Protein AF-A0A4U0X0I3-F1 (afdb_monomer)

Organism: NCBI:txid331657

Secondary structure (DSSP, 8-state):
-PPPPS-----HHHHHHHHHHHHHHTT-----------SSSPPPPP-----------------TT-------------------PPPPPPSSHHHHHHHHHHHHHHHHTTPPPPHHHHHHHHHHHHHH-TTTTTSPPP---HHHHHHHHHHTT--SS--PPPPPP-----------------------------------TTHHHHHS---HHHHHHHHHHHHHGGGS-TTSSHHHHHHHHHHHHHHHHHHHHH-TTS---HHHHHHHHHHTTTT-TTTPPTT--TTTHHHHHHHTTT--HHHHHHHHHHHHTTSHHHHHH-HHHHHHHHHH-THHHHHHHHHHHHTSHHHHHHHHHHHHHHH-GGGHHHHHHHHHHHTGGGGGGG--SHHHHHHHHHHHHHHHHHHHHHHHHSS---

Structure (mmCIF, N/CA/C/O backbone):
data_AF-A0A4U0X0I3-F1
#
_entry.id   AF-A0A4U0X0I3-F1
#
loop_
_atom_site.group_PDB
_atom_site.id
_atom_site.type_symbol
_atom_site.label_atom_id
_atom_site.label_alt_id
_atom_site.label_comp_id
_atom_site.label_asym_id
_atom_site.label_entity_id
_atom_site.label_seq_id
_atom_site.pdbx_PDB_ins_code
_atom_site.Cartn_x
_atom_site.Cartn_y
_atom_site.Cartn_z
_atom_site.occupancy
_atom_site.B_iso_or_equiv
_atom_site.auth_seq_id
_atom_site.auth_comp_id
_atom_site.auth_asym_id
_atom_site.auth_atom_id
_atom_site.pdbx_PDB_model_num
ATOM 1 N N . MET A 1 1 ? 27.264 -37.343 -0.650 1.00 38.06 1 MET A N 1
ATOM 2 C CA . MET A 1 1 ? 28.127 -37.615 0.523 1.00 38.06 1 MET A CA 1
ATOM 3 C C . MET A 1 1 ? 27.377 -37.203 1.782 1.00 38.06 1 MET A C 1
ATOM 5 O O . MET A 1 1 ? 26.644 -36.223 1.687 1.00 38.06 1 MET A O 1
ATOM 9 N N . PRO A 1 2 ? 27.510 -37.902 2.922 1.00 39.34 2 PRO A N 1
ATOM 10 C CA . PRO A 1 2 ? 26.984 -37.395 4.188 1.00 39.34 2 PRO A CA 1
ATOM 11 C C . PRO A 1 2 ? 27.880 -36.256 4.730 1.00 39.34 2 PRO A C 1
ATOM 13 O O . PRO A 1 2 ? 29.052 -36.186 4.349 1.00 39.34 2 PRO A O 1
ATOM 16 N N . PRO A 1 3 ? 27.344 -35.343 5.565 1.00 38.34 3 PRO A N 1
ATOM 17 C CA . PRO A 1 3 ? 28.077 -34.176 6.061 1.00 38.34 3 PRO A CA 1
ATOM 18 C C . PRO A 1 3 ? 29.176 -34.558 7.073 1.00 38.34 3 PRO A C 1
ATOM 20 O O . PRO A 1 3 ? 29.053 -35.583 7.750 1.00 38.34 3 PRO A O 1
ATOM 23 N N . PRO A 1 4 ? 30.254 -33.754 7.189 1.00 34.97 4 PRO A N 1
ATOM 24 C CA . PRO A 1 4 ? 31.371 -34.050 8.080 1.00 34.97 4 PRO A CA 1
ATOM 25 C C . PRO A 1 4 ? 31.001 -33.819 9.559 1.00 34.97 4 PRO A C 1
ATOM 27 O O . PRO A 1 4 ? 30.122 -33.005 9.855 1.00 34.97 4 PRO A O 1
ATOM 30 N N . PRO A 1 5 ? 31.665 -34.517 10.499 1.00 40.78 5 PRO A N 1
ATOM 31 C CA . PRO A 1 5 ? 31.328 -34.454 11.917 1.00 40.78 5 PRO A CA 1
ATOM 32 C C . PRO A 1 5 ? 31.713 -33.105 12.561 1.00 40.78 5 PRO A C 1
ATOM 34 O O . PRO A 1 5 ? 32.692 -32.474 12.151 1.00 40.78 5 PRO A O 1
ATOM 37 N N . PRO A 1 6 ? 30.975 -32.664 13.598 1.00 42.75 6 PRO A N 1
ATOM 38 C CA . PRO A 1 6 ? 31.222 -31.400 14.282 1.00 42.75 6 PRO A CA 1
ATOM 39 C C . PRO A 1 6 ? 32.485 -31.502 15.147 1.00 42.75 6 PRO A C 1
ATOM 41 O O . PRO A 1 6 ? 32.558 -32.307 16.072 1.00 42.75 6 PRO A O 1
ATOM 44 N N . GLY A 1 7 ? 33.491 -30.684 14.835 1.00 51.66 7 GLY A N 1
ATOM 45 C CA . GLY A 1 7 ? 34.759 -30.670 15.576 1.00 51.66 7 GLY A CA 1
ATOM 46 C C . GLY A 1 7 ? 35.920 -29.915 14.924 1.00 51.66 7 GLY A C 1
ATOM 47 O O . GLY A 1 7 ? 36.982 -29.822 15.527 1.00 51.66 7 GLY A O 1
ATOM 48 N N . ILE A 1 8 ? 35.748 -29.351 13.724 1.00 46.97 8 ILE A N 1
ATOM 49 C CA . ILE A 1 8 ? 36.821 -28.645 13.004 1.00 46.97 8 ILE A CA 1
ATOM 50 C C . ILE A 1 8 ? 36.396 -27.203 12.719 1.00 46.97 8 ILE A C 1
ATOM 52 O O . ILE A 1 8 ? 36.282 -26.788 11.570 1.00 46.97 8 ILE A O 1
ATOM 56 N N . TYR A 1 9 ? 36.134 -26.425 13.769 1.00 49.12 9 TYR A N 1
ATOM 57 C CA . TYR A 1 9 ? 36.115 -24.970 13.629 1.00 49.12 9 TYR A CA 1
ATOM 58 C C . TYR A 1 9 ? 37.360 -24.401 14.311 1.00 49.12 9 TYR A C 1
ATOM 60 O O . TYR A 1 9 ? 37.601 -24.713 15.480 1.00 49.12 9 TYR A O 1
ATOM 68 N N . PRO A 1 10 ? 38.188 -23.616 13.596 1.00 51.00 10 PRO A N 1
ATOM 69 C CA . PRO A 1 10 ? 39.383 -23.025 14.179 1.00 51.00 10 PRO A CA 1
ATOM 70 C C . PRO A 1 10 ? 38.997 -22.120 15.353 1.00 51.00 10 PRO A C 1
ATOM 72 O O . PRO A 1 10 ? 37.999 -21.397 15.297 1.00 51.00 10 PRO A O 1
ATOM 75 N N . SER A 1 11 ? 39.791 -22.164 16.426 1.00 59.03 11 SER A N 1
ATOM 76 C CA . SER A 1 11 ? 39.582 -21.308 17.593 1.00 59.03 11 SER A CA 1
ATOM 77 C C . SER A 1 11 ? 39.627 -19.830 17.195 1.00 59.03 11 SER A C 1
ATOM 79 O O . SER A 1 11 ? 40.214 -19.450 16.177 1.00 59.03 11 SER A O 1
ATOM 81 N N . ARG A 1 12 ? 39.034 -18.965 18.023 1.00 51.12 12 ARG A N 1
ATOM 82 C CA . ARG A 1 12 ? 39.077 -17.508 17.824 1.00 51.12 12 ARG A CA 1
ATOM 83 C C . ARG A 1 12 ? 40.505 -17.007 17.577 1.00 51.12 12 ARG A C 1
ATOM 85 O O . ARG A 1 12 ? 40.704 -16.150 16.721 1.00 51.12 12 ARG A O 1
ATOM 92 N N . ASP A 1 13 ? 41.485 -17.574 18.270 1.00 57.25 13 ASP A N 1
ATOM 93 C CA . ASP A 1 13 ? 42.889 -17.192 18.126 1.00 57.25 13 ASP A CA 1
ATOM 94 C C . ASP A 1 13 ? 43.476 -17.631 16.779 1.00 57.25 13 ASP A C 1
ATOM 96 O O . ASP A 1 13 ? 44.228 -16.874 16.164 1.00 57.25 13 ASP A O 1
ATOM 100 N N . ALA A 1 14 ? 43.068 -18.795 16.262 1.00 60.62 14 ALA A N 1
ATOM 101 C CA . ALA A 1 14 ? 43.450 -19.260 14.930 1.00 60.62 14 ALA A CA 1
ATOM 102 C C . ALA A 1 14 ? 42.836 -18.391 13.817 1.00 60.62 14 ALA A C 1
ATOM 104 O O . ALA A 1 14 ? 43.516 -18.053 12.848 1.00 60.62 14 ALA A O 1
ATOM 105 N N . LEU A 1 15 ? 41.586 -17.946 13.982 1.00 52.22 15 LEU A N 1
ATOM 106 C CA . LEU A 1 15 ? 40.940 -17.000 13.062 1.00 52.22 15 LEU A CA 1
ATOM 107 C C . LEU A 1 15 ? 41.605 -15.616 13.096 1.00 52.22 15 LEU A C 1
ATOM 109 O O . LEU A 1 15 ? 41.791 -14.984 12.056 1.00 52.22 15 LEU A O 1
ATOM 113 N N . VAL A 1 16 ? 42.005 -15.154 14.282 1.00 57.81 16 VAL A N 1
ATOM 114 C CA . VAL A 1 16 ? 42.725 -13.887 14.456 1.00 57.81 16 VAL A CA 1
ATOM 115 C C . VAL A 1 16 ? 44.119 -13.948 13.827 1.00 57.81 16 VAL A C 1
ATOM 117 O O . VAL A 1 16 ? 44.531 -12.991 13.170 1.00 57.81 16 VAL A O 1
ATOM 120 N N . ALA A 1 17 ? 44.837 -15.061 13.986 1.00 63.62 17 ALA A N 1
ATOM 121 C CA . ALA A 1 17 ? 46.140 -15.268 13.361 1.00 63.62 17 ALA A CA 1
ATOM 122 C C . ALA A 1 17 ? 46.035 -15.289 11.827 1.00 63.62 17 ALA A C 1
ATOM 124 O O . ALA A 1 17 ? 46.750 -14.537 11.163 1.00 63.62 17 ALA A O 1
ATOM 125 N N . ALA A 1 18 ? 45.076 -16.045 11.279 1.00 60.72 18 ALA A N 1
ATOM 126 C CA . ALA A 1 18 ? 44.809 -16.091 9.841 1.00 60.72 18 ALA A CA 1
ATOM 127 C C . ALA A 1 18 ? 44.429 -14.709 9.275 1.00 60.72 18 ALA A C 1
ATOM 129 O O . ALA A 1 18 ? 44.899 -14.315 8.209 1.00 60.72 18 ALA A O 1
ATOM 130 N N . GLY A 1 19 ? 43.637 -13.926 10.016 1.00 55.12 19 GLY A N 1
ATOM 131 C CA . GLY A 1 19 ? 43.282 -12.556 9.638 1.00 55.12 19 GLY A CA 1
ATOM 132 C C . GLY A 1 19 ? 44.477 -11.596 9.620 1.00 55.12 19 GLY A C 1
ATOM 133 O O . GLY A 1 19 ? 44.591 -10.774 8.710 1.00 55.12 19 GLY A O 1
ATOM 134 N N . LYS A 1 20 ? 45.398 -11.708 10.588 1.00 59.91 20 LYS A N 1
ATOM 135 C CA . LYS A 1 20 ? 46.636 -10.907 10.616 1.00 59.91 20 LYS A CA 1
ATOM 136 C C . LYS A 1 20 ? 47.574 -11.269 9.467 1.00 59.91 20 LYS A C 1
ATOM 138 O O . LYS A 1 20 ? 48.164 -10.379 8.858 1.00 59.91 20 LYS A O 1
ATOM 143 N N . GLU A 1 21 ? 47.699 -12.557 9.162 1.00 58.88 21 GLU A N 1
ATOM 144 C CA . GLU A 1 21 ? 48.526 -13.046 8.059 1.00 58.88 21 GLU A CA 1
ATOM 145 C C . GLU A 1 21 ? 47.970 -12.599 6.700 1.00 58.88 21 GLU A C 1
ATOM 147 O O . GLU A 1 21 ? 48.711 -12.073 5.867 1.00 58.88 21 GLU A O 1
ATOM 152 N N . PHE A 1 22 ? 46.650 -12.690 6.518 1.00 55.78 22 PHE A N 1
ATOM 153 C CA . PHE A 1 22 ? 45.952 -12.174 5.342 1.00 55.78 22 PHE A CA 1
ATOM 154 C C . PHE A 1 22 ? 46.133 -10.659 5.175 1.00 55.78 22 PHE A C 1
ATOM 156 O O . PHE A 1 22 ? 46.440 -10.197 4.075 1.00 55.78 22 PHE A O 1
ATOM 163 N N . ALA A 1 23 ? 45.988 -9.880 6.253 1.00 53.84 23 ALA A N 1
ATOM 164 C CA . ALA A 1 23 ? 46.176 -8.430 6.213 1.00 53.84 23 ALA A CA 1
ATOM 165 C C . ALA A 1 23 ? 47.612 -8.070 5.799 1.00 53.84 23 ALA A C 1
ATOM 167 O O . ALA A 1 23 ? 47.809 -7.320 4.843 1.00 53.84 23 ALA A O 1
ATOM 168 N N . LYS A 1 24 ? 48.610 -8.707 6.426 1.00 56.84 24 LYS A N 1
ATOM 169 C CA . LYS A 1 24 ? 50.031 -8.502 6.117 1.00 56.84 24 LYS A CA 1
ATOM 170 C C . LYS A 1 24 ? 50.374 -8.869 4.669 1.00 56.84 24 LYS A C 1
ATOM 172 O O . LYS A 1 24 ? 51.103 -8.127 4.017 1.00 56.84 24 LYS A O 1
ATOM 177 N N . LYS A 1 25 ? 49.828 -9.974 4.148 1.00 54.34 25 LYS A N 1
ATOM 178 C CA . LYS A 1 25 ? 50.042 -10.424 2.759 1.00 54.34 25 LYS A CA 1
ATOM 179 C C . LYS A 1 25 ? 49.478 -9.447 1.720 1.00 54.34 25 LYS A C 1
ATOM 181 O O . LYS A 1 25 ? 49.971 -9.410 0.599 1.00 54.34 25 LYS A O 1
ATOM 186 N N . ASN A 1 26 ? 48.485 -8.643 2.097 1.00 53.06 26 ASN A N 1
ATOM 187 C CA . ASN A 1 26 ? 47.778 -7.728 1.201 1.00 53.06 26 ASN A CA 1
ATOM 188 C C . ASN A 1 26 ? 48.059 -6.239 1.487 1.00 53.06 26 ASN A C 1
ATOM 190 O O . ASN A 1 26 ? 47.357 -5.375 0.968 1.00 53.06 26 ASN A O 1
ATOM 194 N N . GLY A 1 27 ? 49.075 -5.923 2.299 1.00 53.81 27 GLY A N 1
ATOM 195 C CA . GLY A 1 27 ? 49.478 -4.540 2.583 1.00 53.81 27 GLY A CA 1
ATOM 196 C C . GLY A 1 27 ? 48.546 -3.779 3.535 1.00 53.81 27 GLY A C 1
ATOM 197 O O . GLY A 1 27 ? 48.544 -2.550 3.532 1.00 53.81 27 GLY A O 1
ATOM 198 N N . TYR A 1 28 ? 47.762 -4.493 4.344 1.00 46.84 28 TYR A N 1
ATOM 199 C CA . TYR A 1 28 ? 46.874 -3.935 5.365 1.00 46.84 28 TYR A CA 1
ATOM 200 C C . TYR A 1 28 ? 47.403 -4.238 6.776 1.00 46.84 28 TYR A C 1
ATOM 202 O O . TYR A 1 28 ? 48.044 -5.262 7.010 1.00 46.84 28 TYR A O 1
ATOM 210 N N . GLU A 1 29 ? 47.081 -3.383 7.747 1.00 46.44 29 GLU A N 1
ATOM 211 C CA . GLU A 1 29 ? 47.354 -3.632 9.165 1.00 46.44 29 GLU A CA 1
ATOM 212 C C . GLU A 1 29 ? 46.043 -3.927 9.906 1.00 46.44 29 GLU A C 1
ATOM 214 O O . GLU A 1 29 ? 45.082 -3.160 9.829 1.00 46.44 29 GLU A O 1
ATOM 219 N N . LEU A 1 30 ? 45.982 -5.063 10.608 1.00 43.22 30 LEU A N 1
ATOM 220 C CA . LEU A 1 30 ? 44.809 -5.458 11.386 1.00 43.22 30 LEU A CA 1
ATOM 221 C C . LEU A 1 30 ? 44.964 -5.004 12.844 1.00 43.22 30 LEU A C 1
ATOM 223 O O . LEU A 1 30 ? 45.667 -5.646 13.627 1.00 43.22 30 LEU A O 1
ATOM 227 N N . VAL A 1 31 ? 44.267 -3.932 13.225 1.00 46.81 31 VAL A N 1
ATOM 228 C CA . VAL A 1 31 ? 44.200 -3.448 14.615 1.00 46.81 31 VAL A CA 1
ATOM 229 C C . VAL A 1 31 ? 42.969 -4.042 15.306 1.00 46.81 31 VAL A C 1
ATOM 231 O O . VAL A 1 31 ? 41.843 -3.854 14.850 1.00 46.81 31 VAL A O 1
ATOM 234 N N . ILE A 1 32 ? 43.168 -4.771 16.409 1.00 46.66 32 ILE A N 1
ATOM 235 C CA . ILE A 1 32 ? 42.087 -5.431 17.163 1.00 46.66 32 ILE A CA 1
ATOM 236 C C . ILE A 1 32 ? 41.781 -4.607 18.417 1.00 46.66 32 ILE A C 1
ATOM 238 O O . ILE A 1 32 ? 42.547 -4.627 19.382 1.00 46.66 32 ILE A O 1
ATOM 242 N N . GLY A 1 33 ? 40.666 -3.875 18.407 1.00 37.72 33 GLY A N 1
ATOM 243 C CA . GLY A 1 33 ? 40.203 -3.115 19.569 1.00 37.72 33 GLY A CA 1
ATOM 244 C C . GLY A 1 33 ? 39.670 -4.031 20.676 1.00 37.72 33 GLY A C 1
ATOM 245 O O . GLY A 1 33 ? 38.845 -4.908 20.420 1.00 37.72 33 GLY A O 1
ATOM 246 N N . HIS A 1 34 ? 40.120 -3.825 21.916 1.00 36.12 34 HIS A N 1
ATOM 247 C CA . HIS A 1 34 ? 39.513 -4.448 23.093 1.00 36.12 34 HIS A CA 1
ATOM 248 C C . HIS A 1 34 ? 38.341 -3.580 23.564 1.00 36.12 34 HIS A C 1
ATOM 250 O O . HIS A 1 34 ? 38.525 -2.422 23.928 1.00 36.12 34 HIS A O 1
ATOM 256 N N . SER A 1 35 ? 37.129 -4.136 23.557 1.00 30.09 35 SER A N 1
ATOM 257 C CA . SER A 1 35 ? 35.942 -3.481 24.112 1.00 30.09 35 SER A CA 1
ATOM 258 C C . SER A 1 35 ? 35.983 -3.543 25.643 1.00 30.09 35 SER A C 1
ATOM 260 O O . SER A 1 35 ? 35.467 -4.490 26.234 1.00 30.09 35 SER A O 1
ATOM 262 N N . ALA A 1 36 ? 36.566 -2.536 26.292 1.00 31.66 36 ALA A N 1
ATOM 263 C CA . ALA A 1 36 ? 36.297 -2.246 27.698 1.00 31.66 36 ALA A CA 1
ATOM 264 C C . ALA A 1 36 ? 35.220 -1.151 27.776 1.00 31.66 36 ALA A C 1
ATOM 266 O O . ALA A 1 36 ? 35.400 -0.053 27.254 1.00 31.66 36 ALA A O 1
ATOM 267 N N . ARG A 1 37 ? 34.077 -1.465 28.400 1.00 42.12 37 ARG A N 1
ATOM 268 C CA . ARG A 1 37 ? 33.020 -0.494 28.721 1.00 42.12 37 ARG A CA 1
ATOM 269 C C . ARG A 1 37 ? 33.535 0.471 29.796 1.00 42.12 37 ARG A C 1
ATOM 271 O O . ARG A 1 37 ? 33.724 0.054 30.934 1.00 42.12 37 ARG A O 1
ATOM 278 N N . SER A 1 38 ? 33.642 1.756 29.474 1.00 30.31 38 SER A N 1
ATOM 279 C CA . SER A 1 38 ? 33.527 2.849 30.446 1.00 30.31 38 SER A CA 1
ATOM 280 C C . SER A 1 38 ? 32.574 3.902 29.890 1.00 30.31 38 SER A C 1
ATOM 282 O O . SER A 1 38 ? 32.546 4.148 28.686 1.00 30.31 38 SER A O 1
ATOM 284 N N . GLN A 1 39 ? 31.729 4.440 30.763 1.00 39.41 39 GLN A N 1
ATOM 285 C CA . GLN A 1 39 ? 30.570 5.245 30.400 1.00 39.41 39 GLN A CA 1
ATOM 286 C C . GLN A 1 39 ? 30.930 6.511 29.615 1.00 39.41 39 GLN A C 1
ATOM 288 O O . GLN A 1 39 ? 31.847 7.230 29.999 1.00 39.41 39 GLN A O 1
ATOM 293 N N . GLY A 1 40 ? 30.138 6.806 28.578 1.00 44.78 40 GLY A N 1
ATOM 294 C CA . GLY A 1 40 ? 29.973 8.176 28.090 1.00 44.78 40 GLY A CA 1
ATOM 295 C C . GLY A 1 40 ? 30.509 8.546 26.706 1.00 44.78 40 GLY A C 1
ATOM 296 O O . GLY A 1 40 ? 30.562 9.738 26.458 1.00 44.78 40 GLY A O 1
ATOM 297 N N . GLU A 1 41 ? 30.844 7.622 25.794 1.00 32.62 41 GLU A N 1
ATOM 298 C CA . GLU A 1 41 ? 31.107 7.955 24.372 1.00 32.62 41 GLU A CA 1
ATOM 299 C C . GLU A 1 41 ? 30.716 6.810 23.404 1.00 32.62 41 GLU A C 1
ATOM 301 O O . GLU A 1 41 ? 30.704 5.642 23.808 1.00 32.62 41 GLU A O 1
ATOM 306 N N . PRO A 1 42 ? 30.363 7.100 22.129 1.00 35.28 42 PRO A N 1
ATOM 307 C CA . PRO A 1 42 ? 29.874 6.093 21.188 1.00 35.28 42 PRO A CA 1
ATOM 308 C C . PRO A 1 42 ? 30.979 5.141 20.699 1.00 35.28 42 PRO A C 1
ATOM 310 O O . PRO A 1 42 ? 32.091 5.540 20.355 1.00 35.28 42 PRO A O 1
ATOM 313 N N . SER A 1 43 ? 30.633 3.853 20.631 1.00 32.69 43 SER A N 1
ATOM 314 C CA . SER A 1 43 ? 31.508 2.742 20.243 1.00 32.69 43 SER A CA 1
ATOM 315 C C . SER A 1 43 ? 32.030 2.883 18.801 1.00 32.69 43 SER A C 1
ATOM 317 O O . SER A 1 43 ? 31.246 2.961 17.854 1.00 32.69 43 SER A O 1
ATOM 319 N N . ARG A 1 44 ? 33.359 2.899 18.617 1.00 35.69 44 ARG A N 1
ATOM 320 C CA . ARG A 1 44 ? 34.006 2.857 17.294 1.00 35.69 44 ARG A CA 1
ATOM 321 C C . ARG A 1 44 ? 34.140 1.409 16.816 1.00 35.69 44 ARG A C 1
ATOM 323 O O . ARG A 1 44 ? 34.800 0.597 17.457 1.00 35.69 44 ARG A O 1
ATOM 330 N N . ALA A 1 45 ? 33.538 1.109 15.668 1.00 35.19 45 ALA A N 1
ATOM 331 C CA . ALA A 1 45 ? 33.678 -0.168 14.978 1.00 35.19 45 ALA A CA 1
ATOM 332 C C . ALA A 1 45 ? 35.083 -0.342 14.363 1.00 35.19 45 ALA A C 1
ATOM 334 O O . ALA A 1 45 ? 35.732 0.627 13.959 1.00 35.19 45 ALA A O 1
ATOM 335 N N . ASN A 1 46 ? 35.528 -1.598 14.259 1.00 36.56 46 ASN A N 1
ATOM 336 C CA . ASN A 1 46 ? 36.779 -1.984 13.600 1.00 36.56 46 ASN A CA 1
ATOM 337 C C . ASN A 1 46 ? 36.833 -1.406 12.177 1.00 36.56 46 ASN A C 1
ATOM 339 O O . ASN A 1 46 ? 35.930 -1.644 11.376 1.00 36.56 46 ASN A O 1
ATOM 343 N N . THR A 1 47 ? 37.883 -0.645 11.868 1.00 36.66 47 THR A N 1
ATOM 344 C CA . THR A 1 47 ? 38.020 0.081 10.599 1.00 36.66 47 THR A CA 1
ATOM 345 C C . THR A 1 47 ? 39.285 -0.376 9.876 1.00 36.66 47 THR A C 1
ATOM 347 O O . THR A 1 47 ? 40.359 -0.399 10.468 1.00 36.66 47 THR A O 1
ATOM 350 N N . LEU A 1 48 ? 39.157 -0.725 8.593 1.00 30.80 48 LEU A N 1
ATOM 351 C CA . LEU A 1 48 ? 40.280 -0.923 7.676 1.00 30.80 48 LEU A CA 1
ATOM 352 C C . LEU A 1 48 ? 40.495 0.380 6.900 1.00 30.80 48 LEU A C 1
ATOM 354 O O . LEU A 1 48 ? 39.601 0.819 6.177 1.00 30.80 48 LEU A O 1
ATOM 358 N N . THR A 1 49 ? 41.663 1.001 7.040 1.00 33.81 49 THR A N 1
ATOM 359 C CA . THR A 1 49 ? 42.032 2.215 6.295 1.00 33.81 49 THR A CA 1
ATOM 360 C C . THR A 1 49 ? 43.089 1.904 5.242 1.00 33.81 49 THR A C 1
ATOM 362 O O . THR A 1 49 ? 44.136 1.342 5.548 1.00 33.81 49 THR A O 1
ATOM 365 N N . ARG A 1 50 ? 42.799 2.284 3.992 1.00 30.80 50 ARG A N 1
ATOM 366 C CA . ARG A 1 50 ? 43.655 2.119 2.809 1.00 30.80 50 ARG A CA 1
ATOM 367 C C . ARG A 1 50 ? 44.324 3.454 2.470 1.00 30.80 50 ARG A C 1
ATOM 369 O O . ARG A 1 50 ? 43.661 4.489 2.496 1.00 30.80 50 ARG A O 1
ATOM 376 N N . THR A 1 51 ? 45.603 3.444 2.107 1.00 30.23 51 THR A N 1
ATOM 377 C CA . THR A 1 51 ? 46.295 4.612 1.541 1.00 30.23 51 THR A CA 1
ATOM 378 C C . THR A 1 51 ? 45.981 4.751 0.033 1.00 30.23 51 THR A C 1
ATOM 380 O O . THR A 1 51 ? 45.799 3.763 -0.671 1.00 30.23 51 THR A O 1
ATOM 383 N N . SER A 1 52 ? 45.799 6.002 -0.411 1.00 30.48 52 SER A N 1
ATOM 384 C CA . SER A 1 52 ? 45.307 6.555 -1.706 1.00 30.48 52 SER A CA 1
ATOM 385 C C . SER A 1 52 ? 45.706 5.830 -3.017 1.00 30.48 52 SER A C 1
ATOM 387 O O . SER A 1 52 ? 46.708 5.135 -3.018 1.00 30.48 52 SER A O 1
ATOM 389 N N . SER A 1 53 ? 45.118 5.999 -4.217 1.00 31.83 53 SER A N 1
ATOM 390 C CA . SER A 1 53 ? 44.125 6.906 -4.845 1.00 31.83 53 SER A CA 1
ATOM 391 C C . SER A 1 53 ? 43.539 6.213 -6.112 1.00 31.83 53 SER A C 1
ATOM 393 O O . SER A 1 53 ? 44.064 5.185 -6.528 1.00 31.83 53 SER A O 1
ATOM 395 N N . PHE A 1 54 ? 42.493 6.801 -6.719 1.00 26.73 54 PHE A N 1
ATOM 396 C CA . PHE A 1 54 ? 41.732 6.432 -7.941 1.00 26.73 54 PHE A CA 1
ATOM 397 C C . PHE A 1 54 ? 40.444 5.590 -7.788 1.00 26.73 54 PHE A C 1
ATOM 399 O O . PHE A 1 54 ? 40.381 4.583 -7.087 1.00 26.73 54 PHE A O 1
ATOM 406 N N . LEU A 1 55 ? 39.391 6.112 -8.435 1.00 31.20 55 LEU A N 1
ATOM 407 C CA . LEU A 1 55 ? 37.955 5.873 -8.249 1.00 31.20 55 LEU A CA 1
ATOM 408 C C . LEU A 1 55 ? 37.388 4.790 -9.185 1.00 31.20 55 LEU A C 1
ATOM 410 O O . LEU A 1 55 ? 37.601 4.844 -10.390 1.00 31.20 55 LEU A O 1
ATOM 414 N N . SER A 1 56 ? 36.550 3.910 -8.630 1.00 28.81 56 SER A N 1
ATOM 415 C CA . SER A 1 56 ? 35.322 3.374 -9.245 1.00 28.81 56 SER A CA 1
ATOM 416 C C . SER A 1 56 ? 34.476 2.754 -8.123 1.00 28.81 56 SER A C 1
ATOM 418 O O . SER A 1 56 ? 34.932 1.885 -7.380 1.00 28.81 56 SER A O 1
ATOM 420 N N . SER A 1 57 ? 33.289 3.310 -7.899 1.00 29.58 57 SER A N 1
ATOM 421 C CA . SER A 1 57 ? 32.503 3.190 -6.669 1.00 29.58 57 SER A CA 1
ATOM 422 C C . SER A 1 57 ? 31.522 2.010 -6.690 1.00 29.58 57 SER A C 1
ATOM 424 O O . SER A 1 57 ? 30.367 2.153 -7.082 1.00 29.58 57 SER A O 1
ATOM 426 N N . ALA A 1 58 ? 31.939 0.856 -6.162 1.00 28.77 58 ALA A N 1
ATOM 427 C CA . ALA A 1 58 ? 31.017 -0.177 -5.682 1.00 28.77 58 ALA A CA 1
ATOM 428 C C . ALA A 1 58 ? 30.682 0.080 -4.201 1.00 28.77 58 ALA A C 1
ATOM 430 O O . ALA A 1 58 ? 31.579 0.140 -3.362 1.00 28.77 58 ALA A O 1
ATOM 431 N N . SER A 1 59 ? 29.400 0.230 -3.855 1.00 29.89 59 SER A N 1
ATOM 432 C CA . SER A 1 59 ? 28.958 0.308 -2.453 1.00 29.89 59 SER A CA 1
ATOM 433 C C . SER A 1 59 ? 28.342 -1.018 -2.016 1.00 29.89 59 SER A C 1
ATOM 435 O O . SER A 1 59 ? 27.289 -1.403 -2.513 1.00 29.89 59 SER A O 1
ATOM 437 N N . LYS A 1 60 ? 28.982 -1.702 -1.061 1.00 29.56 60 LYS A N 1
ATOM 438 C CA . LYS A 1 60 ? 28.429 -2.877 -0.368 1.00 29.56 60 LYS A CA 1
ATOM 439 C C . LYS A 1 60 ? 27.676 -2.414 0.884 1.00 29.56 60 LYS A C 1
ATOM 441 O O . LYS A 1 60 ? 28.247 -1.697 1.704 1.00 29.56 60 LYS A O 1
ATOM 446 N N . LYS A 1 61 ? 26.420 -2.835 1.065 1.00 33.19 61 LYS A N 1
ATOM 447 C CA . LYS A 1 61 ? 25.695 -2.718 2.344 1.00 33.19 61 LYS A CA 1
ATOM 448 C C . LYS A 1 61 ? 25.083 -4.063 2.724 1.00 33.19 61 LYS A C 1
ATOM 450 O O . LYS A 1 61 ? 24.587 -4.786 1.870 1.00 33.19 61 LYS A O 1
ATOM 455 N N . ARG A 1 62 ? 25.176 -4.382 4.014 1.00 24.88 62 ARG A N 1
ATOM 456 C CA . ARG A 1 62 ? 24.713 -5.622 4.646 1.00 24.88 62 ARG A CA 1
ATOM 457 C C . ARG A 1 62 ? 23.220 -5.519 4.976 1.00 24.88 62 ARG A C 1
ATOM 459 O O . ARG A 1 62 ? 22.805 -4.489 5.498 1.00 24.88 62 ARG A O 1
ATOM 466 N N . PHE A 1 63 ? 22.469 -6.591 4.731 1.00 34.34 63 PHE A N 1
ATOM 467 C CA . PHE A 1 63 ? 21.119 -6.825 5.256 1.00 34.34 63 PHE A CA 1
ATOM 468 C C . PHE A 1 63 ? 21.025 -8.263 5.785 1.00 34.34 63 PHE A C 1
ATOM 470 O O . PHE A 1 63 ? 21.853 -9.101 5.428 1.00 34.34 63 PHE A O 1
ATOM 477 N N . GLU A 1 64 ? 20.090 -8.501 6.704 1.00 41.59 64 GLU A N 1
ATOM 478 C CA . GLU A 1 64 ? 20.205 -9.537 7.738 1.00 41.59 64 GLU A CA 1
ATOM 479 C C . GLU A 1 64 ? 20.130 -11.002 7.286 1.00 41.59 64 GLU A C 1
ATOM 481 O O . GLU A 1 64 ? 20.631 -11.810 8.046 1.00 41.59 64 GLU A O 1
ATOM 486 N N . ASP A 1 65 ? 19.720 -11.359 6.059 1.00 33.59 65 ASP A N 1
ATOM 487 C CA . ASP A 1 65 ? 19.718 -12.775 5.614 1.00 33.59 65 ASP A CA 1
ATOM 488 C C . ASP A 1 65 ? 20.116 -13.008 4.136 1.00 33.59 65 ASP A C 1
ATOM 490 O O . ASP A 1 65 ? 19.519 -13.814 3.424 1.00 33.59 65 ASP A O 1
ATOM 494 N N . GLY A 1 66 ? 21.158 -12.330 3.637 1.00 31.03 66 GLY A N 1
ATOM 495 C CA . GLY A 1 66 ? 21.801 -12.716 2.367 1.00 31.03 66 GLY A CA 1
ATOM 496 C C . GLY A 1 66 ? 22.408 -11.574 1.553 1.00 31.03 66 GLY A C 1
ATOM 497 O O . GLY A 1 66 ? 22.030 -10.409 1.679 1.00 31.03 66 GLY A O 1
ATOM 498 N N . TRP A 1 67 ? 23.377 -11.914 0.697 1.00 33.44 67 TRP A N 1
ATOM 499 C CA . TRP A 1 67 ? 24.027 -10.970 -0.215 1.00 33.44 67 TRP A CA 1
ATOM 500 C C . TRP A 1 67 ? 23.153 -10.737 -1.452 1.00 33.44 67 TRP A C 1
ATOM 502 O O . TRP A 1 67 ? 22.976 -11.642 -2.261 1.00 33.44 67 TRP A O 1
ATOM 512 N N . VAL A 1 68 ? 22.658 -9.514 -1.646 1.00 28.45 68 VAL A N 1
ATOM 513 C CA . VAL A 1 68 ? 22.103 -9.078 -2.936 1.00 28.45 68 VAL A CA 1
ATOM 514 C C . VAL A 1 68 ? 23.101 -8.120 -3.576 1.00 28.45 68 VAL A C 1
ATOM 516 O O . VAL A 1 68 ? 23.357 -7.036 -3.053 1.00 28.45 68 VAL A O 1
ATOM 519 N N . MET A 1 69 ? 23.688 -8.535 -4.699 1.00 30.92 69 MET A N 1
ATOM 520 C CA . MET A 1 69 ? 24.508 -7.675 -5.550 1.00 30.92 69 MET A CA 1
ATOM 521 C C . MET A 1 69 ? 23.631 -7.145 -6.683 1.00 30.92 69 MET A C 1
ATOM 523 O O . MET A 1 69 ? 23.186 -7.908 -7.537 1.00 30.92 69 MET A O 1
ATOM 527 N N . THR A 1 70 ? 23.381 -5.838 -6.702 1.00 28.03 70 THR A N 1
ATOM 528 C CA . THR A 1 70 ? 22.760 -5.172 -7.852 1.00 28.03 70 THR A CA 1
ATOM 529 C C . THR A 1 70 ? 23.847 -4.893 -8.886 1.00 28.03 70 THR A C 1
ATOM 531 O O . THR A 1 70 ? 24.795 -4.159 -8.602 1.00 28.03 70 THR A O 1
ATOM 534 N N . VAL A 1 71 ? 23.731 -5.478 -10.079 1.00 31.94 71 VAL A N 1
ATOM 535 C CA . VAL A 1 71 ? 24.636 -5.210 -11.206 1.00 31.94 71 VAL A CA 1
ATOM 536 C C . VAL A 1 71 ? 23.954 -4.220 -12.144 1.00 31.94 71 VAL A C 1
ATOM 538 O O . VAL A 1 71 ? 22.843 -4.468 -12.603 1.00 31.94 71 VAL A O 1
ATOM 541 N N . LYS A 1 72 ? 24.618 -3.097 -12.432 1.00 28.70 72 LYS A N 1
ATOM 542 C CA . LYS A 1 72 ? 24.292 -2.260 -13.590 1.00 28.70 72 LYS A CA 1
ATOM 543 C C . LYS A 1 72 ? 24.956 -2.886 -14.814 1.00 28.70 72 LYS A C 1
ATOM 545 O O . LYS A 1 72 ? 26.174 -2.809 -14.927 1.00 28.70 72 LYS A O 1
ATOM 550 N N . CYS A 1 73 ? 24.171 -3.462 -15.713 1.00 31.84 73 CYS A N 1
ATOM 551 C CA . CYS A 1 73 ? 24.588 -3.685 -17.093 1.00 31.84 73 CYS A CA 1
ATOM 552 C C . CYS A 1 73 ? 23.485 -3.126 -17.987 1.00 31.84 73 CYS A C 1
ATOM 554 O O . CYS A 1 73 ? 22.401 -3.698 -18.046 1.00 31.84 73 CYS A O 1
ATOM 556 N N . ALA A 1 74 ? 23.778 -1.979 -18.599 1.00 31.42 74 ALA A N 1
ATOM 557 C CA . ALA A 1 74 ? 23.117 -1.533 -19.816 1.00 31.42 74 ALA A CA 1
ATOM 558 C C . ALA A 1 74 ? 23.560 -2.454 -20.965 1.00 31.42 74 ALA A C 1
ATOM 560 O O . ALA A 1 74 ? 24.661 -3.002 -20.896 1.00 31.42 74 ALA A O 1
ATOM 561 N N . GLU A 1 75 ? 22.713 -2.570 -21.985 1.00 27.52 75 GLU A N 1
ATOM 562 C CA . GLU A 1 75 ? 22.790 -3.433 -23.178 1.00 27.52 75 GLU A CA 1
ATOM 563 C C . GLU A 1 75 ? 21.880 -4.669 -23.089 1.00 27.52 75 GLU A C 1
ATOM 565 O O . GLU A 1 75 ? 22.280 -5.805 -22.814 1.00 27.52 75 GLU A O 1
ATOM 570 N N . HIS A 1 76 ? 20.597 -4.431 -23.359 1.00 27.80 76 HIS A N 1
ATOM 571 C CA . HIS A 1 76 ? 19.690 -5.411 -23.947 1.00 27.80 76 HIS A CA 1
ATOM 572 C C . HIS A 1 76 ? 19.586 -5.132 -25.447 1.00 27.80 76 HIS A C 1
ATOM 574 O O . HIS A 1 76 ? 19.424 -3.986 -25.847 1.00 27.80 76 HIS A O 1
ATOM 580 N N . ASN A 1 77 ? 19.690 -6.169 -26.284 1.00 31.34 77 ASN A N 1
ATOM 581 C CA . ASN A 1 77 ? 19.139 -6.090 -27.630 1.00 31.34 77 ASN A CA 1
ATOM 582 C C . ASN A 1 77 ? 18.670 -7.449 -28.153 1.00 31.34 77 ASN A C 1
ATOM 584 O O . ASN A 1 77 ? 19.299 -8.492 -27.946 1.00 31.34 77 ASN A O 1
ATOM 588 N N . HIS A 1 78 ? 17.514 -7.378 -28.803 1.00 33.22 78 HIS A N 1
ATOM 589 C CA . HIS A 1 78 ? 16.775 -8.439 -29.461 1.00 33.22 78 HIS A CA 1
ATOM 590 C C . HIS A 1 78 ? 17.384 -8.748 -30.833 1.00 33.22 78 HIS A C 1
ATOM 592 O O . HIS A 1 78 ? 17.357 -7.883 -31.695 1.00 33.22 78 HIS A O 1
ATOM 598 N N . GLU A 1 79 ? 17.809 -9.988 -31.090 1.00 27.89 79 GLU A N 1
ATOM 599 C CA . GLU A 1 79 ? 17.787 -10.558 -32.446 1.00 27.89 79 GLU A CA 1
ATOM 600 C C . GLU A 1 79 ? 17.521 -12.075 -32.401 1.00 27.89 79 GLU A C 1
ATOM 602 O O . GLU A 1 79 ? 18.058 -12.777 -31.537 1.00 27.89 79 GLU A O 1
ATOM 607 N N . PRO A 1 80 ? 16.705 -12.624 -33.321 1.00 35.62 80 PRO A N 1
ATOM 608 C CA . PRO A 1 80 ? 16.525 -14.059 -33.457 1.00 35.62 80 PRO A CA 1
ATOM 609 C C . PRO A 1 80 ? 17.678 -14.638 -34.287 1.00 35.62 80 PRO A C 1
ATOM 611 O O . PRO A 1 80 ? 17.672 -14.574 -35.516 1.00 35.62 80 PRO A O 1
ATOM 614 N N . VAL A 1 81 ? 18.669 -15.245 -33.630 1.00 33.50 81 VAL A N 1
ATOM 615 C CA . VAL A 1 81 ? 19.769 -15.911 -34.342 1.00 33.50 81 VAL A CA 1
ATOM 616 C C . VAL A 1 81 ? 19.262 -17.208 -34.979 1.00 33.50 81 VAL A C 1
ATOM 618 O O . VAL A 1 81 ? 19.070 -18.232 -34.320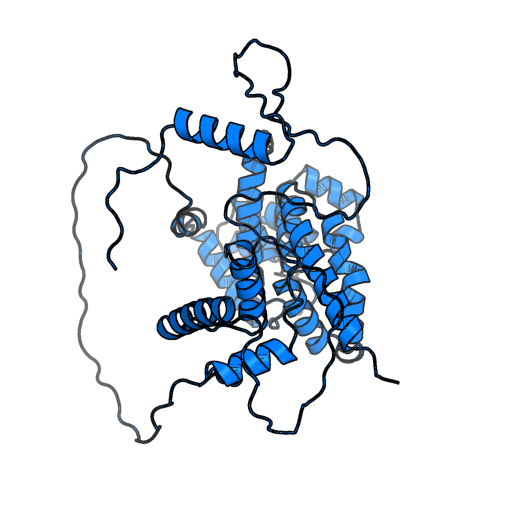 1.00 33.50 81 VAL A O 1
ATOM 621 N N . THR A 1 82 ? 19.049 -17.151 -36.293 1.00 34.66 82 THR A N 1
ATOM 622 C CA . THR A 1 82 ? 18.923 -18.311 -37.179 1.00 34.66 82 THR A CA 1
ATOM 623 C C . THR A 1 82 ? 20.321 -18.704 -37.666 1.00 34.66 82 THR A C 1
ATOM 625 O O . THR A 1 82 ? 21.049 -17.884 -38.212 1.00 34.66 82 THR A O 1
ATOM 628 N N . GLY A 1 83 ? 20.724 -19.959 -37.437 1.00 36.78 83 GLY A N 1
ATOM 629 C CA . GLY A 1 83 ? 22.024 -20.489 -37.870 1.00 36.78 83 GLY A CA 1
ATOM 630 C C . GLY A 1 83 ? 22.621 -21.447 -36.843 1.00 36.78 83 GLY A C 1
ATOM 631 O O . GLY A 1 83 ? 23.195 -21.028 -35.843 1.00 36.78 83 GLY A O 1
ATOM 632 N N . VAL A 1 84 ? 22.453 -22.753 -37.062 1.00 46.00 84 VAL A N 1
ATOM 633 C CA . VAL A 1 84 ? 22.917 -23.800 -36.140 1.00 46.00 84 VAL A CA 1
ATOM 634 C C . VAL A 1 84 ? 24.402 -24.077 -36.384 1.00 46.00 84 VAL A C 1
ATOM 636 O O . VAL A 1 84 ? 24.758 -24.925 -37.197 1.00 46.00 84 VAL A O 1
ATOM 639 N N . ALA A 1 85 ? 25.264 -23.363 -35.663 1.00 47.66 85 ALA A N 1
ATOM 640 C CA . ALA A 1 85 ? 26.610 -23.828 -35.346 1.00 47.66 85 ALA A CA 1
ATOM 641 C C . ALA A 1 85 ? 26.570 -24.506 -33.967 1.00 47.66 85 ALA A C 1
ATOM 643 O O . ALA A 1 85 ? 25.960 -23.977 -33.034 1.00 47.66 85 ALA A O 1
ATOM 644 N N . SER A 1 86 ? 27.190 -25.681 -33.826 1.00 54.50 86 SER A N 1
ATOM 645 C CA . SER A 1 86 ? 27.392 -26.29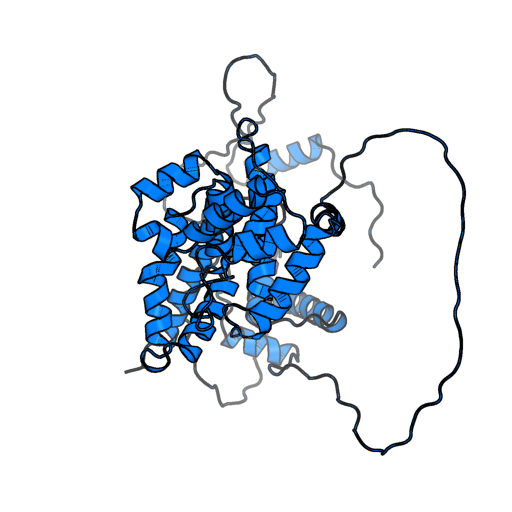2 -32.507 1.00 54.50 86 SER A CA 1
ATOM 646 C C . SER A 1 86 ? 28.168 -25.312 -31.623 1.00 54.50 86 SER A C 1
ATOM 648 O O . SER A 1 86 ? 29.170 -24.766 -32.094 1.00 54.50 86 SER A O 1
ATOM 650 N N . PRO A 1 87 ? 27.740 -25.063 -30.372 1.00 62.72 87 PRO A N 1
ATOM 651 C CA . PRO A 1 87 ? 28.464 -24.150 -29.499 1.00 62.72 87 PRO A CA 1
ATOM 652 C C . PRO A 1 87 ? 29.897 -24.664 -29.318 1.00 62.72 87 PRO A C 1
ATOM 654 O O . PRO A 1 87 ? 30.111 -25.850 -29.058 1.00 62.72 87 PRO A O 1
ATOM 657 N N . GLY A 1 88 ? 30.880 -23.776 -29.477 1.00 68.69 88 GLY A N 1
ATOM 658 C CA . GLY A 1 88 ? 32.276 -24.086 -29.169 1.00 68.69 88 GLY A CA 1
ATOM 659 C C . GLY A 1 88 ? 32.460 -24.472 -27.696 1.00 68.69 88 GLY A C 1
ATOM 660 O O . GLY A 1 88 ? 31.551 -24.305 -26.871 1.00 68.69 88 GLY A O 1
ATOM 661 N N . ALA A 1 89 ? 33.647 -24.984 -27.354 1.00 76.38 89 ALA A N 1
ATOM 662 C CA . ALA A 1 89 ? 34.003 -25.308 -25.972 1.00 76.38 89 ALA A CA 1
ATOM 663 C C . ALA A 1 89 ? 33.741 -24.113 -25.037 1.00 76.38 89 ALA A C 1
ATOM 665 O O . ALA A 1 89 ? 33.909 -22.958 -25.434 1.00 76.38 89 ALA A O 1
ATOM 666 N N . SER A 1 90 ? 33.297 -24.394 -23.807 1.00 82.38 90 SER A N 1
ATOM 667 C CA . SER A 1 90 ? 33.039 -23.334 -22.832 1.00 82.38 90 SER A CA 1
ATOM 668 C C . SER A 1 90 ? 34.321 -22.535 -22.571 1.00 82.38 90 SER A C 1
ATOM 670 O O . SER A 1 90 ? 35.354 -23.148 -22.290 1.00 82.38 90 SER A O 1
ATOM 672 N N . PRO A 1 91 ? 34.267 -21.192 -22.599 1.00 82.69 91 PRO A N 1
ATOM 673 C CA . PRO A 1 91 ? 35.384 -20.365 -22.155 1.00 82.69 91 PRO A CA 1
ATOM 674 C C . PRO A 1 91 ? 35.659 -20.508 -20.646 1.00 82.69 91 PRO A C 1
ATOM 676 O O . PRO A 1 91 ? 36.755 -20.176 -20.203 1.00 82.69 91 PRO A O 1
ATOM 679 N N . TRP A 1 92 ? 34.697 -21.025 -19.867 1.00 90.75 92 TRP A N 1
ATOM 680 C CA . TRP A 1 92 ? 34.794 -21.227 -18.415 1.00 90.75 92 TRP A CA 1
ATOM 681 C C . TRP A 1 92 ? 34.231 -22.606 -18.029 1.00 90.75 92 TRP A C 1
ATOM 683 O O . TRP A 1 92 ? 33.087 -22.710 -17.571 1.00 90.75 92 TRP A O 1
ATOM 693 N N . PRO A 1 93 ? 34.978 -23.696 -18.275 1.00 85.31 93 PRO A N 1
ATOM 694 C CA . PRO A 1 93 ? 34.465 -25.057 -18.124 1.00 85.31 93 PRO A CA 1
ATOM 695 C C . PRO A 1 93 ? 34.079 -25.394 -16.677 1.00 85.31 93 PRO A C 1
ATOM 697 O O . PRO A 1 93 ? 32.995 -25.924 -16.457 1.00 85.31 93 PRO A O 1
ATOM 700 N N . GLU A 1 94 ? 34.895 -25.018 -15.688 1.00 81.62 94 GLU A N 1
ATOM 701 C CA . GLU A 1 94 ? 34.632 -25.326 -14.267 1.00 81.62 94 GLU A CA 1
ATOM 702 C C . GLU A 1 94 ? 33.434 -24.537 -13.718 1.00 81.62 94 GLU A C 1
ATOM 704 O O . GLU A 1 94 ? 32.659 -25.035 -12.897 1.00 81.62 94 GLU A O 1
ATOM 709 N N . LEU A 1 95 ? 33.260 -23.302 -14.202 1.00 89.12 95 LEU A N 1
ATOM 710 C CA . LEU A 1 95 ? 32.101 -22.483 -13.872 1.00 89.12 95 LEU A CA 1
ATOM 711 C C . LEU A 1 95 ? 30.824 -23.130 -14.396 1.00 89.12 95 LEU A C 1
ATOM 713 O O . LEU A 1 95 ? 29.853 -23.287 -13.655 1.00 89.12 95 LEU A O 1
ATOM 717 N N . GLU A 1 96 ? 30.818 -23.476 -15.682 1.00 90.69 96 GLU A N 1
ATOM 718 C CA . GLU A 1 96 ? 29.637 -24.042 -16.317 1.00 90.69 96 GLU A CA 1
ATOM 719 C C . GLU A 1 96 ? 29.305 -25.437 -15.787 1.00 90.69 96 GLU A C 1
ATOM 721 O O . GLU A 1 96 ? 28.126 -25.753 -15.652 1.00 90.69 96 GLU A O 1
ATOM 726 N N . GLU A 1 97 ? 30.301 -26.240 -15.414 1.00 84.06 97 GLU A N 1
ATOM 727 C CA . GLU A 1 97 ? 30.085 -27.527 -14.752 1.00 84.06 97 GLU A CA 1
ATOM 728 C C . GLU A 1 97 ? 29.342 -27.344 -13.420 1.00 84.06 97 GLU A C 1
ATOM 730 O O . GLU A 1 97 ? 28.268 -27.917 -13.220 1.00 84.06 97 GLU A O 1
ATOM 735 N N . ALA A 1 98 ? 29.837 -26.484 -12.527 1.00 81.75 98 ALA A N 1
ATOM 736 C CA . ALA A 1 98 ? 29.171 -26.225 -11.251 1.00 81.75 98 ALA A CA 1
ATOM 737 C C . ALA A 1 98 ? 27.777 -25.597 -11.427 1.00 81.75 98 ALA A C 1
ATOM 739 O O . ALA A 1 98 ? 26.837 -25.940 -10.703 1.00 81.75 98 ALA A O 1
ATOM 740 N N . LEU A 1 99 ? 27.628 -24.702 -12.406 1.00 89.75 99 LEU A N 1
ATOM 741 C CA . LEU A 1 99 ? 26.354 -24.070 -12.732 1.00 89.75 99 LEU A CA 1
ATOM 742 C C . LEU A 1 99 ? 25.339 -25.087 -13.273 1.00 89.75 99 LEU A C 1
ATOM 744 O O . LEU A 1 99 ? 24.178 -25.054 -12.866 1.00 89.75 99 LEU A O 1
ATOM 748 N N . SER A 1 100 ? 25.776 -26.015 -14.129 1.00 84.19 100 SER A N 1
ATOM 749 C CA . SER A 1 100 ? 24.936 -27.086 -14.677 1.00 84.19 100 SER A CA 1
ATOM 750 C C . SER A 1 100 ? 24.470 -28.057 -13.592 1.00 84.19 100 SER A C 1
ATOM 752 O O . SER A 1 100 ? 23.284 -28.382 -13.535 1.00 84.19 100 SER A O 1
ATOM 754 N N . ASN A 1 101 ? 25.352 -28.422 -12.656 1.00 79.94 101 ASN A N 1
ATOM 755 C CA . ASN A 1 101 ? 25.024 -29.273 -11.512 1.00 79.94 101 ASN A CA 1
ATOM 756 C C . ASN A 1 101 ? 23.962 -28.628 -10.614 1.00 79.94 101 ASN A C 1
ATOM 758 O O . ASN A 1 101 ? 22.986 -29.273 -10.224 1.00 79.94 101 ASN A O 1
ATOM 762 N N . TRP A 1 102 ? 24.117 -27.335 -10.318 1.00 91.19 102 TRP A N 1
ATOM 763 C CA . TRP A 1 102 ? 23.112 -26.577 -9.575 1.00 91.19 102 TRP A CA 1
ATOM 764 C C . TRP A 1 102 ? 21.780 -26.496 -10.335 1.00 91.19 102 TRP A C 1
ATOM 766 O O . TRP A 1 102 ? 20.722 -26.744 -9.757 1.00 91.19 102 TRP A O 1
ATOM 776 N N . HIS A 1 103 ? 21.824 -26.204 -11.636 1.00 84.81 103 HIS A N 1
ATOM 777 C CA . HIS A 1 103 ? 20.627 -26.083 -12.465 1.00 84.81 103 HIS A CA 1
ATOM 778 C C . HIS A 1 103 ? 19.853 -27.409 -12.530 1.00 84.81 103 HIS A C 1
ATOM 780 O O . HIS A 1 103 ? 18.634 -27.423 -12.353 1.00 84.81 103 HIS A O 1
ATOM 786 N N . GLN A 1 104 ? 20.559 -28.532 -12.680 1.00 76.50 104 GLN A N 1
ATOM 787 C CA . GLN A 1 104 ? 19.973 -29.868 -12.651 1.00 76.50 104 GLN A CA 1
ATOM 788 C C . GLN A 1 104 ? 19.339 -30.188 -11.289 1.00 76.50 104 GLN A C 1
ATOM 790 O O . GLN A 1 104 ? 18.232 -30.725 -11.238 1.00 76.50 104 GLN A O 1
ATOM 795 N N . ALA A 1 105 ? 19.996 -29.823 -10.182 1.00 70.25 105 ALA A N 1
ATOM 796 C CA . ALA A 1 105 ? 19.453 -30.020 -8.839 1.00 70.25 105 ALA A CA 1
ATOM 797 C C . ALA A 1 105 ? 18.134 -29.256 -8.629 1.00 70.25 105 ALA A C 1
ATOM 799 O O . ALA A 1 105 ? 17.190 -29.805 -8.060 1.00 70.25 105 ALA A O 1
ATOM 800 N N . CYS A 1 106 ? 18.030 -28.026 -9.141 1.00 73.25 106 CYS A N 1
ATOM 801 C CA . CYS A 1 106 ? 16.781 -27.264 -9.113 1.00 73.25 106 CYS A CA 1
ATOM 802 C C . CYS A 1 106 ? 15.661 -27.958 -9.901 1.00 73.25 106 CYS A C 1
ATOM 804 O O . CYS A 1 106 ? 14.539 -28.052 -9.405 1.00 73.25 106 CYS A O 1
ATOM 806 N N . LEU A 1 107 ? 15.959 -28.493 -11.090 1.00 71.62 107 LEU A N 1
ATOM 807 C CA . LEU A 1 107 ? 14.968 -29.200 -11.908 1.00 71.62 107 LEU A CA 1
ATOM 808 C C . LEU A 1 107 ? 14.452 -30.475 -11.229 1.00 71.62 107 LEU A C 1
ATOM 810 O O . LEU A 1 107 ? 13.249 -30.727 -11.254 1.00 71.62 107 LEU A O 1
ATOM 814 N N . VAL A 1 108 ? 15.328 -31.239 -10.568 1.00 67.00 108 VAL A N 1
ATOM 815 C CA . VAL A 1 108 ? 14.939 -32.428 -9.784 1.00 67.00 108 VAL A CA 1
ATOM 816 C C . VAL A 1 108 ? 13.988 -32.063 -8.640 1.00 67.00 108 VAL A C 1
ATOM 818 O O . VAL A 1 108 ? 13.082 -32.827 -8.321 1.00 67.00 108 VAL A O 1
ATOM 821 N N . GLN A 1 109 ? 14.150 -30.876 -8.055 1.00 63.25 109 GLN A N 1
ATOM 822 C CA . GLN A 1 109 ? 13.273 -30.354 -7.003 1.00 63.25 109 GLN A CA 1
ATOM 823 C C . GLN A 1 109 ? 12.003 -29.674 -7.546 1.00 63.25 109 GLN A C 1
ATOM 825 O O . GLN A 1 109 ? 11.232 -29.106 -6.776 1.00 63.25 109 GLN A O 1
ATOM 830 N N . GLY A 1 110 ? 11.775 -29.689 -8.865 1.00 64.19 110 GLY A N 1
ATOM 831 C CA . GLY A 1 110 ? 10.635 -29.019 -9.500 1.00 64.19 110 GLY A CA 1
ATOM 832 C C . GLY A 1 110 ? 10.727 -27.487 -9.501 1.00 64.19 110 GLY A C 1
ATOM 833 O O . GLY A 1 110 ? 9.740 -26.808 -9.791 1.00 64.19 110 GLY A O 1
ATOM 834 N N . ILE A 1 111 ? 11.898 -26.923 -9.192 1.00 64.50 111 ILE A N 1
ATOM 835 C CA . ILE A 1 111 ? 12.132 -25.479 -9.154 1.00 64.50 111 ILE A CA 1
ATOM 836 C C . ILE A 1 111 ? 12.391 -24.983 -10.579 1.00 64.50 111 ILE A C 1
ATOM 838 O O . ILE A 1 111 ? 13.351 -25.383 -11.239 1.00 64.50 111 ILE A O 1
ATOM 842 N N . LYS A 1 112 ? 11.543 -24.065 -11.056 1.00 72.62 112 LYS A N 1
ATOM 843 C CA . LYS A 1 112 ? 11.706 -23.426 -12.369 1.00 72.62 112 LYS A CA 1
ATOM 844 C C . LYS A 1 112 ? 12.815 -22.376 -12.320 1.00 72.62 112 LYS A C 1
ATOM 846 O O . LYS A 1 112 ? 12.681 -21.361 -11.638 1.00 72.62 112 LYS A O 1
ATOM 851 N N . VAL A 1 113 ? 13.881 -22.591 -13.088 1.00 73.12 113 VAL A N 1
ATOM 852 C CA . VAL A 1 113 ? 15.025 -21.674 -13.169 1.00 73.12 113 VAL A CA 1
ATOM 853 C C . VAL A 1 113 ? 14.947 -20.850 -14.457 1.00 73.12 113 VAL A C 1
ATOM 855 O O . VAL A 1 113 ? 14.939 -21.391 -15.561 1.00 73.12 113 VAL A O 1
ATOM 858 N N . HIS A 1 114 ? 14.882 -19.525 -14.322 1.00 78.00 114 HIS A N 1
ATOM 859 C CA . HIS A 1 114 ? 14.801 -18.598 -15.455 1.00 78.00 114 HIS A CA 1
ATOM 860 C C . HIS A 1 114 ? 16.198 -18.129 -15.889 1.00 78.00 114 HIS A C 1
ATOM 862 O O . HIS A 1 114 ? 17.161 -18.212 -15.128 1.00 78.00 114 HIS A O 1
ATOM 868 N N . GLY A 1 115 ? 16.319 -17.584 -17.104 1.00 69.75 115 GLY A N 1
ATOM 869 C CA . GLY A 1 115 ? 17.606 -17.148 -17.670 1.00 69.75 115 GLY A CA 1
ATOM 870 C C . GLY A 1 115 ? 18.383 -16.163 -16.790 1.00 69.75 115 GLY A C 1
ATOM 871 O O . GLY A 1 115 ? 19.580 -16.336 -16.580 1.00 69.75 115 GLY A O 1
ATOM 872 N N . ASN A 1 116 ? 17.697 -15.183 -16.199 1.00 70.25 116 ASN A N 1
ATOM 873 C CA . ASN A 1 116 ? 18.328 -14.222 -15.289 1.00 70.25 116 ASN A CA 1
ATOM 874 C C . ASN A 1 116 ? 18.793 -14.872 -13.979 1.00 70.25 116 ASN A C 1
ATOM 876 O O . ASN A 1 116 ? 19.812 -14.470 -13.427 1.00 70.25 116 ASN A O 1
ATOM 880 N N . THR A 1 117 ? 18.105 -15.917 -13.514 1.00 74.94 117 THR A N 1
ATOM 881 C CA . THR A 1 117 ? 18.526 -16.704 -12.347 1.00 74.94 117 THR A CA 1
ATOM 882 C C . THR A 1 117 ? 19.814 -17.475 -12.644 1.00 74.94 117 THR A C 1
ATOM 884 O O . THR A 1 117 ? 20.704 -17.517 -11.802 1.00 74.94 117 THR A O 1
ATOM 887 N N . ILE A 1 118 ? 19.949 -18.023 -13.857 1.00 80.88 118 ILE A N 1
ATOM 888 C CA . ILE A 1 118 ? 21.172 -18.704 -14.310 1.00 80.88 118 ILE A CA 1
ATOM 889 C C . ILE A 1 118 ? 22.343 -17.716 -14.355 1.00 80.88 118 ILE A C 1
ATOM 891 O O . ILE A 1 118 ? 23.404 -18.004 -13.809 1.00 80.88 118 ILE A O 1
ATOM 895 N N . LYS A 1 119 ? 22.141 -16.527 -14.940 1.00 84.00 119 LYS A N 1
ATOM 896 C CA . LYS A 1 119 ? 23.167 -15.470 -14.994 1.00 84.00 119 LYS A CA 1
ATOM 897 C C . LYS A 1 119 ? 23.591 -15.008 -13.597 1.00 84.00 119 LYS A C 1
ATOM 899 O O . LYS A 1 119 ? 24.781 -14.927 -13.312 1.00 84.00 119 LYS A O 1
ATOM 904 N N . ALA A 1 120 ? 22.629 -14.760 -12.707 1.00 72.94 120 ALA A N 1
ATOM 905 C CA . ALA A 1 120 ? 22.914 -14.370 -11.328 1.00 72.94 120 ALA A CA 1
ATOM 906 C C . ALA A 1 120 ? 23.710 -15.453 -10.585 1.00 72.94 120 ALA A C 1
ATOM 908 O O . ALA A 1 120 ? 24.687 -15.142 -9.903 1.00 72.94 120 ALA A O 1
ATOM 909 N N . LYS A 1 121 ? 23.347 -16.729 -10.769 1.00 85.94 121 LYS A N 1
ATOM 910 C CA . LYS A 1 121 ? 24.076 -17.844 -10.165 1.00 85.94 121 LYS A CA 1
ATOM 911 C C . LYS A 1 121 ? 25.483 -18.010 -10.739 1.00 85.94 121 LYS A C 1
ATOM 913 O O . LYS A 1 121 ? 26.399 -18.323 -9.987 1.00 85.94 121 LYS A O 1
ATOM 918 N N . ALA A 1 122 ? 25.684 -17.755 -12.031 1.00 84.25 122 ALA A N 1
ATOM 919 C CA . ALA A 1 122 ? 27.012 -17.763 -12.644 1.00 84.25 122 ALA A CA 1
ATOM 920 C C . ALA A 1 122 ? 27.933 -16.702 -12.021 1.00 84.25 122 ALA A C 1
ATOM 922 O O . ALA A 1 122 ? 29.078 -16.996 -11.697 1.00 84.25 122 ALA A O 1
ATOM 923 N N . ILE A 1 123 ? 27.417 -15.495 -11.769 1.00 83.06 123 ILE A N 1
ATOM 924 C CA . ILE A 1 123 ? 28.162 -14.422 -11.088 1.00 83.06 123 ILE A CA 1
ATOM 925 C C . ILE A 1 123 ? 28.500 -14.811 -9.643 1.00 83.06 123 ILE A C 1
ATOM 927 O O . ILE A 1 123 ? 29.611 -14.567 -9.177 1.00 83.06 123 ILE A O 1
ATOM 931 N N . GLU A 1 124 ? 27.556 -15.428 -8.930 1.00 83.06 124 GLU A N 1
ATOM 932 C CA . GLU A 1 124 ? 27.787 -15.923 -7.570 1.00 83.06 124 GLU A CA 1
ATOM 933 C C . GLU A 1 124 ? 28.910 -16.970 -7.544 1.00 83.06 124 GLU A C 1
ATOM 935 O O . GLU A 1 124 ? 29.854 -16.841 -6.765 1.00 83.06 124 GLU A O 1
ATOM 940 N N . LEU A 1 125 ? 28.837 -17.968 -8.433 1.00 81.00 125 LEU A N 1
ATOM 941 C CA . LEU A 1 125 ? 29.851 -19.013 -8.566 1.00 81.00 125 LEU A CA 1
ATOM 942 C C . LEU A 1 125 ? 31.217 -18.429 -8.954 1.00 81.00 125 LEU A C 1
ATOM 944 O O . LEU A 1 125 ? 32.228 -18.821 -8.376 1.00 81.00 125 LEU A O 1
ATOM 948 N N . TRP A 1 126 ? 31.249 -17.437 -9.849 1.00 88.06 126 TRP A N 1
ATOM 949 C CA . TRP A 1 126 ? 32.474 -16.732 -10.236 1.00 88.06 126 TRP A CA 1
ATOM 950 C C . TRP A 1 126 ? 33.204 -16.130 -9.032 1.00 88.06 126 TRP A C 1
ATOM 952 O O . TRP A 1 126 ? 34.419 -16.259 -8.910 1.00 88.06 126 TRP A O 1
ATOM 962 N N . GLY A 1 127 ? 32.464 -15.498 -8.116 1.00 78.88 127 GLY A N 1
ATOM 963 C CA . GLY A 1 127 ? 33.038 -14.826 -6.950 1.00 78.88 127 GLY A CA 1
ATOM 964 C C . GLY A 1 127 ? 33.588 -15.765 -5.872 1.00 78.88 127 GLY A C 1
ATOM 965 O O . GLY A 1 127 ? 34.383 -15.324 -5.045 1.00 78.88 127 GLY A O 1
ATOM 966 N N . ILE A 1 128 ? 33.174 -17.036 -5.863 1.00 83.12 128 ILE A N 1
ATOM 967 C CA . ILE A 1 128 ? 33.598 -18.022 -4.854 1.00 83.12 128 ILE A CA 1
ATOM 968 C C . ILE A 1 128 ? 34.576 -19.064 -5.399 1.00 83.12 128 ILE A C 1
ATOM 970 O O . ILE A 1 128 ? 35.227 -19.752 -4.615 1.00 83.12 128 ILE A O 1
ATOM 974 N N . MET A 1 129 ? 34.676 -19.208 -6.721 1.00 81.44 129 MET A N 1
ATOM 975 C CA . MET A 1 129 ? 35.581 -20.161 -7.354 1.00 81.44 129 MET A CA 1
ATOM 976 C C . MET A 1 129 ? 37.022 -19.659 -7.291 1.00 81.44 129 MET A C 1
ATOM 978 O O . MET A 1 129 ? 37.309 -18.623 -7.890 1.00 81.44 129 MET A O 1
ATOM 982 N N . PRO A 1 130 ? 37.953 -20.407 -6.667 1.00 79.12 130 PRO A N 1
ATOM 983 C CA . PRO A 1 130 ? 39.358 -20.009 -6.590 1.00 79.12 130 PRO A CA 1
ATOM 984 C C . PRO A 1 130 ? 39.999 -19.732 -7.955 1.00 79.12 130 PRO A C 1
ATOM 986 O O . PRO A 1 130 ? 40.908 -18.915 -8.045 1.00 79.12 130 PRO A O 1
ATOM 989 N N . THR A 1 131 ? 39.520 -20.383 -9.023 1.00 79.38 131 THR A N 1
ATOM 990 C CA . THR A 1 131 ? 40.029 -20.169 -10.384 1.00 79.38 131 THR A CA 1
ATOM 991 C C . THR A 1 131 ? 39.671 -18.794 -10.956 1.00 79.38 131 THR A C 1
ATOM 993 O O . THR A 1 131 ? 40.424 -18.255 -11.763 1.00 79.38 131 THR A O 1
ATOM 996 N N . TYR A 1 132 ? 38.534 -18.212 -10.557 1.00 80.19 132 TYR A N 1
ATOM 997 C CA . TYR A 1 132 ? 37.964 -17.025 -11.208 1.00 80.19 132 TYR A CA 1
ATOM 998 C C . TYR A 1 132 ? 37.766 -15.827 -10.272 1.00 80.19 132 TYR A C 1
ATOM 1000 O O . TYR A 1 132 ? 37.589 -14.710 -10.757 1.00 80.19 132 TYR A O 1
ATOM 1008 N N . CYS A 1 133 ? 37.835 -16.020 -8.952 1.00 79.00 133 CYS A N 1
ATOM 1009 C CA . CYS A 1 133 ? 37.460 -15.010 -7.959 1.00 79.00 133 CYS A CA 1
ATOM 1010 C C . CYS A 1 133 ? 38.280 -13.712 -8.030 1.00 79.00 133 CYS A C 1
ATOM 1012 O O . CYS A 1 133 ? 37.759 -12.648 -7.700 1.00 79.00 133 CYS A O 1
ATOM 1014 N N . ASP A 1 134 ? 39.526 -13.790 -8.503 1.00 80.69 134 ASP A N 1
ATOM 1015 C CA . ASP A 1 134 ? 40.424 -12.638 -8.659 1.00 80.69 134 ASP A CA 1
ATOM 1016 C C . ASP A 1 134 ? 40.360 -12.006 -10.066 1.00 80.69 134 ASP A C 1
ATOM 1018 O O . ASP A 1 134 ? 41.000 -10.987 -10.329 1.00 80.69 134 ASP A O 1
ATOM 1022 N N . SER A 1 135 ? 39.582 -12.593 -10.984 1.00 81.31 135 SER A N 1
ATOM 1023 C CA . SER A 1 135 ? 39.415 -12.124 -12.364 1.00 81.31 135 SER A CA 1
ATOM 1024 C C . SER A 1 135 ? 38.186 -11.226 -12.529 1.00 81.31 135 SER A C 1
ATOM 1026 O O . SER A 1 135 ? 37.199 -11.339 -11.799 1.00 81.31 135 SER A O 1
ATOM 1028 N N . GLN A 1 136 ? 38.214 -10.348 -13.538 1.00 83.75 136 GLN A N 1
ATOM 1029 C CA . GLN A 1 136 ? 37.065 -9.507 -13.878 1.00 83.75 136 GLN A CA 1
ATOM 1030 C C . GLN A 1 136 ? 35.852 -10.367 -14.261 1.00 83.75 136 GLN A C 1
ATOM 1032 O O . GLN A 1 136 ? 35.952 -11.249 -15.112 1.00 83.75 136 GLN A O 1
ATOM 1037 N N . ILE A 1 137 ? 34.704 -10.075 -13.645 1.00 81.88 137 ILE A N 1
ATOM 1038 C CA . ILE A 1 137 ? 33.448 -10.798 -13.873 1.00 81.88 137 ILE A CA 1
ATOM 1039 C C . ILE A 1 137 ? 32.975 -10.571 -15.324 1.00 81.88 137 ILE A C 1
ATOM 1041 O O . ILE A 1 137 ? 32.813 -9.412 -15.723 1.00 81.88 137 ILE A O 1
ATOM 1045 N N . PRO A 1 138 ? 32.713 -11.633 -16.111 1.00 83.75 138 PRO A N 1
ATOM 1046 C CA . PRO A 1 138 ? 32.141 -11.519 -17.448 1.00 83.75 138 PRO A CA 1
ATOM 1047 C C . PRO A 1 138 ? 30.692 -11.022 -17.412 1.00 83.75 138 PRO A C 1
ATOM 1049 O O . PRO A 1 138 ? 29.946 -11.299 -16.478 1.00 83.75 138 PRO A O 1
ATOM 1052 N N . GLY A 1 139 ? 30.246 -10.357 -18.479 1.00 73.00 139 GLY A N 1
ATOM 1053 C CA . GLY A 1 139 ? 28.886 -9.806 -18.567 1.00 73.00 139 GLY A CA 1
ATOM 1054 C C . GLY A 1 139 ? 27.747 -10.830 -18.707 1.00 73.00 139 GLY A C 1
ATOM 1055 O O . GLY A 1 139 ? 26.594 -10.419 -18.750 1.00 73.00 139 GLY A O 1
ATOM 1056 N N . PHE A 1 140 ? 28.038 -12.137 -18.804 1.00 83.31 140 PHE A N 1
ATOM 1057 C CA . PHE A 1 140 ? 27.067 -13.237 -18.980 1.00 83.31 140 PHE A CA 1
ATOM 1058 C C . PHE A 1 140 ? 25.842 -12.864 -19.848 1.00 83.31 140 PHE A C 1
ATOM 1060 O O . PHE A 1 140 ? 24.689 -12.895 -19.405 1.00 83.31 140 PHE A O 1
ATOM 1067 N N . GLY A 1 141 ? 26.101 -12.480 -21.104 1.00 77.88 141 GLY A N 1
ATOM 1068 C CA . GLY A 1 141 ? 25.082 -12.036 -22.062 1.00 77.88 141 GLY A CA 1
ATOM 1069 C C . GLY A 1 141 ? 24.097 -13.131 -22.505 1.00 77.88 141 GLY A C 1
ATOM 1070 O O . GLY A 1 141 ? 24.195 -14.292 -22.108 1.00 77.88 141 GLY A O 1
ATOM 1071 N N . SER A 1 142 ? 23.121 -12.764 -23.343 1.00 73.69 142 SER A N 1
ATOM 1072 C CA . SER A 1 142 ? 22.151 -13.702 -23.947 1.00 73.69 142 SER A CA 1
ATOM 1073 C C . SER A 1 142 ? 22.832 -14.786 -24.786 1.00 73.69 142 SER A C 1
ATOM 1075 O O . SER A 1 142 ? 22.544 -15.962 -24.589 1.00 73.69 142 SER A O 1
ATOM 1077 N N . GLY A 1 143 ? 23.804 -14.413 -25.625 1.00 81.62 143 GLY A N 1
ATOM 1078 C CA . GLY A 1 143 ? 24.559 -15.369 -26.445 1.00 81.62 143 GLY A CA 1
ATOM 1079 C C . GLY A 1 143 ? 25.277 -16.438 -25.615 1.00 81.62 143 GLY A C 1
ATOM 1080 O O . GLY A 1 143 ? 25.178 -17.625 -25.918 1.00 81.62 143 GLY A O 1
ATOM 1081 N N . TRP A 1 144 ? 25.910 -16.043 -24.502 1.00 90.44 144 TRP A N 1
ATOM 1082 C CA . TRP A 1 144 ? 26.517 -17.001 -23.572 1.00 90.44 144 TRP A CA 1
ATOM 1083 C C . TRP A 1 144 ? 25.471 -17.921 -22.930 1.00 90.44 144 TRP A C 1
ATOM 1085 O O . TRP A 1 144 ? 25.694 -19.124 -22.835 1.00 90.44 144 TRP A O 1
ATOM 1095 N N . LEU A 1 145 ? 24.329 -17.375 -22.503 1.00 85.31 145 LEU A N 1
ATOM 1096 C CA . LEU A 1 145 ? 23.263 -18.157 -21.874 1.00 85.31 145 LEU A CA 1
ATOM 1097 C C . LEU A 1 145 ? 22.688 -19.211 -22.835 1.00 85.31 145 LEU A C 1
ATOM 1099 O O . LEU A 1 145 ? 22.393 -20.332 -22.416 1.00 85.31 145 LEU A O 1
ATOM 1103 N N . ASP A 1 146 ? 22.535 -18.861 -24.109 1.00 82.88 146 ASP A N 1
ATOM 1104 C CA . ASP A 1 146 ? 22.047 -19.778 -25.135 1.00 82.88 146 ASP A CA 1
ATOM 1105 C C . ASP A 1 146 ? 23.084 -20.856 -25.470 1.00 82.88 146 ASP A C 1
ATOM 1107 O O . ASP A 1 146 ? 22.730 -22.031 -25.589 1.00 82.88 146 ASP A O 1
ATOM 1111 N N . ASP A 1 147 ? 24.369 -20.502 -25.527 1.00 85.88 147 ASP A N 1
ATOM 1112 C CA . ASP A 1 147 ? 25.459 -21.471 -25.666 1.00 85.88 147 ASP A CA 1
ATOM 1113 C C . ASP A 1 147 ? 25.559 -22.417 -24.468 1.00 85.88 147 ASP A C 1
ATOM 1115 O O . ASP A 1 147 ? 25.660 -23.626 -24.661 1.00 85.88 147 ASP A O 1
ATOM 1119 N N . TYR A 1 148 ? 25.469 -21.899 -23.241 1.00 91.00 148 TYR A N 1
ATOM 1120 C CA . TYR A 1 148 ? 25.427 -22.694 -22.013 1.00 91.00 148 TYR A CA 1
ATOM 1121 C C . TYR A 1 148 ? 24.267 -23.698 -22.047 1.00 91.00 148 TYR A C 1
ATOM 1123 O O . TYR A 1 148 ? 24.456 -24.894 -21.822 1.00 91.00 148 TYR A O 1
ATOM 1131 N N . ARG A 1 149 ? 23.059 -23.242 -22.398 1.00 87.00 149 ARG A N 1
ATOM 1132 C CA . ARG A 1 149 ? 21.880 -24.112 -22.523 1.00 87.00 149 ARG A CA 1
ATOM 1133 C C . ARG A 1 149 ? 22.086 -25.217 -23.551 1.00 87.00 149 ARG A C 1
ATOM 1135 O O . ARG A 1 149 ? 21.760 -26.367 -23.269 1.00 87.00 149 ARG A O 1
ATOM 1142 N N . ARG A 1 150 ? 22.656 -24.886 -24.713 1.00 84.50 150 ARG A N 1
ATOM 1143 C CA . ARG A 1 150 ? 22.978 -25.870 -25.754 1.00 84.50 150 ARG A CA 1
ATOM 1144 C C . ARG A 1 150 ? 24.050 -26.863 -25.299 1.00 84.50 150 ARG A C 1
ATOM 1146 O O . ARG A 1 150 ? 23.861 -28.058 -25.501 1.00 84.50 150 ARG A O 1
ATOM 1153 N N . ARG A 1 151 ? 25.134 -26.395 -24.667 1.00 86.56 151 ARG A N 1
ATOM 1154 C CA . ARG A 1 151 ? 26.237 -27.241 -24.169 1.00 86.56 151 ARG A CA 1
ATOM 1155 C C . ARG A 1 151 ? 25.774 -28.255 -23.125 1.00 86.56 151 ARG A C 1
ATOM 1157 O O . ARG A 1 151 ? 26.220 -29.395 -23.157 1.00 86.56 151 ARG A O 1
ATOM 1164 N N . HIS A 1 152 ? 24.865 -27.851 -22.238 1.00 83.62 152 HIS A N 1
ATOM 1165 C CA . HIS A 1 152 ? 24.419 -28.664 -21.098 1.00 83.62 152 HIS A CA 1
ATOM 1166 C C . HIS A 1 152 ? 23.019 -29.270 -21.274 1.00 83.62 152 HIS A C 1
ATOM 1168 O O . HIS A 1 152 ? 22.452 -29.811 -20.331 1.00 83.62 152 HIS A O 1
ATOM 1174 N N . GLY A 1 153 ? 22.442 -29.192 -22.479 1.00 81.25 153 GLY A N 1
ATOM 1175 C CA . GLY A 1 153 ? 21.170 -29.845 -22.810 1.00 81.25 153 GLY A CA 1
ATOM 1176 C C . GLY A 1 153 ? 19.928 -29.243 -22.137 1.00 81.25 153 GLY A C 1
ATOM 1177 O O . GLY A 1 153 ? 18.899 -29.910 -22.040 1.00 81.25 153 GLY A O 1
ATOM 1178 N N . PHE A 1 154 ? 19.982 -27.989 -21.684 1.00 80.25 154 PHE A N 1
ATOM 1179 C CA . PHE A 1 154 ? 18.837 -27.311 -21.078 1.00 80.25 154 PHE A CA 1
ATOM 1180 C C . PHE A 1 154 ? 17.961 -26.652 -22.152 1.00 80.25 154 PHE A C 1
ATOM 1182 O O . PHE A 1 154 ? 18.377 -25.710 -22.824 1.00 80.25 154 PHE A O 1
ATOM 1189 N N . SER A 1 155 ? 16.719 -27.117 -22.309 1.00 64.69 155 SER A N 1
ATOM 1190 C CA . SER A 1 155 ? 15.767 -26.526 -23.261 1.00 64.69 155 SER A CA 1
ATOM 1191 C C . SER A 1 155 ? 15.403 -25.083 -22.884 1.00 64.69 155 SER A C 1
ATOM 1193 O O . SER A 1 155 ? 15.055 -24.795 -21.739 1.00 64.69 155 SER A O 1
ATOM 1195 N N . ALA A 1 156 ? 15.402 -24.177 -23.870 1.00 54.38 156 ALA A N 1
ATOM 1196 C CA . ALA A 1 156 ? 14.886 -22.812 -23.718 1.00 54.38 156 ALA A CA 1
ATOM 1197 C C . ALA A 1 156 ? 13.357 -22.774 -23.516 1.00 54.38 156 ALA A C 1
ATOM 1199 O O . ALA A 1 156 ? 12.823 -21.803 -22.982 1.00 54.38 156 ALA A O 1
ATOM 1200 N N . ARG A 1 157 ? 12.648 -23.837 -23.923 1.00 42.91 157 ARG A N 1
ATOM 1201 C CA . ARG A 1 157 ? 11.221 -24.028 -23.654 1.00 42.91 157 ARG A CA 1
ATOM 1202 C C . ARG A 1 157 ? 11.058 -24.915 -22.431 1.00 42.91 157 ARG A C 1
ATOM 1204 O O . ARG A 1 157 ? 11.428 -26.088 -22.470 1.00 42.91 157 ARG A O 1
ATOM 1211 N N . THR A 1 158 ? 10.473 -24.347 -21.382 1.00 33.84 158 THR A N 1
ATOM 1212 C CA . THR A 1 158 ? 9.876 -25.050 -20.245 1.00 33.84 158 THR A CA 1
ATOM 1213 C C . THR A 1 158 ? 9.168 -26.314 -20.733 1.00 33.84 158 THR A C 1
ATOM 1215 O O . THR A 1 158 ? 8.135 -26.227 -21.396 1.00 33.84 158 THR A O 1
ATOM 1218 N N . ILE A 1 159 ? 9.729 -27.487 -20.437 1.00 27.66 159 ILE A N 1
ATOM 1219 C CA . ILE A 1 159 ? 9.043 -28.760 -20.655 1.00 27.66 159 ILE A CA 1
ATOM 1220 C C . ILE A 1 159 ? 7.834 -28.749 -19.713 1.00 27.66 159 ILE A C 1
ATOM 1222 O O . ILE A 1 159 ? 7.984 -28.685 -18.493 1.00 27.66 159 ILE A O 1
ATOM 1226 N N . MET A 1 160 ? 6.629 -28.718 -20.285 1.00 25.88 160 MET A N 1
ATOM 1227 C CA . MET A 1 160 ? 5.398 -28.962 -19.535 1.00 25.88 160 MET A CA 1
ATOM 1228 C C . MET A 1 160 ? 5.439 -30.399 -18.997 1.00 25.88 160 MET A C 1
ATOM 1230 O O . MET A 1 160 ? 5.903 -31.285 -19.720 1.00 25.88 160 MET A O 1
ATOM 1234 N N . PRO A 1 161 ? 4.936 -30.683 -17.784 1.00 28.11 161 PRO A N 1
ATOM 1235 C CA . PRO A 1 161 ? 4.652 -32.063 -17.426 1.00 28.11 161 PRO A CA 1
ATOM 1236 C C . PRO A 1 161 ? 3.636 -32.622 -18.430 1.00 28.11 161 PRO A C 1
ATOM 1238 O O . PRO A 1 161 ? 2.655 -31.959 -18.774 1.00 28.11 161 PRO A O 1
ATOM 1241 N N . VAL A 1 162 ? 3.920 -33.825 -18.929 1.00 26.95 162 VAL A N 1
ATOM 1242 C CA . VAL A 1 162 ? 3.063 -34.587 -19.841 1.00 26.95 162 VAL A CA 1
ATOM 1243 C C . VAL A 1 162 ? 1.643 -34.618 -19.277 1.00 26.95 162 VAL A C 1
ATOM 1245 O O . VAL A 1 162 ? 1.406 -35.118 -18.179 1.00 26.95 162 VAL A O 1
ATOM 1248 N N . THR A 1 163 ? 0.698 -34.058 -20.027 1.00 29.36 163 THR A N 1
ATOM 1249 C CA . THR A 1 163 ? -0.732 -34.217 -19.773 1.00 29.36 163 THR A CA 1
ATOM 1250 C C . THR A 1 163 ? -1.117 -35.641 -20.153 1.00 29.36 163 THR A C 1
ATOM 1252 O O . THR A 1 163 ? -0.928 -36.060 -21.294 1.00 29.36 163 THR A O 1
ATOM 1255 N N . LEU A 1 164 ? -1.633 -36.403 -19.187 1.00 28.56 164 LEU A N 1
ATOM 1256 C CA . LEU A 1 164 ? -2.291 -37.676 -19.473 1.00 28.56 164 LEU A CA 1
ATOM 1257 C C . LEU A 1 164 ? -3.559 -37.416 -20.311 1.00 28.56 164 LEU A C 1
ATOM 1259 O O . LEU A 1 164 ? -4.217 -36.391 -20.093 1.00 28.56 164 LEU A O 1
ATOM 1263 N N . PRO A 1 165 ? -3.912 -38.299 -21.263 1.00 29.39 165 PRO A N 1
ATOM 1264 C CA . PRO A 1 165 ? -5.027 -38.058 -22.168 1.00 29.39 165 PRO A CA 1
ATOM 1265 C C . PRO A 1 165 ? -6.355 -38.003 -21.411 1.00 29.39 165 PRO A C 1
ATOM 1267 O O . PRO A 1 165 ? -6.670 -38.889 -20.615 1.00 29.39 165 PRO A O 1
ATOM 1270 N N . LYS A 1 166 ? -7.151 -36.973 -21.704 1.00 33.41 166 LYS A N 1
ATOM 1271 C CA . LYS A 1 166 ? -8.592 -36.984 -21.459 1.00 33.41 166 LYS A CA 1
ATOM 1272 C C . LYS A 1 166 ? -9.229 -37.880 -22.514 1.00 33.41 166 LYS A C 1
ATOM 1274 O O . LYS A 1 166 ? -9.201 -37.506 -23.676 1.00 33.41 166 LYS A O 1
ATOM 1279 N N . ASP A 1 167 ? -9.778 -39.012 -22.089 1.00 30.16 167 ASP A N 1
ATOM 1280 C CA . ASP A 1 167 ? -10.985 -39.612 -22.666 1.00 30.16 167 ASP A CA 1
ATOM 1281 C C . ASP A 1 167 ? -11.463 -40.769 -21.783 1.00 30.16 167 ASP A C 1
ATOM 1283 O O . ASP A 1 167 ? -10.833 -41.819 -21.731 1.00 30.16 167 ASP A O 1
ATOM 1287 N N . SER A 1 168 ? -12.585 -40.565 -21.090 1.00 28.84 168 SER A N 1
ATOM 1288 C CA . SER A 1 168 ? -13.717 -41.504 -21.066 1.00 28.84 168 SER A CA 1
ATOM 1289 C C . SER A 1 168 ? -14.808 -40.985 -20.127 1.00 28.84 168 SER A C 1
ATOM 1291 O O . SER A 1 168 ? -14.540 -40.526 -19.019 1.00 28.84 168 SER A O 1
ATOM 1293 N N . ALA A 1 169 ? -16.030 -41.034 -20.641 1.00 30.62 169 ALA A N 1
ATOM 1294 C CA . ALA A 1 169 ? -17.255 -40.447 -20.132 1.00 30.62 169 ALA A CA 1
ATOM 1295 C C . ALA A 1 169 ? -17.746 -40.962 -18.760 1.00 30.62 169 ALA A C 1
ATOM 1297 O O . ALA A 1 169 ? -17.463 -42.085 -18.357 1.00 30.62 169 ALA A O 1
ATOM 1298 N N . GLU A 1 170 ? -18.524 -40.085 -18.115 1.00 30.91 170 GLU A N 1
ATOM 1299 C CA . GLU A 1 170 ? -19.630 -40.270 -17.155 1.00 30.91 170 GLU A CA 1
ATOM 1300 C C . GLU A 1 170 ? -19.815 -41.614 -16.419 1.00 30.91 170 GLU A C 1
ATOM 1302 O O . GLU A 1 170 ? -20.053 -42.647 -17.045 1.00 30.91 170 GLU A O 1
ATOM 1307 N N . LYS A 1 171 ? -19.961 -41.538 -15.079 1.00 26.14 171 LYS A N 1
ATOM 1308 C CA . LYS A 1 171 ? -21.190 -41.938 -14.340 1.00 26.14 171 LYS A CA 1
ATOM 1309 C C . LYS A 1 171 ? -21.134 -41.598 -12.826 1.00 26.14 171 LYS A C 1
ATOM 1311 O O . LYS A 1 171 ? -20.051 -41.303 -12.329 1.00 26.14 171 LYS A O 1
ATOM 1316 N N . PRO A 1 172 ? -22.291 -41.547 -12.122 1.00 28.61 172 PRO A N 1
ATOM 1317 C CA . PRO A 1 172 ? -22.504 -40.713 -10.934 1.00 28.61 172 PRO A CA 1
ATOM 1318 C C . PRO A 1 172 ? -22.245 -41.390 -9.573 1.00 28.61 172 PRO A C 1
ATOM 1320 O O . PRO A 1 172 ? -22.084 -42.601 -9.460 1.00 28.61 172 PRO A O 1
ATOM 1323 N N . VAL A 1 173 ? -22.263 -40.517 -8.561 1.00 29.42 173 VAL A N 1
ATOM 1324 C CA . VAL A 1 173 ? -22.165 -40.675 -7.096 1.00 29.42 173 VAL A CA 1
ATOM 1325 C C . VAL A 1 173 ? -23.061 -41.775 -6.491 1.00 29.42 173 VAL A C 1
ATOM 1327 O O . VAL A 1 173 ? -24.201 -41.941 -6.924 1.00 29.42 173 VAL A O 1
ATOM 1330 N N . PRO A 1 174 ? -22.600 -42.406 -5.396 1.00 28.73 174 PRO A N 1
ATOM 1331 C CA . PRO A 1 174 ? -23.400 -42.595 -4.171 1.00 28.73 174 PRO A CA 1
ATOM 1332 C C . PRO A 1 174 ? -22.656 -41.976 -2.963 1.00 28.73 174 PRO A C 1
ATOM 1334 O O . PRO A 1 174 ? -21.457 -42.178 -2.809 1.00 28.73 174 PRO A O 1
ATOM 1337 N N . GLN A 1 175 ? -23.201 -40.985 -2.248 1.00 30.47 175 GLN A N 1
ATOM 1338 C CA . GLN A 1 175 ? -24.078 -41.092 -1.070 1.00 30.47 175 GLN A CA 1
ATOM 1339 C C . GLN A 1 175 ? -23.740 -42.254 -0.122 1.00 30.47 175 GLN A C 1
ATOM 1341 O O . GLN A 1 175 ? -23.865 -43.415 -0.494 1.00 30.47 175 GLN A O 1
ATOM 1346 N N . ASP A 1 176 ? -23.371 -41.844 1.098 1.00 27.47 176 ASP A N 1
ATOM 1347 C CA . ASP A 1 176 ? -23.279 -42.562 2.378 1.00 27.47 176 ASP A CA 1
ATOM 1348 C C . ASP A 1 176 ? -21.873 -42.745 2.971 1.00 27.47 176 ASP A C 1
ATOM 1350 O O . ASP A 1 176 ? -20.882 -42.934 2.270 1.00 27.47 176 ASP A O 1
ATOM 1354 N N . ALA A 1 177 ? -21.869 -42.707 4.311 1.00 27.64 177 ALA A N 1
ATOM 1355 C CA . ALA A 1 177 ? -20.772 -42.772 5.283 1.00 27.64 177 ALA A CA 1
ATOM 1356 C C . ALA A 1 177 ? -20.025 -41.447 5.551 1.00 27.64 177 ALA A C 1
ATOM 1358 O O . ALA A 1 177 ? -19.577 -40.768 4.639 1.00 27.64 177 ALA A O 1
ATOM 1359 N N . GLU A 1 178 ? -19.745 -41.014 6.777 1.00 27.05 178 GLU A N 1
ATOM 1360 C CA . GLU A 1 178 ? -20.266 -41.273 8.123 1.00 27.05 178 GLU A CA 1
ATOM 1361 C C . GLU A 1 178 ? -19.561 -40.235 9.018 1.00 27.05 178 GLU A C 1
ATOM 1363 O O . GLU A 1 178 ? -18.422 -39.836 8.761 1.00 27.05 178 GLU A O 1
ATOM 1368 N N . ILE A 1 179 ? -20.247 -39.760 10.052 1.00 28.20 179 ILE A N 1
ATOM 1369 C CA . ILE A 1 179 ? -19.725 -38.809 11.036 1.00 28.20 179 ILE A CA 1
ATOM 1370 C C . ILE A 1 179 ? -18.699 -39.525 11.922 1.00 28.20 179 ILE A C 1
ATOM 1372 O O . ILE A 1 179 ? -19.037 -40.527 12.545 1.00 28.20 179 ILE A O 1
ATOM 1376 N N . LEU A 1 180 ? -17.492 -38.971 12.069 1.00 25.98 180 LEU A N 1
ATOM 1377 C CA . LEU A 1 180 ? -16.573 -39.356 13.145 1.00 25.98 180 LEU A CA 1
ATOM 1378 C C . LEU A 1 180 ? -16.121 -38.126 13.932 1.00 25.98 180 LEU A C 1
ATOM 1380 O O . LEU A 1 180 ? -15.249 -37.356 13.533 1.00 25.98 180 LEU A O 1
ATOM 1384 N N . GLN A 1 181 ? -16.790 -37.969 15.073 1.00 23.67 181 GLN A N 1
ATOM 1385 C CA . GLN A 1 181 ? -16.377 -37.167 16.215 1.00 23.67 181 GLN A CA 1
ATOM 1386 C C . GLN A 1 181 ? -15.034 -37.676 16.752 1.00 23.67 181 GLN A C 1
ATOM 1388 O O . GLN A 1 181 ? -14.845 -38.881 16.894 1.00 23.67 181 GLN A O 1
ATOM 1393 N N . TYR A 1 182 ? -14.160 -36.760 17.168 1.00 23.89 182 TYR A N 1
ATOM 1394 C CA . TYR A 1 182 ? -13.166 -37.056 18.196 1.00 23.89 182 TYR A CA 1
ATOM 1395 C C . TYR A 1 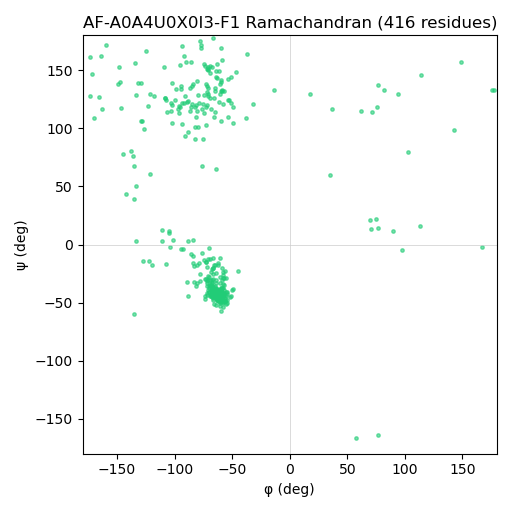182 ? -13.230 -35.987 19.285 1.00 23.89 182 TYR A C 1
ATOM 1397 O O . TYR A 1 182 ? -12.820 -34.843 19.103 1.00 23.89 182 TYR A O 1
ATOM 1405 N N . SER A 1 183 ? -13.781 -36.392 20.428 1.00 22.69 183 SER A N 1
ATOM 1406 C CA . SER A 1 183 ? -13.492 -35.804 21.729 1.00 22.69 183 SER A CA 1
ATOM 1407 C C . SER A 1 183 ? -12.236 -36.458 22.293 1.00 22.69 183 SER A C 1
ATOM 1409 O O . SER A 1 183 ? -12.155 -37.682 22.315 1.00 22.69 183 SER A O 1
ATOM 1411 N N . THR A 1 184 ? -11.339 -35.661 22.865 1.00 23.88 184 THR A N 1
ATOM 1412 C CA . THR A 1 184 ? -10.527 -36.079 24.016 1.00 23.88 184 THR A CA 1
ATOM 1413 C C . THR A 1 184 ? -10.278 -34.873 24.910 1.00 23.88 184 THR A C 1
ATOM 1415 O O . THR A 1 184 ? -9.685 -33.878 24.501 1.00 23.88 184 THR A O 1
ATOM 1418 N N . THR A 1 185 ? -10.795 -34.981 26.127 1.00 22.31 185 THR A N 1
ATOM 1419 C CA . THR A 1 185 ? -10.526 -34.144 27.294 1.00 22.31 185 THR A CA 1
ATOM 1420 C C . THR A 1 185 ? -9.177 -34.487 27.939 1.00 22.31 185 THR A C 1
ATOM 1422 O O . THR A 1 185 ? -8.623 -35.557 27.681 1.00 22.31 185 THR A O 1
ATOM 1425 N N . THR A 1 186 ? -8.789 -33.633 28.904 1.00 25.84 186 THR A N 1
ATOM 1426 C CA . THR A 1 186 ? -7.813 -33.808 30.016 1.00 25.84 186 THR A CA 1
ATOM 1427 C C . THR A 1 186 ? -6.319 -33.732 29.653 1.00 25.84 186 THR A C 1
ATOM 1429 O O . THR A 1 186 ? -5.904 -34.305 28.660 1.00 25.84 186 THR A O 1
ATOM 1432 N N . ASP A 1 187 ? -5.423 -33.067 30.393 1.00 24.14 187 ASP A N 1
ATOM 1433 C CA . ASP A 1 187 ? -5.465 -32.391 31.702 1.00 24.14 187 ASP A CA 1
ATOM 1434 C C . ASP A 1 187 ? -4.227 -31.465 31.843 1.00 24.14 187 ASP A C 1
ATOM 1436 O O . ASP A 1 187 ? -3.237 -31.608 31.124 1.00 24.14 187 ASP A O 1
ATOM 1440 N N . LEU A 1 188 ? -4.294 -30.529 32.787 1.00 27.81 188 LEU A N 1
ATOM 1441 C CA . LEU A 1 188 ? -3.266 -29.579 33.210 1.00 27.81 188 LEU A CA 1
ATOM 1442 C C . LEU A 1 188 ? -2.114 -30.251 33.982 1.00 27.81 188 LEU A C 1
ATOM 1444 O O . LEU A 1 188 ? -2.369 -30.915 34.979 1.00 27.81 188 LEU A O 1
ATOM 1448 N N . SER A 1 189 ? -0.853 -29.912 33.664 1.00 24.78 189 SER A N 1
ATOM 1449 C CA . SER A 1 189 ? 0.148 -29.522 34.683 1.00 24.78 189 SER A CA 1
ATOM 1450 C C . SER A 1 189 ? 1.492 -29.024 34.111 1.00 24.78 189 SER A C 1
ATOM 1452 O O . SER A 1 189 ? 2.171 -29.761 33.408 1.00 24.78 189 SER A O 1
ATOM 1454 N N . ARG A 1 190 ? 1.890 -27.832 34.592 1.00 29.03 190 ARG A N 1
ATOM 1455 C CA . ARG A 1 190 ? 3.242 -27.339 34.969 1.00 29.03 190 ARG A CA 1
ATOM 1456 C C . ARG A 1 190 ? 4.348 -27.016 33.930 1.00 29.03 190 ARG A C 1
ATOM 1458 O O . ARG A 1 190 ? 4.991 -27.900 33.389 1.00 29.03 190 ARG A O 1
ATOM 1465 N N . GLN A 1 191 ? 4.642 -25.705 33.916 1.00 27.09 191 GLN A N 1
ATOM 1466 C CA . GLN A 1 191 ? 5.915 -24.987 34.177 1.00 27.09 191 GLN A CA 1
ATOM 1467 C C . GLN A 1 191 ? 7.070 -24.937 33.152 1.00 27.09 191 GLN A C 1
ATOM 1469 O O . GLN A 1 191 ? 7.734 -25.927 32.877 1.00 27.09 191 GLN A O 1
ATOM 1474 N N . ASP A 1 192 ? 7.330 -23.676 32.767 1.00 28.81 192 ASP A N 1
ATOM 1475 C CA . ASP A 1 192 ? 8.598 -22.937 32.640 1.00 28.81 192 ASP A CA 1
ATOM 1476 C C . ASP A 1 192 ? 9.682 -23.411 31.653 1.00 28.81 192 ASP A C 1
ATOM 1478 O O . ASP A 1 192 ? 10.349 -24.413 31.882 1.00 28.81 192 ASP A O 1
ATOM 1482 N N . ALA A 1 193 ? 9.952 -22.586 30.627 1.00 27.06 193 ALA A N 1
ATOM 1483 C CA . ALA A 1 193 ? 11.271 -21.984 30.356 1.00 27.06 193 ALA A CA 1
ATOM 1484 C C . ALA A 1 193 ? 11.262 -21.168 29.044 1.00 27.06 193 ALA A C 1
ATOM 1486 O O . ALA A 1 193 ? 10.802 -21.631 28.003 1.00 27.06 193 ALA A O 1
ATOM 1487 N N . GLU A 1 194 ? 11.808 -19.953 29.120 1.00 40.28 194 GLU A N 1
ATOM 1488 C CA . GLU A 1 194 ? 12.146 -19.060 28.007 1.00 40.28 194 GLU A CA 1
ATOM 1489 C C . GLU A 1 194 ? 13.034 -19.752 26.961 1.00 40.28 194 GLU A C 1
ATOM 1491 O O . GLU A 1 194 ? 13.953 -20.484 27.320 1.00 40.28 194 GLU A O 1
ATOM 1496 N N . THR A 1 195 ? 12.818 -19.470 25.673 1.00 27.19 195 THR A N 1
ATOM 1497 C CA . THR A 1 195 ? 13.885 -19.424 24.655 1.00 27.19 195 THR A CA 1
ATOM 1498 C C . THR A 1 195 ? 13.392 -18.733 23.383 1.00 27.19 195 THR A C 1
ATOM 1500 O O . THR A 1 195 ? 12.368 -19.097 22.804 1.00 27.19 195 THR A O 1
ATOM 1503 N N . ASP A 1 196 ? 14.158 -17.727 22.959 1.00 38.47 196 ASP A N 1
ATOM 1504 C CA . ASP A 1 196 ? 14.034 -17.004 21.696 1.00 38.47 196 ASP A CA 1
ATOM 1505 C C . ASP A 1 196 ? 13.974 -17.961 20.499 1.00 38.47 196 ASP A C 1
ATOM 1507 O O . ASP A 1 196 ? 14.915 -18.716 20.241 1.00 38.47 196 ASP A O 1
ATOM 1511 N N . THR A 1 197 ? 12.890 -17.889 19.723 1.00 28.81 197 THR A N 1
ATOM 1512 C CA . THR A 1 197 ? 12.806 -18.535 18.413 1.00 28.81 197 THR A CA 1
ATOM 1513 C C . THR A 1 197 ? 12.245 -17.591 17.353 1.00 28.81 197 THR A C 1
ATOM 1515 O O . THR A 1 197 ? 11.230 -16.920 17.517 1.00 28.81 197 THR A O 1
ATOM 1518 N N . VAL A 1 198 ? 13.019 -17.548 16.271 1.00 33.19 198 VAL A N 1
ATOM 1519 C CA . VAL A 1 198 ? 12.729 -17.179 14.884 1.00 33.19 198 VAL A CA 1
ATOM 1520 C C . VAL A 1 198 ? 11.235 -17.091 14.547 1.00 33.19 198 VAL A C 1
ATOM 1522 O O . VAL A 1 198 ? 10.471 -18.008 14.828 1.00 33.19 198 VAL A O 1
ATOM 1525 N N . ALA A 1 199 ? 10.859 -15.998 13.873 1.00 36.72 199 ALA A N 1
ATOM 1526 C CA . ALA A 1 199 ? 9.505 -15.696 13.417 1.00 36.72 199 ALA A CA 1
ATOM 1527 C C . ALA A 1 199 ? 8.852 -16.872 12.664 1.00 36.72 199 ALA A C 1
ATOM 1529 O O . ALA A 1 199 ? 9.155 -17.147 11.502 1.00 36.72 199 ALA A O 1
ATOM 1530 N N . ASP A 1 200 ? 7.931 -17.536 13.355 1.00 33.59 200 ASP A N 1
ATOM 1531 C CA . ASP A 1 200 ? 7.080 -18.607 12.856 1.00 33.59 200 ASP A CA 1
ATOM 1532 C C . ASP A 1 200 ? 6.025 -18.051 11.869 1.00 33.59 200 ASP A C 1
ATOM 1534 O O . ASP A 1 200 ? 5.316 -17.097 12.211 1.00 33.59 200 ASP A O 1
ATOM 1538 N N . PRO A 1 201 ? 5.854 -18.616 10.657 1.00 35.81 201 PRO A N 1
ATOM 1539 C CA . PRO A 1 201 ? 4.749 -18.267 9.761 1.00 35.81 201 PRO A CA 1
ATOM 1540 C C . PRO A 1 201 ? 3.348 -18.496 10.369 1.00 35.81 201 PRO A C 1
ATOM 1542 O O . PRO A 1 201 ? 2.400 -17.832 9.945 1.00 35.81 201 PRO A O 1
ATOM 1545 N N . ASN A 1 202 ? 3.204 -19.329 11.408 1.00 37.09 202 ASN A N 1
ATOM 1546 C CA . ASN A 1 202 ? 1.973 -19.431 12.204 1.00 37.09 202 ASN A CA 1
ATOM 1547 C C . ASN A 1 202 ? 1.746 -18.221 13.134 1.00 37.09 202 ASN A C 1
ATOM 1549 O O . ASN A 1 202 ? 0.621 -17.989 13.573 1.00 37.09 202 ASN A O 1
ATOM 1553 N N . SER A 1 203 ? 2.747 -17.374 13.383 1.00 38.03 203 SER A N 1
ATOM 1554 C CA . SER A 1 203 ? 2.591 -16.158 14.195 1.00 38.03 203 SER A CA 1
ATOM 1555 C C . SER A 1 203 ? 1.771 -15.074 13.474 1.00 38.03 203 SER A C 1
ATOM 1557 O O . SER A 1 203 ? 1.025 -14.322 14.100 1.00 38.03 203 SER A O 1
ATOM 1559 N N . LEU A 1 204 ? 1.784 -15.063 12.133 1.00 40.06 204 LEU A N 1
ATOM 1560 C CA . LEU A 1 204 ? 0.856 -14.250 11.332 1.00 40.06 204 LEU A CA 1
ATOM 1561 C C . LEU A 1 204 ? -0.601 -14.715 11.478 1.00 40.06 204 LEU A C 1
ATOM 1563 O O . LEU A 1 204 ? -1.506 -13.887 11.402 1.00 40.06 204 LEU A O 1
ATOM 1567 N N . SER A 1 205 ? -0.832 -16.011 11.723 1.00 40.28 205 SER A N 1
ATOM 1568 C CA . SER A 1 205 ? -2.176 -16.542 11.993 1.00 40.28 205 SER A CA 1
ATOM 1569 C C . SER A 1 205 ? -2.693 -16.135 13.378 1.00 40.28 205 SER A C 1
ATOM 1571 O O . SER A 1 205 ? -3.879 -15.869 13.523 1.00 40.28 205 SER A O 1
ATOM 1573 N N . LEU A 1 206 ? -1.797 -15.968 14.360 1.00 37.06 206 LEU A N 1
ATOM 1574 C CA . LEU A 1 206 ? -2.147 -15.538 15.719 1.00 37.06 206 LEU A CA 1
ATOM 1575 C C . LEU A 1 206 ? -2.414 -14.024 15.833 1.00 37.06 206 LEU A C 1
ATOM 1577 O O . LEU A 1 206 ? -3.237 -13.600 16.641 1.00 37.06 206 LEU A O 1
ATOM 1581 N N . ILE A 1 207 ? -1.738 -13.196 15.024 1.00 44.69 207 ILE A N 1
ATOM 1582 C CA . ILE A 1 207 ? -1.937 -11.730 14.995 1.00 44.69 207 ILE A CA 1
ATOM 1583 C C . ILE A 1 207 ? -3.212 -11.351 14.223 1.00 44.69 207 ILE A C 1
ATOM 1585 O O . ILE A 1 207 ? -3.846 -10.329 14.500 1.00 44.69 207 ILE A O 1
ATOM 1589 N N . LEU A 1 208 ? -3.654 -12.208 13.299 1.00 46.47 208 LEU A N 1
ATOM 1590 C CA . LEU A 1 208 ? -4.992 -12.166 12.720 1.00 46.47 208 LEU A CA 1
ATOM 1591 C C . LEU A 1 208 ? -5.989 -12.731 13.732 1.00 46.47 208 LEU A C 1
ATOM 1593 O O . LEU A 1 208 ? -6.534 -13.797 13.494 1.00 46.47 208 LEU A O 1
ATOM 1597 N N . THR A 1 209 ? -6.201 -12.028 14.851 1.00 46.88 209 THR A N 1
ATOM 1598 C CA . THR A 1 209 ? -7.192 -12.402 15.876 1.00 46.88 209 THR A CA 1
ATOM 1599 C C . THR A 1 209 ? -8.399 -13.105 15.250 1.00 46.88 209 THR A C 1
ATOM 1601 O O . THR A 1 209 ? -9.058 -12.526 14.377 1.00 46.88 209 THR A O 1
ATOM 1604 N N . ASP A 1 210 ? -8.659 -14.342 15.687 1.00 52.66 210 ASP A N 1
ATOM 1605 C CA . ASP A 1 210 ? -9.908 -15.085 15.482 1.00 52.66 210 ASP A CA 1
ATOM 1606 C C . ASP A 1 210 ? -11.041 -14.338 16.198 1.00 52.66 210 ASP A C 1
ATOM 1608 O O . ASP A 1 210 ? -11.598 -14.742 17.213 1.00 52.66 210 ASP A O 1
ATOM 1612 N N . ASN A 1 211 ? -11.307 -13.141 15.698 1.00 74.75 211 ASN A N 1
ATOM 1613 C CA . ASN A 1 211 ? -12.310 -12.226 16.167 1.00 74.75 211 ASN A CA 1
ATOM 1614 C C . ASN A 1 211 ? -13.461 -12.329 15.173 1.00 74.75 211 ASN A C 1
ATOM 1616 O O . ASN A 1 211 ? -13.286 -12.108 13.971 1.00 74.75 211 ASN A O 1
ATOM 1620 N N . GLU A 1 212 ? -14.636 -12.682 15.679 1.00 87.44 212 GLU A N 1
ATOM 1621 C CA . GLU A 1 212 ? -15.867 -12.830 14.905 1.00 87.44 212 GLU A CA 1
ATOM 1622 C C . GLU A 1 212 ? -16.137 -11.605 14.012 1.00 87.44 212 GLU A C 1
ATOM 1624 O O . GLU A 1 212 ? -16.460 -11.757 12.831 1.00 87.44 212 GLU A O 1
ATOM 1629 N N . LEU A 1 213 ? -15.865 -10.394 14.520 1.00 89.62 213 LEU A N 1
ATOM 1630 C CA . LEU A 1 213 ? -15.947 -9.152 13.748 1.00 89.62 213 LEU A CA 1
ATOM 1631 C C . LEU A 1 213 ? -14.986 -9.163 12.551 1.00 89.62 213 LEU A C 1
ATOM 1633 O O . LEU A 1 213 ? -15.383 -8.855 11.429 1.00 89.62 213 LEU A O 1
ATOM 1637 N N . MET A 1 214 ? -13.724 -9.534 12.770 1.00 90.19 214 MET A N 1
ATOM 1638 C CA . MET A 1 214 ? -12.691 -9.548 11.731 1.00 90.19 214 MET A CA 1
ATOM 1639 C C . MET A 1 214 ? -13.023 -10.556 10.627 1.00 90.19 214 MET A C 1
ATOM 1641 O O . MET A 1 214 ? -12.896 -10.249 9.440 1.00 90.19 214 MET A O 1
ATOM 1645 N N . ASN A 1 215 ? -13.485 -11.747 11.005 1.00 90.38 215 ASN A N 1
ATOM 1646 C CA . ASN A 1 215 ? -13.873 -12.789 10.058 1.00 90.38 215 ASN A CA 1
ATOM 1647 C C . ASN A 1 215 ? -15.127 -12.392 9.262 1.00 90.38 215 ASN A C 1
ATOM 1649 O O . ASN A 1 215 ? -15.146 -12.539 8.037 1.00 90.38 215 ASN A O 1
ATOM 1653 N N . SER A 1 216 ? -16.119 -11.789 9.923 1.00 93.62 216 SER A N 1
ATOM 1654 C CA . SER A 1 216 ? -17.318 -11.241 9.277 1.00 93.62 216 SER A CA 1
ATOM 1655 C C . SER A 1 216 ? -16.991 -10.116 8.285 1.00 93.62 216 SER A C 1
ATOM 1657 O O . SER A 1 216 ? -17.508 -10.089 7.164 1.00 93.62 216 SER A O 1
ATOM 1659 N N . VAL A 1 217 ? -16.075 -9.211 8.645 1.00 93.81 217 VAL A N 1
ATOM 1660 C CA . VAL A 1 217 ? -15.611 -8.135 7.757 1.00 93.81 217 VAL A CA 1
ATOM 1661 C C . VAL A 1 217 ? -14.811 -8.694 6.579 1.00 93.81 217 VAL A C 1
ATOM 1663 O O . VAL A 1 217 ? -15.055 -8.294 5.445 1.00 93.81 217 VAL A O 1
ATOM 1666 N N . LYS A 1 218 ? -13.907 -9.659 6.794 1.00 92.44 218 LYS A N 1
ATOM 1667 C CA . LYS A 1 218 ? -13.167 -10.319 5.700 1.00 92.44 218 LYS A CA 1
ATOM 1668 C C . LYS A 1 218 ? -14.105 -10.981 4.690 1.00 92.44 218 LYS A C 1
ATOM 1670 O O . LYS A 1 218 ? -13.843 -10.887 3.492 1.00 92.44 218 LYS A O 1
ATOM 1675 N N . ALA A 1 219 ? -15.160 -11.651 5.161 1.00 91.69 219 ALA A N 1
ATOM 1676 C CA . ALA A 1 219 ? -16.161 -12.274 4.298 1.00 91.69 219 ALA A CA 1
ATOM 1677 C C . ALA A 1 219 ? -16.905 -11.223 3.461 1.00 91.69 219 ALA A C 1
ATOM 1679 O O . ALA A 1 219 ? -16.964 -11.350 2.240 1.00 91.69 219 ALA A O 1
ATOM 1680 N N . TYR A 1 220 ? -17.363 -10.144 4.104 1.00 92.75 220 TYR A N 1
ATOM 1681 C CA . TYR A 1 220 ? -17.997 -9.016 3.420 1.00 92.75 220 TYR A CA 1
ATOM 1682 C C . TYR A 1 220 ? -17.092 -8.388 2.359 1.00 92.75 220 TYR A C 1
ATOM 1684 O O . TYR A 1 220 ? -17.509 -8.206 1.222 1.00 92.75 220 TYR A O 1
ATOM 1692 N N . VAL A 1 221 ? -15.838 -8.086 2.704 1.00 92.44 221 VAL A N 1
ATOM 1693 C CA . VAL A 1 221 ? -14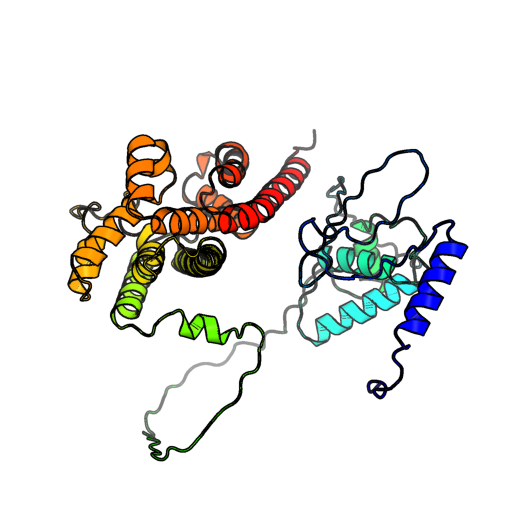.894 -7.459 1.770 1.00 92.44 221 VAL A CA 1
ATOM 1694 C C . VAL A 1 221 ? -14.591 -8.383 0.596 1.00 92.44 221 VAL A C 1
ATOM 1696 O O . VAL A 1 221 ? -14.497 -7.916 -0.532 1.00 92.44 221 VAL A O 1
ATOM 1699 N N . ARG A 1 222 ? -14.474 -9.697 0.821 1.00 90.69 222 ARG A N 1
ATOM 1700 C CA . ARG A 1 222 ? -14.274 -10.661 -0.269 1.00 90.69 222 ARG A CA 1
ATOM 1701 C C . ARG A 1 222 ? -15.423 -10.633 -1.272 1.00 90.69 222 ARG A C 1
ATOM 1703 O O . ARG A 1 222 ? -15.172 -10.653 -2.473 1.00 90.69 222 ARG A O 1
ATOM 1710 N N . GLU A 1 223 ? -16.657 -10.590 -0.783 1.00 88.88 223 GLU A N 1
ATOM 1711 C CA . GLU A 1 223 ? -17.844 -10.483 -1.630 1.00 88.88 223 GLU A CA 1
ATOM 1712 C C . GLU A 1 223 ? -17.896 -9.125 -2.341 1.00 88.88 223 GLU A C 1
ATOM 1714 O O . GLU A 1 223 ? -18.036 -9.075 -3.560 1.00 88.88 223 GLU A O 1
ATOM 1719 N N . TYR A 1 224 ? -17.682 -8.030 -1.611 1.00 85.88 224 TYR A N 1
ATOM 1720 C CA . TYR A 1 224 ? -17.700 -6.670 -2.152 1.00 85.88 224 TYR A CA 1
ATOM 1721 C C . TYR A 1 224 ? -16.655 -6.466 -3.264 1.00 85.88 224 TYR A C 1
ATOM 1723 O O . TYR A 1 224 ? -16.965 -5.929 -4.327 1.00 85.88 224 TYR A O 1
ATOM 1731 N N . MET A 1 225 ? -15.432 -6.968 -3.060 1.00 84.06 225 MET A N 1
ATOM 1732 C CA . MET A 1 225 ? -14.329 -6.864 -4.025 1.00 84.06 225 MET A CA 1
ATOM 1733 C C . MET A 1 225 ? -14.459 -7.832 -5.207 1.00 84.06 225 MET A C 1
ATOM 1735 O O . MET A 1 225 ? -13.695 -7.724 -6.161 1.00 84.06 225 MET A O 1
ATOM 1739 N N . SER A 1 226 ? -15.421 -8.763 -5.203 1.00 83.00 226 SER A N 1
ATOM 1740 C CA . SER A 1 226 ? -15.652 -9.652 -6.356 1.00 83.00 226 SER A CA 1
ATOM 1741 C C . SER A 1 226 ? -16.124 -8.904 -7.611 1.00 83.00 226 SER A C 1
ATOM 1743 O O . SER A 1 226 ? -16.016 -9.423 -8.719 1.00 83.00 226 SER A O 1
ATOM 1745 N N . LEU A 1 227 ? -16.609 -7.670 -7.438 1.00 74.69 227 LEU A N 1
ATOM 1746 C CA . LEU A 1 227 ? -17.034 -6.772 -8.512 1.00 74.69 227 LEU A CA 1
ATOM 1747 C C . LEU A 1 227 ? -15.873 -5.973 -9.132 1.00 74.69 227 LEU A C 1
ATOM 1749 O O . LEU A 1 227 ? -16.066 -5.289 -10.139 1.00 74.69 227 LEU A O 1
ATOM 1753 N N . TYR A 1 228 ? -14.688 -6.012 -8.517 1.00 73.75 228 TYR A N 1
ATOM 1754 C CA . TYR A 1 228 ? -13.531 -5.212 -8.905 1.00 73.75 228 TYR A CA 1
ATOM 1755 C C . TYR A 1 228 ? -12.670 -5.959 -9.932 1.00 73.75 228 TYR A C 1
ATOM 1757 O O . TYR A 1 228 ? -12.692 -7.186 -10.030 1.00 73.75 228 TYR A O 1
ATOM 1765 N N . ASP A 1 229 ? -11.890 -5.211 -10.716 1.00 75.31 229 ASP A N 1
ATOM 1766 C CA . ASP A 1 229 ? -10.915 -5.812 -11.625 1.00 75.31 229 ASP A CA 1
ATOM 1767 C C . ASP A 1 229 ? -9.652 -6.291 -10.882 1.00 75.31 229 ASP A C 1
ATOM 1769 O O . ASP A 1 229 ? -9.415 -5.965 -9.716 1.00 75.31 229 ASP A O 1
ATOM 1773 N N . ALA A 1 230 ? -8.802 -7.053 -11.578 1.00 77.19 230 ALA A N 1
ATOM 1774 C CA . ALA A 1 230 ? -7.608 -7.675 -11.003 1.00 77.19 230 ALA A CA 1
ATOM 1775 C C . ALA A 1 230 ? -6.576 -6.683 -10.418 1.00 77.19 230 ALA A C 1
ATOM 1777 O O . ALA A 1 230 ? -5.648 -7.106 -9.730 1.00 77.19 230 ALA A O 1
ATOM 1778 N N . SER A 1 231 ? -6.701 -5.373 -10.673 1.00 72.06 231 SER A N 1
ATOM 1779 C CA . SER A 1 231 ? -5.803 -4.363 -10.100 1.00 72.06 231 SER A CA 1
ATOM 1780 C C . SER A 1 231 ? -6.193 -3.920 -8.680 1.00 72.06 231 SER A C 1
ATOM 1782 O O . SER A 1 231 ? -5.336 -3.388 -7.966 1.00 72.06 231 SER A O 1
ATOM 1784 N N . HIS A 1 232 ? -7.439 -4.163 -8.259 1.00 77.81 232 HIS A N 1
ATOM 1785 C CA . HIS A 1 232 ? -7.996 -3.807 -6.943 1.00 77.81 232 HIS A CA 1
ATOM 1786 C C . HIS A 1 232 ? -8.801 -4.978 -6.350 1.00 77.81 232 HIS A C 1
ATOM 1788 O O . HIS A 1 232 ? -9.876 -4.807 -5.782 1.00 77.81 232 HIS A O 1
ATOM 1794 N N . ASP A 1 233 ? -8.297 -6.195 -6.535 1.00 83.56 233 ASP A N 1
ATOM 1795 C CA . ASP A 1 233 ? -8.961 -7.415 -6.096 1.00 83.56 233 ASP A CA 1
ATOM 1796 C C . ASP A 1 233 ? -8.807 -7.664 -4.584 1.00 83.56 233 ASP A C 1
ATOM 1798 O O . ASP A 1 233 ? -8.066 -6.994 -3.862 1.00 83.56 233 ASP A O 1
ATOM 1802 N N . TYR A 1 234 ? -9.469 -8.704 -4.079 1.00 89.12 234 TYR A N 1
ATOM 1803 C CA . TYR A 1 234 ? -9.333 -9.104 -2.677 1.00 89.12 234 TYR A CA 1
ATOM 1804 C C . TYR A 1 234 ? -7.873 -9.403 -2.273 1.00 89.12 234 TYR A C 1
ATOM 1806 O O . TYR A 1 234 ? -7.490 -9.181 -1.123 1.00 89.12 234 TYR A O 1
ATOM 1814 N N . ASN A 1 235 ? -7.023 -9.855 -3.204 1.00 90.81 235 ASN A N 1
ATOM 1815 C CA . ASN A 1 235 ? -5.609 -10.097 -2.914 1.00 90.81 235 ASN A CA 1
ATOM 1816 C C . ASN A 1 235 ? -4.838 -8.799 -2.654 1.00 90.81 235 ASN A C 1
ATOM 1818 O O . ASN A 1 235 ? -3.936 -8.804 -1.817 1.00 90.81 235 ASN A O 1
ATOM 1822 N N . HIS A 1 236 ? -5.172 -7.697 -3.335 1.00 93.25 236 HIS A N 1
ATOM 1823 C CA . HIS A 1 236 ? -4.646 -6.372 -2.998 1.00 93.25 236 HIS A CA 1
ATOM 1824 C C . HIS A 1 236 ? -4.937 -6.025 -1.537 1.00 93.25 236 HIS A C 1
ATOM 1826 O O . HIS A 1 236 ? -4.002 -5.773 -0.775 1.00 93.25 236 HIS A O 1
ATOM 1832 N N . VAL A 1 237 ? -6.193 -6.150 -1.110 1.00 94.31 237 VAL A N 1
ATOM 1833 C CA . VAL A 1 237 ? -6.589 -5.882 0.279 1.00 94.31 237 VAL A CA 1
ATOM 1834 C C . VAL A 1 237 ? -5.811 -6.753 1.275 1.00 94.31 237 VAL A C 1
ATOM 1836 O O . VAL A 1 237 ? -5.312 -6.251 2.283 1.00 94.31 237 VAL A O 1
ATOM 1839 N N . LEU A 1 238 ? -5.636 -8.048 0.990 1.00 94.06 238 LEU A N 1
ATOM 1840 C CA . LEU A 1 238 ? -4.859 -8.942 1.856 1.00 94.06 238 LEU A CA 1
ATOM 1841 C C . LEU A 1 238 ? -3.380 -8.540 1.959 1.00 94.06 238 LEU A C 1
ATOM 1843 O O . LEU A 1 238 ? -2.799 -8.612 3.045 1.00 94.06 238 LEU A O 1
ATOM 1847 N N . ARG A 1 239 ? -2.761 -8.092 0.859 1.00 96.88 239 ARG A N 1
ATOM 1848 C CA . ARG A 1 239 ? -1.376 -7.594 0.884 1.00 96.88 239 ARG A CA 1
ATOM 1849 C C . ARG A 1 239 ? -1.263 -6.295 1.676 1.00 96.88 239 ARG A C 1
ATOM 1851 O O . ARG A 1 239 ? -0.318 -6.159 2.452 1.00 96.88 239 ARG A O 1
ATOM 1858 N N . VAL A 1 240 ? -2.225 -5.379 1.539 1.00 97.44 240 VAL A N 1
ATOM 1859 C CA . VAL A 1 240 ? -2.282 -4.137 2.331 1.00 97.44 240 VAL A CA 1
ATOM 1860 C C . VAL A 1 240 ? -2.461 -4.439 3.816 1.00 97.44 240 VAL A C 1
ATOM 1862 O O . VAL A 1 240 ? -1.774 -3.835 4.640 1.00 97.44 240 VAL A O 1
ATOM 1865 N N . LEU A 1 241 ? -3.297 -5.415 4.179 1.00 97.00 241 LEU A N 1
ATOM 1866 C CA . LEU A 1 241 ? -3.433 -5.872 5.563 1.00 97.00 241 LEU A CA 1
ATOM 1867 C C . LEU A 1 241 ? -2.104 -6.414 6.105 1.00 97.00 241 LEU A C 1
ATOM 1869 O O . LEU A 1 241 ? -1.642 -5.958 7.148 1.00 97.00 241 LEU A O 1
ATOM 1873 N N . ALA A 1 242 ? -1.444 -7.318 5.375 1.00 96.69 242 ALA A N 1
ATOM 1874 C CA . ALA A 1 242 ? -0.161 -7.884 5.793 1.00 96.69 242 ALA A CA 1
ATOM 1875 C C . ALA A 1 242 ? 0.941 -6.816 5.933 1.00 96.69 242 ALA A C 1
ATOM 1877 O O . ALA A 1 242 ? 1.734 -6.844 6.879 1.00 96.69 242 ALA A O 1
ATOM 1878 N N . LEU A 1 243 ? 0.986 -5.846 5.013 1.00 98.06 243 LEU A N 1
ATOM 1879 C CA . LEU A 1 243 ? 1.908 -4.712 5.090 1.00 98.06 243 LEU A CA 1
ATOM 1880 C C . LEU A 1 243 ? 1.586 -3.803 6.278 1.00 98.06 243 LEU A C 1
ATOM 1882 O O . LEU A 1 243 ? 2.508 -3.403 6.986 1.00 98.06 243 LEU A O 1
ATOM 1886 N N . SER A 1 244 ? 0.305 -3.535 6.533 1.00 98.44 244 SER A N 1
ATOM 1887 C CA . SER A 1 244 ? -0.149 -2.746 7.683 1.00 98.44 244 SER A CA 1
ATOM 1888 C C . SER A 1 244 ? 0.275 -3.394 8.999 1.00 98.44 244 SER A C 1
ATOM 1890 O O . SER A 1 244 ? 0.845 -2.717 9.850 1.00 98.44 244 SER A O 1
ATOM 1892 N N . THR A 1 245 ? 0.087 -4.710 9.143 1.00 96.38 245 THR A N 1
ATOM 1893 C CA . THR A 1 245 ? 0.540 -5.473 10.318 1.00 96.38 245 THR A CA 1
ATOM 1894 C C . THR A 1 245 ? 2.053 -5.373 10.500 1.00 96.38 245 THR A C 1
ATOM 1896 O O . THR A 1 245 ? 2.523 -5.079 11.595 1.00 96.38 245 THR A O 1
ATOM 1899 N N . ARG A 1 246 ? 2.831 -5.547 9.424 1.00 97.00 246 ARG A N 1
ATOM 1900 C CA . ARG A 1 246 ? 4.298 -5.453 9.483 1.00 97.00 246 ARG A CA 1
ATOM 1901 C C . ARG A 1 246 ? 4.782 -4.059 9.889 1.00 97.00 246 ARG A C 1
ATOM 1903 O O . ARG A 1 246 ? 5.722 -3.943 10.674 1.00 97.00 246 ARG A O 1
ATOM 1910 N N . ILE A 1 247 ? 4.178 -3.009 9.334 1.00 97.69 247 ILE A N 1
ATOM 1911 C CA . ILE A 1 247 ? 4.516 -1.622 9.676 1.00 97.69 247 ILE A CA 1
ATOM 1912 C C . ILE A 1 247 ? 4.136 -1.341 11.129 1.00 97.69 247 ILE A C 1
ATOM 1914 O O . ILE A 1 247 ? 4.960 -0.797 11.856 1.00 97.69 247 ILE A O 1
ATOM 1918 N N . LEU A 1 248 ? 2.946 -1.762 11.567 1.00 97.38 248 LEU A N 1
ATOM 1919 C CA . LEU A 1 248 ? 2.484 -1.604 12.945 1.00 97.38 248 LEU A CA 1
ATOM 1920 C C . LEU A 1 248 ? 3.472 -2.203 13.950 1.00 97.38 248 LEU A C 1
ATOM 1922 O O . LEU A 1 248 ? 3.886 -1.500 14.867 1.00 97.38 248 LEU A O 1
ATOM 1926 N N . SER A 1 249 ? 3.901 -3.453 13.750 1.00 95.69 249 SER A N 1
ATOM 1927 C CA . SER A 1 249 ? 4.877 -4.093 14.642 1.00 95.69 249 SER A CA 1
ATOM 1928 C C . SER A 1 249 ? 6.190 -3.309 14.712 1.00 95.69 249 SER A C 1
ATOM 1930 O O . SER A 1 249 ? 6.728 -3.103 15.795 1.00 95.69 249 SER A O 1
ATOM 1932 N N . SER A 1 250 ? 6.691 -2.814 13.575 1.00 95.31 250 SER A N 1
ATOM 1933 C CA . SER A 1 250 ? 7.914 -2.004 13.553 1.00 95.31 250 SER A CA 1
ATOM 1934 C C . SER A 1 250 ? 7.729 -0.657 14.252 1.00 95.31 250 SER A C 1
ATOM 1936 O O . SER A 1 250 ? 8.625 -0.226 14.965 1.00 95.31 250 SER A O 1
ATOM 1938 N N . GLU A 1 251 ? 6.596 0.017 14.055 1.00 94.31 251 GLU A N 1
ATOM 1939 C CA . GLU A 1 251 ? 6.337 1.332 14.649 1.00 94.31 251 GLU A CA 1
ATOM 1940 C C . GLU A 1 251 ? 6.069 1.246 16.157 1.00 94.31 251 GLU A C 1
ATOM 1942 O O . GLU A 1 251 ? 6.436 2.168 16.880 1.00 94.31 251 GLU A O 1
ATOM 1947 N N . GLN A 1 252 ? 5.504 0.141 16.651 1.00 93.56 252 GLN A N 1
ATOM 1948 C CA . GLN A 1 252 ? 5.379 -0.126 18.089 1.00 93.56 252 GLN A CA 1
ATOM 1949 C C . GLN A 1 252 ? 6.748 -0.319 18.760 1.00 93.56 252 GLN A C 1
ATOM 1951 O O . GLN A 1 252 ? 6.945 0.137 19.885 1.00 93.56 252 GLN A O 1
ATOM 1956 N N . CYS A 1 253 ? 7.704 -0.952 18.071 1.00 91.75 253 CYS A N 1
ATOM 1957 C CA . CYS A 1 253 ? 9.080 -1.078 18.554 1.00 91.75 253 CYS A CA 1
ATOM 1958 C C . CYS A 1 253 ? 9.861 0.241 18.450 1.00 91.75 253 CYS A C 1
ATOM 1960 O O . CYS A 1 253 ? 10.528 0.636 19.404 1.00 91.75 253 CYS A O 1
ATOM 1962 N N . ASP A 1 254 ? 9.774 0.922 17.303 1.00 89.81 254 ASP A N 1
ATOM 1963 C CA . ASP A 1 254 ? 10.540 2.139 17.010 1.00 89.81 254 ASP A CA 1
ATOM 1964 C C . ASP A 1 254 ? 10.002 3.358 17.797 1.00 89.81 254 ASP A C 1
ATOM 1966 O O . ASP A 1 254 ? 10.769 4.262 18.133 1.00 89.81 254 ASP A O 1
ATOM 1970 N N . ASN A 1 255 ? 8.699 3.390 18.117 1.00 91.12 255 ASN A N 1
ATOM 1971 C CA . ASN A 1 255 ? 8.015 4.507 18.783 1.00 91.12 255 ASN A CA 1
ATOM 1972 C C . ASN A 1 255 ? 7.076 4.027 19.917 1.00 91.12 255 ASN A C 1
ATOM 1974 O O . ASN A 1 255 ? 5.858 4.209 19.829 1.00 91.12 255 ASN A O 1
ATOM 1978 N N . PRO A 1 256 ? 7.604 3.476 21.026 1.00 90.38 256 PRO A N 1
ATOM 1979 C CA . PRO A 1 256 ? 6.799 2.832 22.075 1.00 90.38 256 PRO A CA 1
ATOM 1980 C C . PRO A 1 256 ? 5.881 3.788 22.857 1.00 90.38 256 PRO A C 1
ATOM 1982 O O . PRO A 1 256 ? 5.032 3.349 23.627 1.00 90.38 256 PRO A O 1
ATOM 1985 N N . THR A 1 257 ? 6.049 5.102 22.696 1.00 93.88 257 THR A N 1
ATOM 1986 C CA . THR A 1 257 ? 5.210 6.126 23.338 1.00 93.88 257 THR A CA 1
ATOM 1987 C C . THR A 1 257 ? 3.924 6.421 22.570 1.00 93.88 257 THR A C 1
ATOM 1989 O O . THR A 1 257 ? 3.017 7.042 23.125 1.00 93.88 257 THR A O 1
ATOM 1992 N N . ILE A 1 258 ? 3.832 6.006 21.303 1.00 93.38 258 ILE A N 1
ATOM 1993 C CA . ILE A 1 258 ? 2.645 6.208 20.476 1.00 93.38 258 ILE A CA 1
ATOM 1994 C C . ILE A 1 258 ? 1.742 4.989 20.631 1.00 93.38 258 ILE A C 1
ATOM 1996 O O . ILE A 1 258 ? 2.130 3.862 20.328 1.00 93.38 258 ILE A O 1
ATOM 2000 N N . TYR A 1 259 ? 0.512 5.223 21.081 1.00 94.75 259 TYR A N 1
ATOM 2001 C CA . TYR A 1 259 ? -0.511 4.189 21.085 1.00 94.75 259 TYR A CA 1
ATOM 2002 C C . TYR A 1 259 ? -1.113 4.038 19.685 1.00 94.75 259 TYR A C 1
ATOM 2004 O O . TYR A 1 259 ? -1.580 5.013 19.095 1.00 94.75 259 TYR A O 1
ATOM 2012 N N . TYR A 1 260 ? -1.140 2.801 19.197 1.00 95.44 260 TYR A N 1
ATOM 2013 C CA . TYR A 1 260 ? -1.814 2.416 17.964 1.00 95.44 260 TYR A CA 1
ATOM 2014 C C . TYR A 1 260 ? -2.908 1.405 18.285 1.00 95.44 260 TYR A C 1
ATOM 2016 O O . TYR A 1 260 ? -2.660 0.377 18.914 1.00 95.44 260 TYR A O 1
ATOM 2024 N N . ASP A 1 261 ? -4.116 1.674 17.814 1.00 96.31 261 ASP A N 1
ATOM 2025 C CA . ASP A 1 261 ? -5.236 0.750 17.896 1.00 96.31 261 ASP A CA 1
ATOM 2026 C C . ASP A 1 261 ? -5.137 -0.311 16.792 1.00 96.31 261 ASP A C 1
ATOM 2028 O O . ASP A 1 261 ? -5.465 -0.072 15.626 1.00 96.31 261 ASP A O 1
ATOM 2032 N N . THR A 1 262 ? -4.674 -1.502 17.168 1.00 95.50 262 THR A N 1
ATOM 2033 C CA . THR A 1 262 ? -4.472 -2.639 16.257 1.00 95.50 262 THR A CA 1
ATOM 2034 C C . THR A 1 262 ? -5.747 -3.039 15.510 1.00 95.50 262 THR A C 1
ATOM 2036 O O . THR A 1 262 ? -5.679 -3.435 14.339 1.00 95.50 262 THR A O 1
ATOM 2039 N N . ALA A 1 263 ? -6.916 -2.920 16.154 1.00 95.12 263 ALA A N 1
ATOM 2040 C CA . ALA A 1 263 ? -8.193 -3.236 15.525 1.00 95.12 263 ALA A CA 1
ATOM 2041 C C . ALA A 1 263 ? -8.523 -2.201 14.445 1.00 95.12 263 ALA A C 1
ATOM 2043 O O . ALA A 1 263 ? -8.872 -2.582 13.327 1.00 95.12 263 ALA A O 1
ATOM 2044 N N . ALA A 1 264 ? -8.330 -0.911 14.738 1.00 97.50 264 ALA A N 1
ATOM 2045 C CA . ALA A 1 264 ? -8.532 0.149 13.757 1.00 97.50 264 ALA A CA 1
ATOM 2046 C C . ALA A 1 264 ? -7.587 0.016 12.550 1.00 97.50 264 ALA A C 1
ATOM 2048 O O . ALA A 1 264 ? -8.056 0.141 11.424 1.00 97.50 264 ALA A O 1
ATOM 2049 N N . VAL A 1 265 ? -6.298 -0.304 12.753 1.00 98.19 265 VAL A N 1
ATOM 2050 C CA . VAL A 1 265 ? -5.344 -0.558 11.648 1.00 98.19 265 VAL A CA 1
ATOM 2051 C C . VAL A 1 265 ? -5.835 -1.695 10.751 1.00 98.19 265 VAL A C 1
ATOM 2053 O O . VAL A 1 265 ? -5.900 -1.546 9.532 1.00 98.19 265 VAL A O 1
ATOM 2056 N N . SER A 1 266 ? -6.199 -2.828 11.353 1.00 96.69 266 SER A N 1
ATOM 2057 C CA . SER A 1 266 ? -6.567 -4.037 10.611 1.00 96.69 266 SER A CA 1
ATOM 2058 C C . SER A 1 266 ? -7.890 -3.869 9.859 1.00 96.69 266 SER A C 1
ATOM 2060 O O . SER A 1 266 ? -7.987 -4.220 8.683 1.00 96.69 266 SER A O 1
ATOM 2062 N N . LEU A 1 267 ? -8.904 -3.292 10.512 1.00 97.19 267 LEU A N 1
ATOM 2063 C CA . LEU A 1 267 ? -10.204 -3.024 9.896 1.00 97.19 267 LEU A CA 1
ATOM 2064 C C . LEU A 1 267 ? -10.096 -1.957 8.806 1.00 97.19 267 LEU A C 1
ATOM 2066 O O . LEU A 1 267 ? -10.674 -2.131 7.737 1.00 97.19 267 LEU A O 1
ATOM 2070 N N . ALA A 1 268 ? -9.321 -0.893 9.034 1.00 98.00 268 ALA A N 1
ATOM 2071 C CA . ALA A 1 268 ? -9.108 0.132 8.022 1.00 98.00 268 ALA A CA 1
ATOM 2072 C C . ALA A 1 268 ? -8.361 -0.417 6.802 1.00 98.00 268 ALA A C 1
ATOM 2074 O O . ALA A 1 268 ? -8.756 -0.118 5.681 1.00 98.00 268 ALA A O 1
ATOM 2075 N N . ALA A 1 269 ? -7.347 -1.267 6.989 1.00 97.56 269 ALA A N 1
ATOM 2076 C CA . ALA A 1 269 ? -6.667 -1.929 5.877 1.00 97.56 269 ALA A CA 1
ATOM 2077 C C . ALA A 1 269 ? -7.615 -2.829 5.065 1.00 97.56 269 ALA A C 1
ATOM 2079 O O . ALA A 1 269 ? -7.559 -2.821 3.838 1.00 97.56 269 ALA A O 1
ATOM 2080 N N . LEU A 1 270 ? -8.526 -3.555 5.723 1.00 96.25 270 LEU A N 1
ATOM 2081 C CA . LEU A 1 270 ? -9.536 -4.369 5.039 1.00 96.25 270 LEU A CA 1
ATOM 2082 C C . LEU A 1 270 ? -10.571 -3.535 4.272 1.00 96.25 270 LEU A C 1
ATOM 2084 O O . LEU A 1 270 ? -11.040 -3.964 3.223 1.00 96.25 270 LEU A O 1
ATOM 2088 N N . LEU A 1 271 ? -10.948 -2.371 4.801 1.00 95.75 271 LEU A N 1
ATOM 2089 C CA . LEU A 1 271 ? -12.079 -1.579 4.309 1.00 95.75 271 LEU A CA 1
ATOM 2090 C C . LEU A 1 271 ? -11.666 -0.349 3.485 1.00 95.75 271 LEU A C 1
ATOM 2092 O O . LEU A 1 271 ? -12.547 0.350 3.001 1.00 95.75 271 LEU A O 1
ATOM 2096 N N . HIS A 1 272 ? -10.370 -0.063 3.308 1.00 94.50 272 HIS A N 1
ATOM 2097 C CA . HIS A 1 272 ? -9.911 1.193 2.689 1.00 94.50 272 HIS A CA 1
ATOM 2098 C C . HIS A 1 272 ? -10.434 1.440 1.265 1.00 94.50 272 HIS A C 1
ATOM 2100 O O . HIS A 1 272 ? -10.643 2.595 0.904 1.00 94.50 272 HIS A O 1
ATOM 2106 N N . ASP A 1 273 ? -10.678 0.375 0.498 1.00 90.44 273 ASP A N 1
ATOM 2107 C CA . ASP A 1 273 ? -11.223 0.437 -0.865 1.00 90.44 273 ASP A CA 1
ATOM 2108 C C . ASP A 1 273 ? -12.757 0.281 -0.918 1.00 90.44 273 ASP A C 1
ATOM 2110 O O . ASP A 1 273 ? -13.368 0.399 -1.986 1.00 90.44 273 ASP A O 1
ATOM 2114 N N . VAL A 1 274 ? -13.410 0.029 0.225 1.00 88.06 274 VAL A N 1
ATOM 2115 C CA . VAL A 1 274 ? -14.875 -0.027 0.321 1.00 88.06 274 VAL A CA 1
ATOM 2116 C C . VAL A 1 274 ? -15.441 1.385 0.263 1.00 88.06 274 VAL A C 1
ATOM 2118 O O . VAL A 1 274 ? -15.037 2.265 1.018 1.00 88.06 274 VAL A O 1
ATOM 2121 N N . GLY A 1 275 ? -16.417 1.603 -0.619 1.00 76.19 275 GLY A N 1
ATOM 2122 C CA . GLY A 1 275 ? -16.999 2.929 -0.813 1.00 76.19 275 GLY A CA 1
ATOM 2123 C C . GLY A 1 275 ? -16.120 3.877 -1.633 1.00 76.19 275 GLY A C 1
ATOM 2124 O O . GLY A 1 275 ? -16.395 5.078 -1.661 1.00 76.19 275 GLY A O 1
ATOM 2125 N N . ASP A 1 276 ? -15.089 3.377 -2.333 1.00 73.88 276 ASP A N 1
ATOM 2126 C CA . ASP A 1 276 ? -14.431 4.164 -3.379 1.00 73.88 276 ASP A CA 1
ATOM 2127 C C . ASP A 1 276 ? -15.497 4.556 -4.418 1.00 73.88 276 ASP A C 1
ATOM 2129 O O . ASP A 1 276 ? -16.143 3.700 -5.019 1.00 73.88 276 ASP A O 1
ATOM 2133 N N . HIS A 1 277 ? -15.681 5.864 -4.625 1.00 68.94 277 HIS A N 1
ATOM 2134 C CA . HIS A 1 277 ? -16.640 6.476 -5.556 1.00 68.94 277 HIS A CA 1
ATOM 2135 C C . HIS A 1 277 ? -16.694 5.844 -6.956 1.00 68.94 277 HIS A C 1
ATOM 2137 O O . HIS A 1 277 ? -17.705 5.978 -7.639 1.00 68.94 277 HIS A O 1
ATOM 2143 N N . LYS A 1 278 ? -15.633 5.153 -7.388 1.00 66.31 278 LYS A N 1
ATOM 2144 C CA . LYS A 1 278 ? -15.597 4.395 -8.647 1.00 66.31 278 LYS A CA 1
ATOM 2145 C C . LYS A 1 278 ? -16.537 3.179 -8.670 1.00 66.31 278 LYS A C 1
ATOM 2147 O O . LYS A 1 278 ? -16.858 2.707 -9.756 1.00 66.31 278 LYS A O 1
ATOM 2152 N N . TYR A 1 279 ? -16.951 2.677 -7.506 1.00 64.88 279 TYR A N 1
ATOM 2153 C CA . TYR A 1 279 ? -17.666 1.405 -7.335 1.00 64.88 279 TYR A CA 1
ATOM 2154 C C . TYR A 1 279 ? -18.894 1.505 -6.413 1.00 64.88 279 TYR A C 1
ATOM 2156 O O . TYR A 1 279 ? -19.555 0.504 -6.141 1.00 64.88 279 TYR A O 1
ATOM 2164 N N . VAL A 1 280 ? -19.222 2.707 -5.932 1.00 67.31 280 VAL A N 1
ATOM 2165 C CA . VAL A 1 280 ? -20.418 2.953 -5.115 1.00 67.31 280 VAL A CA 1
ATOM 2166 C C . VAL A 1 280 ? -21.669 2.801 -5.982 1.00 67.31 280 VAL A C 1
ATOM 2168 O O . VAL A 1 280 ? -21.802 3.452 -7.020 1.00 67.31 280 VAL A O 1
ATOM 2171 N N . LEU A 1 281 ? -22.601 1.949 -5.551 1.00 66.00 281 LEU A N 1
ATOM 2172 C CA . LEU A 1 281 ? -23.882 1.764 -6.233 1.00 66.00 281 LEU A CA 1
ATOM 2173 C C . LEU A 1 281 ? -24.799 2.988 -6.039 1.00 66.00 281 LEU A C 1
ATOM 2175 O O . LEU A 1 281 ? -24.730 3.649 -4.996 1.00 66.00 281 LEU A O 1
ATOM 2179 N N . PRO A 1 282 ? -25.707 3.285 -6.991 1.00 65.81 282 PRO A N 1
ATOM 2180 C CA . PRO A 1 282 ? -26.678 4.366 -6.837 1.00 65.81 282 PRO A CA 1
ATOM 2181 C C . PRO A 1 282 ? -27.480 4.235 -5.532 1.00 65.81 282 PRO A C 1
ATOM 2183 O O . PRO A 1 282 ? -28.111 3.210 -5.288 1.00 65.81 282 PRO A O 1
ATOM 2186 N N . GLY A 1 283 ? -27.461 5.283 -4.702 1.00 66.88 283 GLY A N 1
ATOM 2187 C CA . GLY A 1 283 ? -28.206 5.348 -3.437 1.00 66.88 283 GLY A CA 1
ATOM 2188 C C . GLY A 1 283 ? -27.413 4.996 -2.173 1.00 66.88 283 GLY A C 1
ATOM 2189 O O . GLY A 1 283 ? -27.948 5.164 -1.081 1.00 66.88 283 GLY A O 1
ATOM 2190 N N . GLN A 1 284 ? -26.153 4.560 -2.283 1.00 71.00 284 GLN A N 1
ATOM 2191 C CA . GLN A 1 284 ? -25.281 4.364 -1.119 1.00 71.00 284 GLN A CA 1
ATOM 2192 C C . GLN A 1 284 ? -24.548 5.657 -0.732 1.00 71.00 284 GLN A C 1
ATOM 2194 O O . GLN A 1 284 ? -23.967 6.336 -1.579 1.00 71.00 284 GLN A O 1
ATOM 2199 N N . ASP A 1 285 ? -24.530 5.973 0.566 1.00 80.19 285 ASP A N 1
ATOM 2200 C CA . ASP A 1 285 ? -23.724 7.064 1.118 1.00 80.19 285 ASP A CA 1
ATOM 2201 C C . ASP A 1 285 ? -22.327 6.547 1.495 1.00 80.19 285 ASP A C 1
ATOM 2203 O O . ASP A 1 285 ? -22.100 5.996 2.576 1.00 80.19 285 ASP A O 1
ATOM 2207 N N . ALA A 1 286 ? -21.365 6.747 0.593 1.00 78.88 286 ALA A N 1
ATOM 2208 C CA . ALA A 1 286 ? -19.970 6.355 0.796 1.00 78.88 286 ALA A CA 1
ATOM 2209 C C . ALA A 1 286 ? -19.338 6.961 2.066 1.00 78.88 286 ALA A C 1
ATOM 2211 O O . ALA A 1 286 ? -18.379 6.406 2.602 1.00 78.88 286 ALA A O 1
ATOM 2212 N N . SER A 1 287 ? -19.875 8.079 2.574 1.00 81.94 287 SER A N 1
ATOM 2213 C CA . SER A 1 287 ? -19.356 8.731 3.781 1.00 81.94 287 SER A CA 1
ATOM 2214 C C . SER A 1 287 ? -19.700 7.996 5.082 1.00 81.94 287 SER A C 1
ATOM 2216 O O . SER A 1 287 ? -19.099 8.296 6.114 1.00 81.94 287 SER A O 1
ATOM 2218 N N . LYS A 1 288 ? -20.632 7.032 5.037 1.00 88.00 288 LYS A N 1
ATOM 2219 C CA . LYS A 1 288 ? -21.107 6.268 6.205 1.00 88.00 288 LYS A CA 1
ATOM 2220 C C . LYS A 1 288 ? -21.045 4.754 6.040 1.00 88.00 288 LYS A C 1
ATOM 2222 O O . LYS A 1 288 ? -21.134 4.037 7.035 1.00 88.00 288 LYS A O 1
ATOM 2227 N N . LEU A 1 289 ? -20.868 4.269 4.812 1.00 90.12 289 LEU A N 1
ATOM 2228 C CA . LEU A 1 289 ? -20.910 2.846 4.480 1.00 90.12 289 LEU A CA 1
ATOM 2229 C C . LEU A 1 289 ? -20.013 1.981 5.382 1.00 90.12 289 LEU A C 1
ATOM 2231 O O . LEU A 1 289 ? -20.439 0.927 5.845 1.00 90.12 289 LEU A O 1
ATOM 2235 N N . ILE A 1 290 ? -18.780 2.416 5.659 1.00 93.31 290 ILE A N 1
ATOM 2236 C CA . ILE A 1 290 ? -17.828 1.644 6.472 1.00 93.31 290 ILE A CA 1
ATOM 2237 C C . ILE A 1 290 ? -18.302 1.581 7.925 1.00 93.31 290 ILE A C 1
ATOM 2239 O O . ILE A 1 290 ? -18.285 0.507 8.531 1.00 93.31 290 ILE A O 1
ATOM 2243 N N . ALA A 1 291 ? -18.768 2.706 8.473 1.00 93.44 291 ALA A N 1
ATOM 2244 C CA . ALA A 1 291 ? -19.294 2.750 9.833 1.00 93.44 291 ALA A CA 1
ATOM 2245 C C . ALA A 1 291 ? -20.535 1.850 9.993 1.00 93.44 291 ALA A C 1
ATOM 2247 O O . ALA A 1 291 ? -20.619 1.081 10.949 1.00 93.44 291 ALA A O 1
ATOM 2248 N N . GLU A 1 292 ? -21.460 1.874 9.030 1.00 91.62 292 GLU A N 1
ATOM 2249 C CA . GLU A 1 292 ? -22.668 1.035 9.023 1.00 91.62 292 GLU A CA 1
ATOM 2250 C C . GLU A 1 292 ? -22.341 -0.465 8.906 1.00 91.62 292 GLU A C 1
ATOM 2252 O O . GLU A 1 292 ? -22.894 -1.298 9.634 1.00 91.62 292 GLU A O 1
ATOM 2257 N N . VAL A 1 293 ? -21.393 -0.823 8.033 1.00 92.62 293 VAL A N 1
ATOM 2258 C CA . VAL A 1 293 ? -20.895 -2.199 7.863 1.00 92.62 293 VAL A CA 1
ATOM 2259 C C . VAL A 1 293 ? -20.283 -2.733 9.156 1.00 92.62 293 VAL A C 1
ATOM 2261 O O . VAL A 1 293 ? -20.518 -3.891 9.504 1.00 92.62 293 VAL A O 1
ATOM 2264 N N . LEU A 1 294 ? -19.516 -1.909 9.870 1.00 93.88 294 LEU A N 1
ATOM 2265 C CA . LEU A 1 294 ? -18.883 -2.289 11.131 1.00 93.88 294 LEU A CA 1
ATOM 2266 C C . LEU A 1 294 ? -19.897 -2.379 12.274 1.00 93.88 294 LEU A C 1
ATOM 2268 O O . LEU A 1 294 ? -19.891 -3.358 13.020 1.00 93.88 294 LEU A O 1
ATOM 2272 N N . PHE A 1 295 ? -20.795 -1.400 12.384 1.00 92.38 295 PHE A N 1
ATOM 2273 C CA . PHE A 1 295 ? -21.829 -1.374 13.417 1.00 92.38 295 PHE A CA 1
ATOM 2274 C C . PHE A 1 295 ? -22.774 -2.577 13.304 1.00 92.38 295 PHE A C 1
ATOM 2276 O O . PHE A 1 295 ? -23.011 -3.275 14.287 1.00 92.38 295 PHE A O 1
ATOM 2283 N N . SER A 1 296 ? -23.237 -2.893 12.089 1.00 92.19 296 SER A N 1
ATOM 2284 C CA . SE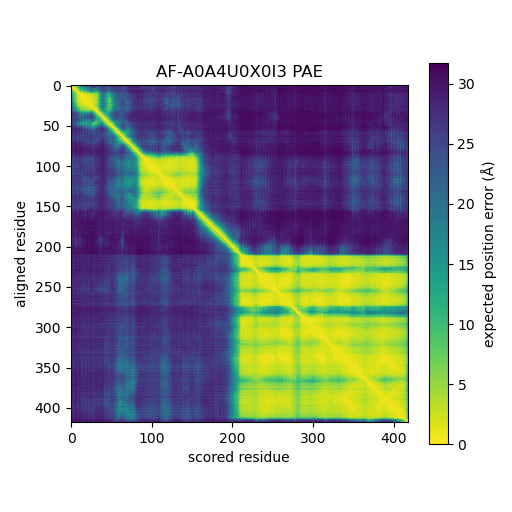R A 1 296 ? -24.083 -4.072 11.830 1.00 92.19 296 SER A CA 1
ATOM 2285 C C . SER A 1 296 ? -23.401 -5.411 12.141 1.00 92.19 296 SER A C 1
ATOM 2287 O O . SER A 1 296 ? -24.082 -6.425 12.271 1.00 92.19 296 SER A O 1
ATOM 2289 N N . ARG A 1 297 ? -22.070 -5.422 12.291 1.00 93.31 297 ARG A N 1
ATOM 2290 C CA . ARG A 1 297 ? -21.255 -6.598 12.638 1.00 93.31 297 ARG A CA 1
ATOM 2291 C C . ARG A 1 297 ? -20.772 -6.591 14.090 1.00 93.31 297 ARG A C 1
ATOM 2293 O O . ARG A 1 297 ? -19.917 -7.394 14.446 1.00 93.31 297 ARG A O 1
ATOM 2300 N N . GLY A 1 298 ? -21.313 -5.700 14.924 1.00 89.62 298 GLY A N 1
ATOM 2301 C CA . GLY A 1 298 ? -21.051 -5.671 16.364 1.00 89.62 298 GLY A CA 1
ATOM 2302 C C . GLY A 1 298 ? -19.858 -4.815 16.797 1.00 89.62 298 GLY A C 1
ATOM 2303 O O . GLY A 1 298 ? -19.456 -4.892 17.956 1.00 89.62 298 GLY A O 1
ATOM 2304 N N . ALA A 1 299 ? -19.285 -3.987 15.916 1.00 92.94 299 ALA A N 1
ATOM 2305 C CA . ALA A 1 299 ? -18.284 -3.007 16.334 1.00 92.94 299 ALA A CA 1
ATOM 2306 C C . ALA A 1 299 ? -18.917 -1.893 17.186 1.00 92.94 299 ALA A C 1
ATOM 2308 O O . ALA A 1 299 ? -20.054 -1.478 16.949 1.00 92.94 299 ALA A O 1
ATOM 2309 N N . SER A 1 300 ? -18.159 -1.345 18.140 1.00 92.75 300 SER A N 1
ATOM 2310 C CA . SER A 1 300 ? -18.588 -0.135 18.847 1.00 92.75 300 SER A CA 1
ATOM 2311 C C . SER A 1 300 ? -18.673 1.050 17.882 1.00 92.75 300 SER A C 1
ATOM 2313 O O . SER A 1 300 ? -17.879 1.162 16.946 1.00 92.75 300 SER A O 1
ATOM 2315 N N . THR A 1 301 ? -19.582 1.991 18.151 1.00 93.06 301 THR A N 1
ATOM 2316 C CA . THR A 1 301 ? -19.706 3.232 17.368 1.00 93.06 301 THR A CA 1
ATOM 2317 C C . THR A 1 301 ? -18.381 3.993 17.299 1.00 93.06 301 THR A C 1
ATOM 2319 O O . THR A 1 301 ? -17.979 4.437 16.232 1.00 93.06 301 THR A O 1
ATOM 2322 N N . SER A 1 302 ? -17.636 4.050 18.410 1.00 94.88 302 SER A N 1
ATOM 2323 C CA . SER A 1 302 ? -16.324 4.703 18.460 1.00 94.88 302 SER A CA 1
ATOM 2324 C C . SER A 1 302 ? -15.294 4.082 17.511 1.00 94.88 302 SER A C 1
ATOM 2326 O O . SER A 1 302 ? -14.545 4.811 16.863 1.00 94.88 302 SER A O 1
ATOM 2328 N N . LEU A 1 303 ? -15.249 2.749 17.414 1.00 95.00 303 LEU A N 1
ATOM 2329 C CA . LEU A 1 303 ? -14.345 2.044 16.507 1.00 95.00 303 LEU A CA 1
ATOM 2330 C C . LEU A 1 303 ? -14.800 2.211 15.054 1.00 95.00 303 LEU A C 1
ATOM 2332 O O . LEU A 1 303 ? -13.976 2.487 14.186 1.00 95.00 303 LEU A O 1
ATOM 2336 N N . ALA A 1 304 ? -16.103 2.088 14.799 1.00 94.88 304 ALA A N 1
ATOM 2337 C CA . ALA A 1 304 ? -16.692 2.243 13.475 1.00 94.88 304 ALA A CA 1
ATOM 2338 C C . ALA A 1 304 ? -16.427 3.641 12.885 1.00 94.88 304 ALA A C 1
ATOM 2340 O O . ALA A 1 304 ? -15.914 3.750 11.769 1.00 94.88 304 ALA A O 1
ATOM 2341 N N . ASP A 1 305 ? -16.674 4.698 13.664 1.00 95.75 305 ASP A N 1
ATOM 2342 C CA . ASP A 1 305 ? -16.431 6.087 13.260 1.00 95.75 305 ASP A CA 1
ATOM 2343 C C . ASP A 1 305 ? -14.939 6.362 13.039 1.00 95.75 305 ASP A C 1
ATOM 2345 O O . ASP A 1 305 ? -14.554 7.020 12.068 1.00 95.75 305 ASP A O 1
ATOM 2349 N N . LYS A 1 306 ? -14.074 5.819 13.908 1.00 97.00 306 LYS A N 1
ATOM 2350 C CA . LYS A 1 306 ? -12.618 5.922 13.756 1.00 97.00 306 LYS A CA 1
ATOM 2351 C C . LYS A 1 306 ? -12.148 5.272 12.453 1.00 97.00 306 LYS A C 1
ATOM 2353 O O . LYS A 1 306 ? -11.390 5.892 11.708 1.00 97.00 306 LYS A O 1
ATOM 2358 N N . VAL A 1 307 ? -12.605 4.056 12.151 1.00 97.12 307 VAL A N 1
ATOM 2359 C CA . VAL A 1 307 ? -12.227 3.340 10.922 1.00 97.12 307 VAL A CA 1
ATOM 2360 C C . VAL A 1 307 ? -12.763 4.056 9.680 1.00 97.12 307 VAL A C 1
ATOM 2362 O O . VAL A 1 307 ? -11.999 4.270 8.742 1.00 97.12 307 VAL A O 1
ATOM 2365 N N . GLN A 1 308 ? -14.017 4.523 9.688 1.00 95.44 308 GLN A N 1
ATOM 2366 C CA . GLN A 1 308 ? -14.573 5.352 8.608 1.00 95.44 308 GLN A CA 1
ATOM 2367 C C . GLN A 1 308 ? -13.723 6.610 8.373 1.00 95.44 308 GLN A C 1
ATOM 2369 O O . GLN A 1 308 ? -13.396 6.936 7.227 1.00 95.44 308 GLN A O 1
ATOM 2374 N N . CYS A 1 309 ? -13.331 7.305 9.446 1.00 96.19 309 CYS A N 1
ATOM 2375 C CA . CYS A 1 309 ? -12.475 8.487 9.368 1.00 96.19 309 CYS A CA 1
ATOM 2376 C C . CYS A 1 309 ? -11.119 8.160 8.728 1.00 96.19 309 CYS A C 1
ATOM 2378 O O . CYS A 1 309 ? -10.698 8.867 7.809 1.00 96.19 309 CYS A O 1
ATOM 2380 N N . ILE A 1 310 ? -10.467 7.069 9.149 1.00 97.12 310 ILE A N 1
ATOM 2381 C CA . ILE A 1 310 ? -9.195 6.613 8.572 1.00 97.12 310 ILE A CA 1
ATOM 2382 C C . ILE A 1 310 ? -9.368 6.315 7.079 1.00 97.12 310 ILE A C 1
ATOM 2384 O O . ILE A 1 310 ? -8.698 6.945 6.262 1.00 97.12 310 ILE A O 1
ATOM 2388 N N . CYS A 1 311 ? -10.292 5.426 6.701 1.00 95.62 311 CYS A N 1
ATOM 2389 C CA . CYS A 1 311 ? -10.486 4.995 5.312 1.00 95.62 311 CYS A CA 1
ATOM 2390 C C . CYS A 1 311 ? -10.783 6.165 4.362 1.00 95.62 311 CYS A C 1
ATOM 2392 O O . CYS A 1 311 ? -10.203 6.243 3.281 1.00 95.62 311 CYS A O 1
ATOM 2394 N N . THR A 1 312 ? -11.578 7.146 4.806 1.00 93.06 312 THR A N 1
ATOM 2395 C CA . THR A 1 312 ? -11.890 8.365 4.031 1.00 93.06 312 THR A CA 1
AT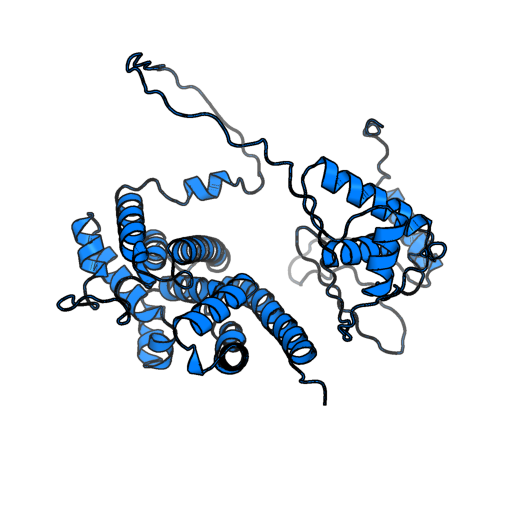OM 2396 C C . THR A 1 312 ? -10.632 9.156 3.630 1.00 93.06 312 THR A C 1
ATOM 2398 O O . THR A 1 312 ? -10.642 9.893 2.641 1.00 93.06 312 THR A O 1
ATOM 2401 N N . HIS A 1 313 ? -9.531 8.997 4.369 1.00 95.00 313 HIS A N 1
ATOM 2402 C CA . HIS A 1 313 ? -8.278 9.719 4.159 1.00 95.00 313 HIS A CA 1
ATOM 2403 C C . HIS A 1 313 ? -7.128 8.839 3.639 1.00 95.00 313 HIS A C 1
ATOM 2405 O O . HIS A 1 313 ? -6.027 9.357 3.453 1.00 95.00 313 HIS A O 1
ATOM 2411 N N . VAL A 1 314 ? -7.339 7.543 3.363 1.00 95.00 314 VAL A N 1
ATOM 2412 C CA . VAL A 1 314 ? -6.259 6.648 2.891 1.00 95.00 314 VAL A CA 1
ATOM 2413 C C . VAL A 1 314 ? -5.780 7.024 1.484 1.00 95.00 314 VAL A C 1
ATOM 2415 O O . VAL A 1 314 ? -4.576 7.130 1.243 1.00 95.00 314 VAL A O 1
ATOM 2418 N N . SER A 1 315 ? -6.707 7.279 0.557 1.00 91.75 315 SER A N 1
ATOM 2419 C CA . SER A 1 315 ? -6.363 7.443 -0.860 1.00 91.75 315 SER A CA 1
ATOM 2420 C C . SER A 1 315 ? -5.409 8.616 -1.141 1.00 91.75 315 SER A C 1
ATOM 2422 O O . SER A 1 315 ? -5.456 9.674 -0.507 1.00 91.75 315 SER A O 1
ATOM 2424 N N . TYR A 1 316 ? -4.581 8.466 -2.182 1.00 88.81 316 TYR A N 1
ATOM 2425 C CA . TYR A 1 316 ? -3.695 9.533 -2.674 1.00 88.81 316 TYR A CA 1
ATOM 2426 C C . TYR A 1 316 ? -4.454 10.845 -2.935 1.00 88.81 316 TYR A C 1
ATOM 2428 O O . TYR A 1 316 ? -4.015 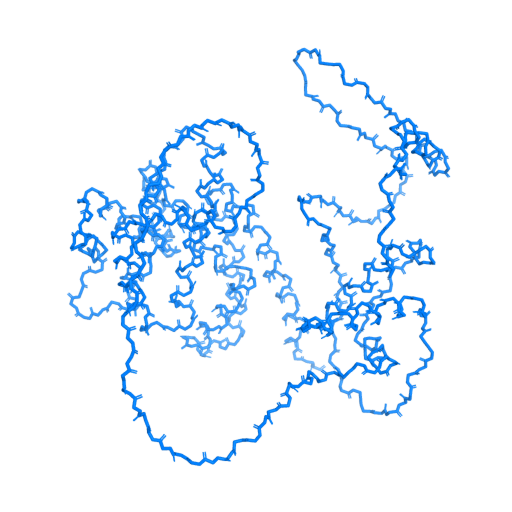11.918 -2.528 1.00 88.81 316 TYR A O 1
ATOM 2436 N N . SER A 1 317 ? -5.619 10.760 -3.582 1.00 88.06 317 SER A N 1
ATOM 2437 C CA . SER A 1 317 ? -6.427 11.933 -3.923 1.00 88.06 317 SER A CA 1
ATOM 2438 C C . SER A 1 317 ? -6.961 12.657 -2.686 1.00 88.06 317 SER A C 1
ATOM 2440 O O . SER A 1 317 ? -7.039 13.884 -2.697 1.00 88.06 317 SER A O 1
ATOM 2442 N N . ALA A 1 318 ? -7.315 11.925 -1.622 1.00 87.19 318 ALA A N 1
ATOM 2443 C CA . ALA A 1 318 ? -7.751 12.524 -0.361 1.00 87.19 318 ALA A CA 1
ATOM 2444 C C . ALA A 1 318 ? -6.615 13.311 0.312 1.00 87.19 318 ALA A C 1
ATOM 2446 O O . ALA A 1 318 ? -6.836 14.431 0.774 1.00 87.19 318 ALA A O 1
ATOM 2447 N N . GLU A 1 319 ? -5.393 12.773 0.296 1.00 89.19 319 GLU A N 1
ATOM 2448 C CA . GLU A 1 319 ? -4.217 13.452 0.847 1.00 89.19 319 GLU A CA 1
ATOM 2449 C C . GLU A 1 319 ? -3.887 14.759 0.116 1.00 89.19 319 GLU A C 1
ATOM 2451 O O . GLU A 1 319 ? -3.672 15.787 0.760 1.00 89.19 319 GLU A O 1
ATOM 2456 N N . ILE A 1 320 ? -3.872 14.741 -1.219 1.00 89.75 320 ILE A N 1
ATOM 2457 C CA . ILE A 1 320 ? -3.493 15.920 -2.010 1.00 89.75 320 ILE A CA 1
ATOM 2458 C C . ILE A 1 320 ? -4.560 17.024 -1.942 1.00 89.75 320 ILE A C 1
ATOM 2460 O O . ILE A 1 320 ? -4.226 18.206 -2.003 1.00 89.75 320 ILE A O 1
ATOM 2464 N N . ARG A 1 321 ? -5.840 16.664 -1.784 1.00 92.19 321 ARG A N 1
ATOM 2465 C CA . ARG A 1 321 ? -6.958 17.621 -1.801 1.00 92.19 321 ARG A CA 1
ATOM 2466 C C . ARG A 1 321 ? -6.966 18.570 -0.599 1.00 92.19 321 ARG A C 1
ATOM 2468 O O . ARG A 1 321 ? -7.294 19.740 -0.772 1.00 92.19 321 ARG A O 1
ATOM 2475 N N . ASN A 1 322 ? -6.653 18.087 0.608 1.00 91.94 322 ASN A N 1
ATOM 2476 C CA . ASN A 1 322 ? -6.689 18.912 1.824 1.00 91.94 322 ASN A CA 1
ATOM 2477 C C . ASN A 1 322 ? -5.579 18.544 2.838 1.00 91.94 322 ASN A C 1
ATOM 2479 O O . ASN A 1 322 ? -5.849 17.908 3.864 1.00 91.94 322 ASN A O 1
ATOM 2483 N N . PRO A 1 323 ? -4.325 18.980 2.604 1.00 91.75 323 PRO A N 1
ATOM 2484 C CA . PRO A 1 323 ? -3.200 18.665 3.488 1.00 91.75 323 PRO A CA 1
ATOM 2485 C C . PRO A 1 323 ? -3.354 19.143 4.949 1.00 91.75 323 PRO A C 1
ATOM 2487 O O . PRO A 1 323 ? -2.931 18.423 5.859 1.00 91.75 323 PRO A O 1
ATOM 2490 N N . PRO A 1 324 ? -3.941 20.325 5.249 1.00 94.44 324 PRO A N 1
ATOM 2491 C CA . PRO A 1 324 ? -4.221 20.726 6.631 1.00 94.44 324 PRO A CA 1
ATOM 2492 C C . PRO A 1 324 ? -5.157 19.763 7.369 1.00 94.44 324 PRO A C 1
ATOM 2494 O O . PRO A 1 324 ? -4.871 19.394 8.508 1.00 94.44 324 PRO A O 1
ATOM 2497 N N . GLN A 1 325 ? -6.239 19.324 6.720 1.00 93.50 325 GLN A N 1
ATOM 2498 C CA . GLN A 1 325 ? -7.164 18.353 7.305 1.00 93.50 325 GLN A CA 1
ATOM 2499 C C . GLN A 1 325 ? -6.476 17.009 7.538 1.00 93.50 325 GLN A C 1
ATOM 2501 O O . GLN A 1 325 ? -6.600 16.452 8.626 1.00 93.50 325 GLN A O 1
ATOM 2506 N N . LEU A 1 326 ? -5.686 16.532 6.573 1.00 94.19 326 LEU A N 1
ATOM 2507 C CA . LEU A 1 326 ? -4.938 15.286 6.723 1.00 94.19 326 LEU A CA 1
ATOM 2508 C C . LEU A 1 326 ? -4.005 15.318 7.941 1.00 94.19 326 LEU A C 1
ATOM 2510 O O . LEU A 1 326 ? -3.981 14.368 8.717 1.00 94.19 326 LEU A O 1
ATOM 2514 N N . ARG A 1 327 ? -3.274 16.422 8.157 1.00 95.00 327 ARG A N 1
ATOM 2515 C CA . ARG A 1 327 ? -2.404 16.579 9.339 1.00 95.00 327 ARG A CA 1
ATOM 2516 C C . ARG A 1 327 ? -3.184 16.496 10.649 1.00 95.00 327 ARG A C 1
ATOM 2518 O O . ARG A 1 327 ? -2.709 15.875 11.596 1.00 95.00 327 ARG A O 1
ATOM 2525 N N . LYS A 1 328 ? -4.384 17.084 10.696 1.00 96.56 328 LYS A N 1
ATOM 2526 C CA . LYS A 1 328 ? -5.274 16.972 11.857 1.00 96.56 328 LYS A CA 1
ATOM 2527 C C . LYS A 1 328 ? -5.681 15.516 12.089 1.00 96.56 328 LYS A C 1
ATOM 2529 O O . LYS A 1 328 ? -5.535 15.034 13.207 1.00 96.56 328 LYS A O 1
ATOM 2534 N N . VAL A 1 329 ? -6.120 14.808 11.050 1.00 96.81 329 VAL A N 1
ATOM 2535 C CA . VAL A 1 329 ? -6.526 13.399 11.172 1.00 96.81 329 VAL A CA 1
ATOM 2536 C C . VAL A 1 329 ? -5.350 12.521 11.600 1.00 96.81 329 VAL A C 1
ATOM 2538 O O . VAL A 1 329 ? -5.502 11.759 12.542 1.00 96.81 329 VAL A O 1
ATOM 2541 N N . LEU A 1 330 ? -4.161 12.687 11.013 1.00 96.44 330 LEU A N 1
ATOM 2542 C CA . LEU A 1 330 ? -2.946 11.962 11.418 1.00 96.44 330 LEU A CA 1
ATOM 2543 C C . LEU A 1 330 ? -2.581 12.196 12.890 1.00 96.44 330 LEU A C 1
ATOM 2545 O O . LEU A 1 330 ? -2.135 11.272 13.560 1.00 96.44 330 LEU A O 1
ATOM 2549 N N . SER A 1 331 ? -2.784 13.414 13.405 1.00 96.06 331 SER A N 1
ATOM 2550 C CA . SER A 1 331 ? -2.536 13.708 14.824 1.00 96.06 331 SER A CA 1
ATOM 2551 C C . SER A 1 331 ? -3.548 13.048 15.768 1.00 96.06 331 SER A C 1
ATOM 2553 O O . SER A 1 331 ? -3.217 12.761 16.913 1.00 96.06 331 SER A O 1
ATOM 2555 N N . GLN A 1 332 ? -4.775 12.812 15.295 1.00 96.81 332 GLN A N 1
ATOM 2556 C CA . GLN A 1 332 ? -5.850 12.185 16.069 1.00 96.81 332 GLN A CA 1
ATOM 2557 C C . GLN A 1 332 ? -5.837 10.654 15.943 1.00 96.81 332 GLN A C 1
ATOM 2559 O O . GLN A 1 332 ? -6.215 9.950 16.878 1.00 96.81 332 GLN A O 1
ATOM 2564 N N . HIS A 1 333 ? -5.415 10.151 14.784 1.00 97.88 333 HIS A N 1
ATOM 2565 C CA . HIS A 1 333 ? -5.447 8.751 14.378 1.00 97.88 333 HIS A CA 1
ATOM 2566 C C . HIS A 1 333 ? -4.126 8.391 13.677 1.00 97.88 333 HIS A C 1
ATOM 2568 O O . HIS A 1 333 ? -4.057 8.390 12.440 1.00 97.88 333 HIS A O 1
ATOM 2574 N N . PRO A 1 334 ? -3.052 8.107 14.436 1.00 97.25 334 PRO A N 1
ATOM 2575 C CA . PRO A 1 334 ? -1.754 7.745 13.866 1.00 97.25 334 PRO A CA 1
ATOM 2576 C C . PRO A 1 334 ? -1.805 6.441 13.047 1.00 97.25 334 PRO A C 1
ATOM 2578 O O . PRO A 1 334 ? -0.953 6.218 12.191 1.00 97.25 334 PRO A O 1
ATOM 2581 N N . GLU A 1 335 ? -2.843 5.617 13.218 1.00 98.44 335 GLU A N 1
ATOM 2582 C CA . GLU A 1 335 ? -3.120 4.429 12.401 1.00 98.44 335 GLU A CA 1
ATOM 2583 C C . GLU A 1 335 ? -3.275 4.755 10.908 1.00 98.44 335 GLU A C 1
ATOM 2585 O O . GLU A 1 335 ? -2.929 3.935 10.057 1.00 98.44 335 GLU A O 1
ATOM 2590 N N . LEU A 1 336 ? -3.730 5.969 10.570 1.00 98.44 336 LEU A N 1
ATOM 2591 C CA . LEU A 1 336 ? -3.830 6.418 9.182 1.00 98.44 336 LEU A CA 1
ATOM 2592 C C . LEU A 1 336 ? -2.468 6.399 8.476 1.00 98.44 336 LEU A C 1
ATOM 2594 O O . LEU A 1 336 ? -2.400 6.025 7.307 1.00 98.44 336 LEU A O 1
ATOM 2598 N N . ALA A 1 337 ? -1.382 6.749 9.175 1.00 98.06 337 ALA A N 1
ATOM 2599 C CA . ALA A 1 337 ? -0.033 6.707 8.612 1.00 98.06 337 ALA A CA 1
ATOM 2600 C C . ALA A 1 337 ? 0.357 5.289 8.172 1.00 98.06 337 ALA A C 1
ATOM 2602 O O . ALA A 1 337 ? 0.942 5.109 7.106 1.00 98.06 337 ALA A O 1
ATOM 2603 N N . ILE A 1 338 ? -0.001 4.292 8.984 1.00 98.62 338 ILE A N 1
ATOM 2604 C CA . ILE A 1 338 ? 0.305 2.880 8.744 1.00 98.62 338 ILE A CA 1
ATOM 2605 C C . ILE A 1 338 ? -0.442 2.381 7.507 1.00 98.62 338 ILE A C 1
ATOM 2607 O O . ILE A 1 338 ? 0.174 1.829 6.596 1.00 98.62 338 ILE A O 1
ATOM 2611 N N . VAL A 1 339 ? -1.757 2.612 7.454 1.00 98.50 339 VAL A N 1
ATOM 2612 C CA . VAL A 1 339 ? -2.605 2.123 6.355 1.00 98.50 339 VAL A CA 1
ATOM 2613 C C . VAL A 1 339 ? -2.270 2.833 5.040 1.00 98.50 339 VAL A C 1
ATOM 2615 O O . VAL A 1 339 ? -2.177 2.179 4.003 1.00 98.50 339 VAL A O 1
ATOM 2618 N N . GLN A 1 340 ? -2.003 4.146 5.070 1.00 98.06 340 GLN A N 1
ATOM 2619 C CA . GLN A 1 340 ? -1.558 4.887 3.882 1.00 98.06 340 GLN A CA 1
ATOM 2620 C C . GLN A 1 340 ? -0.230 4.371 3.330 1.00 98.06 340 GLN A C 1
ATOM 2622 O O . GLN A 1 340 ? -0.071 4.255 2.114 1.00 98.06 340 GLN A O 1
ATOM 2627 N N . ASP A 1 341 ? 0.740 4.096 4.201 1.00 98.50 341 ASP A N 1
ATOM 2628 C CA . ASP A 1 341 ? 2.033 3.577 3.765 1.00 98.50 341 ASP A CA 1
ATOM 2629 C C . ASP A 1 341 ? 1.892 2.158 3.202 1.00 98.50 341 ASP A C 1
ATOM 2631 O O . ASP A 1 341 ? 2.490 1.850 2.173 1.00 98.50 341 ASP A O 1
ATOM 2635 N N . ALA A 1 342 ? 1.066 1.310 3.821 1.00 98.50 342 ALA A N 1
ATOM 2636 C CA . ALA A 1 342 ? 0.801 -0.046 3.350 1.00 98.50 342 ALA A CA 1
ATOM 2637 C C . ALA A 1 342 ? 0.140 -0.086 1.961 1.00 98.50 342 ALA A C 1
ATOM 2639 O O . ALA A 1 342 ? 0.625 -0.810 1.088 1.00 98.50 342 ALA A O 1
ATOM 2640 N N . ASP A 1 343 ? -0.909 0.712 1.736 1.00 97.69 343 ASP A N 1
ATOM 2641 C CA . ASP A 1 343 ? -1.574 0.831 0.429 1.00 97.69 343 ASP A CA 1
ATOM 2642 C C . ASP A 1 343 ? -0.586 1.294 -0.656 1.00 97.69 343 ASP A C 1
ATOM 2644 O O . ASP A 1 343 ? -0.398 0.653 -1.697 1.00 97.69 343 ASP A O 1
ATOM 2648 N N . ARG A 1 344 ? 0.178 2.353 -0.366 1.00 97.38 344 ARG A N 1
ATOM 2649 C CA . ARG A 1 344 ? 1.182 2.878 -1.303 1.00 97.38 344 ARG A CA 1
ATOM 2650 C C . ARG A 1 344 ? 2.299 1.901 -1.592 1.00 97.38 344 ARG A C 1
ATOM 2652 O O . ARG A 1 344 ? 2.773 1.859 -2.724 1.00 97.38 344 ARG A O 1
ATOM 2659 N N . LEU A 1 345 ? 2.739 1.137 -0.597 1.00 98.38 345 LEU A N 1
ATOM 2660 C CA . LEU A 1 345 ? 3.744 0.105 -0.800 1.00 98.38 345 LEU A CA 1
ATOM 2661 C C . LEU A 1 345 ? 3.260 -0.940 -1.803 1.00 98.38 345 LEU A C 1
ATOM 2663 O O . LEU A 1 345 ? 4.073 -1.391 -2.609 1.00 98.38 345 LEU A O 1
ATOM 2667 N N . ASP A 1 346 ? 1.978 -1.313 -1.791 1.00 97.31 346 ASP A N 1
ATOM 2668 C CA . ASP A 1 346 ? 1.404 -2.247 -2.770 1.00 97.31 346 ASP A CA 1
ATOM 2669 C C . ASP A 1 346 ? 1.231 -1.633 -4.173 1.00 97.31 346 ASP A C 1
ATOM 2671 O O . ASP A 1 346 ? 1.059 -2.356 -5.154 1.00 97.31 346 ASP A O 1
ATOM 2675 N N . ALA A 1 347 ? 1.306 -0.305 -4.298 1.00 96.00 347 ALA A N 1
ATOM 2676 C CA . ALA A 1 347 ? 1.322 0.401 -5.581 1.00 96.00 347 ALA A CA 1
ATOM 2677 C C . ALA A 1 347 ? 2.728 0.518 -6.206 1.00 96.00 347 ALA A C 1
ATOM 2679 O O . ALA A 1 347 ? 2.849 0.945 -7.352 1.00 96.00 347 ALA A O 1
ATOM 2680 N N . ILE A 1 348 ? 3.792 0.135 -5.490 1.00 97.75 348 ILE A N 1
ATOM 2681 C CA . ILE A 1 348 ? 5.185 0.221 -5.962 1.00 97.75 348 ILE A CA 1
ATOM 2682 C C . ILE A 1 348 ? 5.911 -1.130 -5.896 1.00 97.75 348 ILE A C 1
ATOM 2684 O O . ILE A 1 348 ? 5.467 -2.090 -5.265 1.00 97.75 348 ILE A O 1
ATOM 2688 N N . GLY A 1 349 ? 7.068 -1.224 -6.553 1.00 96.75 349 GLY A N 1
ATOM 2689 C CA . GLY A 1 349 ? 7.816 -2.476 -6.682 1.00 96.75 349 GLY A CA 1
ATOM 2690 C C . GLY A 1 349 ? 7.209 -3.422 -7.717 1.00 96.75 349 GLY A C 1
ATOM 2691 O O . GLY A 1 349 ? 6.401 -3.012 -8.540 1.00 96.75 349 GLY A O 1
ATOM 2692 N N . ALA A 1 350 ? 7.600 -4.699 -7.685 1.00 96.19 350 ALA A N 1
ATOM 2693 C CA . ALA A 1 350 ? 7.220 -5.670 -8.718 1.00 96.19 350 ALA A CA 1
ATOM 2694 C C . ALA A 1 350 ? 5.696 -5.860 -8.847 1.00 96.19 350 ALA A C 1
ATOM 2696 O O . ALA A 1 350 ? 5.160 -5.855 -9.951 1.00 96.19 350 ALA A O 1
ATOM 2697 N N . VAL A 1 351 ? 4.990 -5.965 -7.716 1.00 95.44 351 VAL A N 1
ATOM 2698 C CA . VAL A 1 351 ? 3.520 -6.035 -7.700 1.00 95.44 351 VAL A CA 1
ATOM 2699 C C . VAL A 1 351 ? 2.912 -4.728 -8.212 1.00 95.44 351 VAL A C 1
ATOM 2701 O O . VAL A 1 351 ? 1.996 -4.770 -9.028 1.00 95.44 351 VAL A O 1
ATOM 2704 N N . GLY A 1 352 ? 3.458 -3.581 -7.797 1.00 95.88 352 GLY A N 1
ATOM 2705 C CA . GLY A 1 352 ? 3.029 -2.266 -8.273 1.00 95.88 352 GLY A CA 1
ATOM 2706 C C . GLY A 1 352 ? 3.116 -2.115 -9.793 1.00 95.88 352 GLY A C 1
ATOM 2707 O O . GLY A 1 352 ? 2.168 -1.633 -10.404 1.00 95.88 352 GLY A O 1
ATOM 2708 N N . ILE A 1 353 ? 4.195 -2.609 -10.413 1.00 96.12 353 ILE A N 1
ATOM 2709 C CA . ILE A 1 353 ? 4.353 -2.658 -11.878 1.00 96.12 353 ILE A CA 1
ATOM 2710 C C . ILE A 1 353 ? 3.210 -3.461 -12.503 1.00 96.12 353 ILE A C 1
ATOM 2712 O O . ILE A 1 353 ? 2.498 -2.950 -13.366 1.00 96.12 353 ILE A O 1
ATOM 2716 N N . GLY A 1 354 ? 2.990 -4.695 -12.035 1.00 95.19 354 GLY A N 1
ATOM 2717 C CA . GLY A 1 354 ? 1.920 -5.553 -12.553 1.00 95.19 354 GLY A CA 1
ATOM 2718 C C . GLY A 1 354 ? 0.536 -4.913 -12.422 1.00 95.19 354 GLY A C 1
ATOM 2719 O O . GLY A 1 354 ? -0.249 -4.923 -13.372 1.00 95.19 354 GLY A O 1
ATOM 2720 N N . ARG A 1 355 ? 0.252 -4.286 -11.275 1.00 93.62 355 ARG A N 1
ATOM 2721 C CA . ARG A 1 355 ? -1.006 -3.565 -11.041 1.00 93.62 355 ARG A CA 1
ATOM 2722 C C . ARG A 1 355 ? -1.162 -2.353 -11.954 1.00 93.62 355 ARG A C 1
ATOM 2724 O O . ARG A 1 355 ? -2.249 -2.160 -12.491 1.00 93.62 355 ARG A O 1
ATOM 2731 N N . ALA A 1 356 ? -0.102 -1.570 -12.158 1.00 93.50 356 ALA A N 1
ATOM 2732 C CA . ALA A 1 356 ? -0.135 -0.386 -13.012 1.00 93.50 356 ALA A CA 1
ATOM 2733 C C . ALA A 1 356 ? -0.507 -0.744 -14.458 1.00 93.50 356 ALA A C 1
ATOM 2735 O O . ALA A 1 356 ? -1.424 -0.141 -15.008 1.00 93.50 356 ALA A O 1
ATOM 2736 N N . PHE A 1 357 ? 0.123 -1.772 -15.041 1.00 93.75 357 PHE A N 1
ATOM 2737 C CA . PHE A 1 357 ? -0.217 -2.239 -16.393 1.00 93.75 357 PHE A CA 1
ATOM 2738 C C . PHE A 1 357 ? -1.603 -2.878 -16.474 1.00 93.75 357 PHE A C 1
ATOM 2740 O O . PHE A 1 357 ? -2.327 -2.635 -17.438 1.00 93.75 357 PHE A O 1
ATOM 2747 N N . THR A 1 358 ? -2.007 -3.636 -15.451 1.00 91.62 358 THR A N 1
ATOM 2748 C CA . THR A 1 358 ? -3.356 -4.224 -15.390 1.00 91.62 358 THR A CA 1
ATOM 2749 C C . THR A 1 358 ? -4.431 -3.133 -15.383 1.00 91.62 358 THR A C 1
ATOM 2751 O O . THR A 1 358 ? -5.377 -3.186 -16.167 1.00 91.62 358 THR A O 1
ATOM 2754 N N . PHE A 1 359 ? -4.265 -2.104 -14.544 1.00 89.00 359 PHE A N 1
ATOM 2755 C CA . PHE A 1 359 ? -5.185 -0.969 -14.480 1.00 89.00 359 PHE A CA 1
ATOM 2756 C C . PHE A 1 359 ? -5.158 -0.135 -15.765 1.00 89.00 359 PHE A C 1
ATOM 2758 O O . PHE A 1 359 ? -6.214 0.208 -16.294 1.00 89.00 359 PHE A O 1
ATOM 2765 N N . GLY A 1 360 ? -3.966 0.177 -16.283 1.00 89.69 360 GLY A N 1
ATOM 2766 C CA . GLY A 1 360 ? -3.794 0.939 -17.520 1.00 89.69 360 GLY A CA 1
ATOM 2767 C C . GLY A 1 360 ? -4.512 0.281 -18.697 1.00 89.69 360 GLY A C 1
ATOM 2768 O O . GLY A 1 360 ? -5.310 0.932 -19.365 1.00 89.69 360 GLY A O 1
ATOM 2769 N N . GLY A 1 361 ? -4.328 -1.030 -18.879 1.00 88.88 361 GLY A N 1
ATOM 2770 C CA . GLY A 1 361 ? -5.012 -1.791 -19.925 1.00 88.88 361 GLY A CA 1
ATOM 2771 C C . GLY A 1 361 ? -6.534 -1.858 -19.752 1.00 88.88 361 GLY A C 1
ATOM 2772 O O . GLY A 1 361 ? -7.261 -1.765 -20.737 1.00 88.88 361 GLY A O 1
ATOM 2773 N N . ALA A 1 362 ? -7.032 -1.986 -18.518 1.00 86.31 362 ALA A N 1
ATOM 2774 C CA . ALA A 1 362 ? -8.466 -2.125 -18.254 1.00 86.31 362 ALA A CA 1
ATOM 2775 C C . ALA A 1 362 ? -9.239 -0.793 -18.257 1.00 86.31 362 ALA A C 1
ATOM 2777 O O . ALA A 1 362 ? -10.409 -0.759 -18.639 1.00 86.31 362 ALA A O 1
ATOM 2778 N N . LYS A 1 363 ? -8.625 0.298 -17.781 1.00 83.81 363 LYS A N 1
ATOM 2779 C CA . LYS A 1 363 ? -9.315 1.569 -17.483 1.00 83.81 363 LYS A CA 1
ATOM 2780 C C . LYS A 1 363 ? -8.808 2.760 -18.285 1.00 83.81 363 LYS A C 1
ATOM 2782 O O . LYS A 1 363 ? -9.497 3.775 -18.333 1.00 83.81 363 LYS A O 1
ATOM 2787 N N . GLN A 1 364 ? -7.624 2.672 -18.885 1.00 86.44 364 GLN A N 1
ATOM 2788 C CA . GLN A 1 364 ? -7.042 3.737 -19.705 1.00 86.44 364 GLN A CA 1
ATOM 2789 C C . GLN A 1 364 ? -6.484 3.184 -21.029 1.00 86.44 364 GLN A C 1
ATOM 2791 O O . GLN A 1 364 ? -5.337 3.486 -21.369 1.00 86.44 364 GLN A O 1
ATOM 2796 N N . PRO A 1 365 ? -7.270 2.396 -21.796 1.00 85.12 365 PRO A N 1
ATOM 2797 C CA . PRO A 1 365 ? -6.775 1.750 -23.013 1.00 85.12 365 PRO A CA 1
ATOM 2798 C C . PRO A 1 365 ? -6.242 2.765 -24.034 1.00 85.12 365 PRO A C 1
ATOM 2800 O O . PRO A 1 365 ? -5.231 2.505 -24.681 1.00 85.12 365 PRO A O 1
ATOM 2803 N N . ASP A 1 366 ? -6.844 3.957 -24.103 1.00 88.19 366 ASP A N 1
ATOM 2804 C CA . ASP A 1 366 ? -6.450 5.030 -25.028 1.00 88.19 366 ASP A CA 1
ATOM 2805 C C . ASP A 1 366 ? -5.060 5.614 -24.731 1.00 88.19 366 ASP A C 1
ATOM 2807 O O . ASP A 1 366 ? -4.400 6.142 -25.623 1.00 88.19 366 ASP A O 1
ATOM 2811 N N . ARG A 1 367 ? -4.588 5.515 -23.479 1.00 85.56 367 ARG A N 1
ATOM 2812 C CA . ARG A 1 367 ? -3.227 5.928 -23.101 1.00 85.56 367 ARG A CA 1
ATOM 2813 C C . ARG A 1 367 ? -2.172 4.885 -23.483 1.00 85.56 367 ARG A C 1
ATOM 2815 O O . ARG A 1 367 ? -0.977 5.195 -23.485 1.00 85.56 367 ARG A O 1
ATOM 2822 N N . GLY A 1 368 ? -2.600 3.657 -23.778 1.00 86.56 368 GLY A N 1
ATOM 2823 C CA . GLY A 1 368 ? -1.732 2.526 -24.076 1.00 86.56 368 GLY A CA 1
ATOM 2824 C C . GLY A 1 368 ? -0.734 2.202 -22.957 1.00 86.56 368 GLY A C 1
ATOM 2825 O O . GLY A 1 368 ? -0.813 2.688 -21.825 1.00 86.56 368 GLY A O 1
ATOM 2826 N N . MET A 1 369 ? 0.256 1.372 -23.289 1.00 88.69 369 MET A N 1
ATOM 2827 C CA . MET A 1 369 ? 1.316 1.002 -22.345 1.00 88.69 369 MET A CA 1
ATOM 2828 C C . MET A 1 369 ? 2.223 2.192 -21.995 1.00 88.69 369 MET A C 1
ATOM 2830 O O . MET A 1 369 ? 2.651 2.315 -20.849 1.00 88.69 369 MET A O 1
ATOM 2834 N N . ARG A 1 370 ? 2.428 3.125 -22.935 1.00 86.62 370 ARG A N 1
ATOM 2835 C CA . ARG A 1 370 ? 3.238 4.335 -22.728 1.00 86.62 370 ARG A CA 1
ATOM 2836 C C . ARG A 1 370 ? 2.675 5.252 -21.644 1.00 86.62 370 ARG A C 1
ATOM 2838 O O . ARG A 1 370 ? 3.414 5.725 -20.792 1.00 86.62 370 ARG A O 1
ATOM 2845 N N . GLY A 1 371 ? 1.361 5.466 -21.601 1.00 87.81 371 GLY A N 1
ATOM 2846 C CA . GLY A 1 371 ? 0.786 6.264 -20.518 1.00 87.8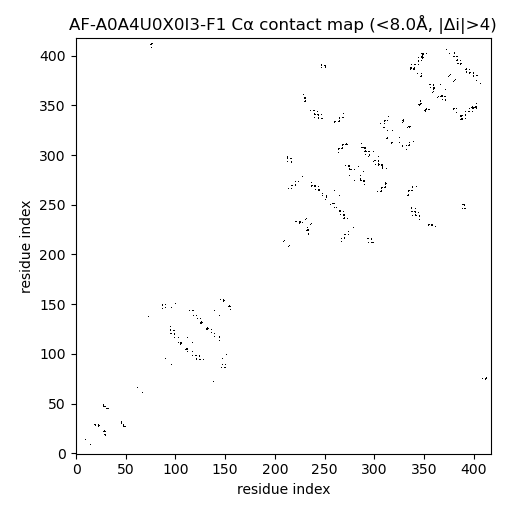1 371 GLY A CA 1
ATOM 2847 C C . GLY A 1 371 ? 0.871 5.585 -19.149 1.00 87.81 371 GLY A C 1
ATOM 2848 O O . GLY A 1 371 ? 0.890 6.267 -18.125 1.00 87.81 371 GLY A O 1
ATOM 2849 N N . THR A 1 372 ? 0.979 4.251 -19.112 1.00 90.94 372 THR A N 1
ATOM 2850 C CA . THR A 1 372 ? 1.256 3.523 -17.865 1.00 90.94 372 THR A CA 1
ATOM 2851 C C . THR A 1 372 ? 2.687 3.769 -17.393 1.00 90.94 372 THR A C 1
ATOM 2853 O O . THR A 1 372 ? 2.902 3.975 -16.201 1.00 90.94 372 THR A O 1
ATOM 2856 N N . THR A 1 373 ? 3.670 3.793 -18.295 1.00 90.69 373 THR A N 1
ATOM 2857 C CA . THR A 1 373 ? 5.060 4.081 -17.913 1.00 90.69 373 THR A CA 1
ATOM 2858 C C . THR A 1 373 ? 5.275 5.547 -17.549 1.00 90.69 373 THR A C 1
ATOM 2860 O O . THR A 1 373 ? 5.962 5.831 -16.570 1.00 90.69 373 THR A O 1
ATOM 2863 N N . GLU A 1 374 ? 4.596 6.486 -18.214 1.00 89.94 374 GLU A N 1
ATOM 2864 C CA . GLU A 1 374 ? 4.539 7.895 -17.790 1.00 89.94 374 GLU A CA 1
ATOM 2865 C C . GLU A 1 374 ? 4.033 8.022 -16.337 1.00 89.94 374 GLU A C 1
ATOM 2867 O O . GLU A 1 374 ? 4.626 8.746 -15.527 1.00 89.94 374 GLU A O 1
ATOM 2872 N N . HIS A 1 375 ? 3.025 7.221 -15.956 1.00 90.56 375 HIS A N 1
ATOM 2873 C CA . HIS A 1 375 ? 2.470 7.199 -14.598 1.00 90.56 375 HIS A CA 1
ATOM 2874 C C . HIS A 1 375 ? 3.507 6.878 -13.505 1.00 90.56 375 HIS A C 1
ATOM 2876 O O . HIS A 1 375 ? 3.349 7.297 -12.349 1.00 90.56 375 HIS A O 1
ATOM 2882 N N . PHE A 1 376 ? 4.587 6.165 -13.846 1.00 92.12 376 PHE A N 1
ATOM 2883 C CA . PHE A 1 376 ? 5.636 5.825 -12.884 1.00 92.12 376 PHE A CA 1
ATOM 2884 C C . PHE A 1 376 ? 6.294 7.099 -12.354 1.00 92.12 376 PHE A C 1
ATOM 2886 O O . PHE A 1 376 ? 6.393 7.285 -11.142 1.00 92.12 376 PHE A O 1
ATOM 2893 N N . THR A 1 377 ? 6.666 8.013 -13.250 1.00 89.19 377 THR A N 1
ATOM 2894 C CA . THR A 1 377 ? 7.345 9.270 -12.893 1.00 89.19 377 THR A CA 1
ATOM 2895 C C . THR A 1 377 ? 6.379 10.346 -12.389 1.00 89.19 377 THR A C 1
ATOM 2897 O O . THR A 1 377 ? 6.718 11.132 -11.494 1.00 89.19 377 THR A O 1
ATOM 2900 N N . GLU A 1 378 ? 5.147 10.362 -12.910 1.00 88.50 378 GLU A N 1
ATOM 2901 C CA . GLU A 1 378 ? 4.089 11.275 -12.466 1.00 88.50 378 GLU A CA 1
ATOM 2902 C C . GLU A 1 378 ? 3.714 11.034 -11.000 1.00 88.50 378 GLU A C 1
ATOM 2904 O O . GLU A 1 378 ? 3.501 11.992 -10.248 1.00 88.50 378 GLU A O 1
ATOM 2909 N N . LYS A 1 379 ? 3.637 9.759 -10.590 1.00 92.00 379 LYS A N 1
ATOM 2910 C CA . LYS A 1 379 ? 3.094 9.369 -9.287 1.00 92.00 379 LYS A CA 1
ATOM 2911 C C . LYS A 1 379 ? 3.930 8.328 -8.550 1.00 92.00 379 LYS A C 1
ATOM 2913 O O . LYS A 1 379 ? 4.331 8.603 -7.421 1.00 92.00 379 LYS A O 1
ATOM 2918 N N . LEU A 1 380 ? 4.144 7.139 -9.119 1.00 94.94 380 LEU A N 1
ATOM 2919 C CA . LEU A 1 380 ? 4.595 5.973 -8.340 1.00 94.94 380 LEU A CA 1
ATOM 2920 C C . LEU A 1 380 ? 5.973 6.177 -7.693 1.00 94.94 380 LEU A C 1
ATOM 2922 O O . LEU A 1 380 ? 6.138 5.903 -6.507 1.00 94.94 380 LEU A O 1
ATOM 2926 N N . GLU A 1 381 ? 6.932 6.748 -8.421 1.00 93.94 381 GLU A N 1
ATOM 2927 C CA . GLU A 1 381 ? 8.277 7.036 -7.905 1.00 93.94 381 GLU A CA 1
ATOM 2928 C C . GLU A 1 381 ? 8.286 8.119 -6.811 1.00 93.94 381 GLU A C 1
ATOM 2930 O O . GLU A 1 381 ? 9.220 8.194 -6.012 1.00 93.94 381 GLU A O 1
ATOM 2935 N N . ARG A 1 382 ? 7.238 8.950 -6.731 1.00 94.19 382 ARG A N 1
ATOM 2936 C CA . ARG A 1 382 ? 7.107 9.995 -5.701 1.00 94.19 382 ARG A CA 1
ATOM 2937 C C . ARG A 1 382 ? 6.603 9.440 -4.372 1.00 94.19 382 ARG A C 1
ATOM 2939 O O . ARG A 1 382 ? 6.762 10.099 -3.345 1.00 94.19 382 ARG A O 1
ATOM 2946 N N . LEU A 1 383 ? 6.017 8.239 -4.373 1.00 96.12 383 LEU A N 1
ATOM 2947 C CA . LEU A 1 383 ? 5.399 7.653 -3.184 1.00 96.12 383 LEU A CA 1
ATOM 2948 C C . LEU A 1 383 ? 6.414 7.382 -2.066 1.00 96.12 383 LEU A C 1
ATOM 2950 O O . LEU A 1 383 ? 6.043 7.528 -0.905 1.00 96.12 383 LEU A O 1
ATOM 2954 N N . GLU A 1 384 ? 7.688 7.091 -2.376 1.00 95.25 384 GLU A N 1
ATOM 2955 C CA . GLU A 1 384 ? 8.757 6.963 -1.363 1.00 95.25 384 GLU A CA 1
ATOM 2956 C C . GLU A 1 384 ? 8.848 8.212 -0.475 1.00 95.25 384 GLU A C 1
ATOM 2958 O O . GLU A 1 384 ? 8.857 8.107 0.753 1.00 95.25 384 GLU A O 1
ATOM 2963 N N . GLY A 1 385 ? 8.861 9.399 -1.090 1.00 95.25 385 GLY A N 1
ATOM 2964 C CA . GLY A 1 385 ? 8.946 10.680 -0.381 1.00 95.25 385 GLY A CA 1
ATOM 2965 C C . GLY A 1 385 ? 7.676 11.044 0.390 1.00 95.25 385 GLY A C 1
ATOM 2966 O O . GLY A 1 385 ? 7.698 11.955 1.214 1.00 95.25 385 GLY A O 1
ATOM 2967 N N . MET A 1 386 ? 6.578 10.328 0.144 1.00 95.31 386 MET A N 1
ATOM 2968 C CA . MET A 1 386 ? 5.285 10.536 0.788 1.00 95.31 386 MET A CA 1
ATOM 2969 C C . MET A 1 386 ? 5.002 9.521 1.899 1.00 95.31 386 MET A C 1
ATOM 2971 O O . MET A 1 386 ? 3.907 9.554 2.454 1.00 95.31 386 MET A O 1
ATOM 2975 N N . MET A 1 387 ? 5.927 8.620 2.234 1.00 97.44 387 MET A N 1
ATOM 2976 C CA . MET A 1 387 ? 5.726 7.668 3.332 1.00 97.44 387 MET A CA 1
ATOM 2977 C C . MET A 1 387 ? 5.807 8.368 4.695 1.00 97.44 387 MET A C 1
ATOM 2979 O O . MET A 1 387 ? 6.689 9.201 4.934 1.00 97.44 387 MET A O 1
ATOM 2983 N N . LYS A 1 388 ? 4.890 8.032 5.602 1.00 96.38 388 LYS A N 1
ATOM 2984 C CA . LYS A 1 388 ? 4.712 8.685 6.910 1.00 96.38 388 LYS A CA 1
ATOM 2985 C C . LYS A 1 388 ? 5.594 8.027 7.965 1.00 96.38 388 LYS A C 1
ATOM 2987 O O . LYS A 1 388 ? 6.292 8.720 8.710 1.00 96.38 388 LYS A O 1
ATOM 2992 N N . THR A 1 389 ? 5.614 6.703 7.967 1.00 96.88 389 THR A N 1
ATOM 2993 C CA . THR A 1 389 ? 6.307 5.846 8.932 1.00 96.88 389 THR A CA 1
ATOM 2994 C C . THR A 1 389 ? 7.769 5.622 8.540 1.00 96.88 389 THR A C 1
ATOM 2996 O O . THR A 1 389 ? 8.157 5.759 7.371 1.00 96.88 389 THR A O 1
ATOM 2999 N N . GLN A 1 390 ? 8.624 5.289 9.511 1.00 94.19 390 GLN A N 1
ATOM 3000 C CA . GLN A 1 390 ? 10.016 4.956 9.195 1.00 94.19 390 GLN A CA 1
ATOM 3001 C C . GLN A 1 390 ? 10.101 3.601 8.496 1.00 94.19 390 GLN A C 1
ATOM 3003 O O . GLN A 1 390 ? 10.829 3.462 7.509 1.00 94.19 390 GLN A O 1
ATOM 3008 N N . ALA A 1 391 ? 9.319 2.627 8.967 1.00 94.12 391 ALA A N 1
ATOM 3009 C CA . ALA A 1 391 ? 9.215 1.314 8.346 1.00 94.12 391 ALA A CA 1
ATOM 3010 C C . ALA A 1 391 ? 8.732 1.408 6.889 1.00 94.12 391 ALA A C 1
ATOM 3012 O O . ALA A 1 391 ? 9.356 0.831 5.993 1.00 94.12 391 ALA A O 1
ATOM 3013 N N . GLY A 1 392 ? 7.692 2.209 6.635 1.00 97.00 392 GLY A N 1
ATOM 3014 C CA . GLY A 1 392 ? 7.176 2.494 5.299 1.00 97.00 392 GLY A CA 1
ATOM 3015 C C . GLY A 1 392 ? 8.244 3.081 4.382 1.00 97.00 392 GLY A C 1
ATOM 3016 O O . GLY A 1 392 ? 8.481 2.541 3.303 1.00 97.00 392 GLY A O 1
ATOM 3017 N N . ARG A 1 393 ? 8.986 4.105 4.836 1.00 97.19 393 ARG A N 1
ATOM 3018 C CA . ARG A 1 393 ? 10.114 4.682 4.075 1.00 97.19 393 ARG A CA 1
ATOM 3019 C C . ARG A 1 393 ? 11.193 3.652 3.729 1.00 97.19 393 ARG A C 1
ATOM 3021 O O . ARG A 1 393 ? 11.663 3.629 2.591 1.00 97.19 393 ARG A O 1
ATOM 3028 N N . ARG A 1 394 ? 11.585 2.789 4.679 1.00 95.06 394 ARG A N 1
ATOM 3029 C CA . ARG A 1 394 ? 12.595 1.736 4.444 1.00 95.06 394 ARG A CA 1
ATOM 3030 C C . ARG A 1 394 ? 12.153 0.776 3.337 1.00 95.06 394 ARG A C 1
ATOM 3032 O O . ARG A 1 394 ? 12.917 0.532 2.406 1.00 95.06 394 ARG A O 1
ATOM 3039 N N . LEU A 1 395 ? 10.915 0.284 3.413 1.00 94.38 395 LEU A N 1
ATOM 3040 C CA . LEU A 1 395 ? 10.345 -0.631 2.417 1.00 94.38 395 LEU A CA 1
ATOM 3041 C C . LEU A 1 395 ? 10.135 0.052 1.057 1.00 94.38 395 LEU A C 1
ATOM 3043 O O . LEU A 1 395 ? 10.356 -0.553 0.005 1.00 94.38 395 LEU A O 1
ATOM 3047 N N . ALA A 1 396 ? 9.731 1.322 1.067 1.00 97.81 396 ALA A N 1
ATOM 3048 C CA . ALA A 1 396 ? 9.418 2.071 -0.140 1.00 97.81 396 ALA A CA 1
ATOM 3049 C C . ALA A 1 396 ? 10.652 2.370 -0.979 1.00 97.81 396 ALA A C 1
ATOM 3051 O O . ALA A 1 396 ? 10.567 2.309 -2.203 1.00 97.81 396 ALA A O 1
ATOM 3052 N N . ARG A 1 397 ? 11.802 2.627 -0.346 1.00 96.62 397 ARG A N 1
ATOM 3053 C CA . ARG A 1 397 ? 13.073 2.832 -1.049 1.00 96.62 397 ARG A CA 1
ATOM 3054 C C . ARG A 1 397 ? 13.418 1.650 -1.951 1.00 96.62 397 ARG A C 1
ATOM 3056 O O . ARG A 1 397 ? 13.718 1.825 -3.127 1.00 96.62 397 ARG A O 1
ATOM 3063 N N . GLU A 1 398 ? 13.332 0.436 -1.415 1.00 93.19 398 GLU A N 1
ATOM 3064 C CA . GLU A 1 398 ? 13.646 -0.784 -2.162 1.00 93.19 398 GLU A CA 1
ATOM 3065 C C . GLU A 1 398 ? 12.649 -1.027 -3.305 1.00 93.19 398 GLU A C 1
ATOM 3067 O O . GLU A 1 398 ? 13.020 -1.422 -4.410 1.00 93.19 398 GLU A O 1
ATOM 3072 N N . ARG A 1 399 ? 11.357 -0.788 -3.061 1.00 97.50 399 ARG A N 1
ATOM 3073 C CA . ARG A 1 399 ? 10.314 -0.957 -4.082 1.00 97.50 399 ARG A CA 1
ATOM 3074 C C . ARG A 1 399 ? 10.359 0.126 -5.162 1.00 97.50 399 ARG A C 1
ATOM 3076 O O . ARG A 1 399 ? 10.088 -0.178 -6.319 1.00 97.50 399 ARG A O 1
ATOM 3083 N N . THR A 1 400 ? 10.739 1.348 -4.812 1.00 97.25 400 THR A N 1
ATOM 3084 C CA . THR A 1 400 ? 10.909 2.457 -5.761 1.00 97.25 400 THR A CA 1
ATOM 3085 C C . THR A 1 400 ? 12.116 2.230 -6.657 1.00 97.25 400 THR A C 1
ATOM 3087 O O . THR A 1 400 ? 12.035 2.470 -7.857 1.00 97.25 400 THR A O 1
ATOM 3090 N N . GLU A 1 401 ? 13.205 1.672 -6.126 1.00 94.94 401 GLU A N 1
ATOM 3091 C CA . GLU A 1 401 ? 14.355 1.312 -6.957 1.00 94.94 401 GLU A CA 1
ATOM 3092 C C . GLU A 1 401 ? 13.991 0.270 -8.022 1.00 94.94 401 GLU A C 1
ATOM 3094 O O . GLU A 1 401 ? 14.376 0.408 -9.179 1.00 94.94 401 GLU A O 1
ATOM 3099 N N . ARG A 1 402 ? 13.159 -0.723 -7.679 1.00 96.31 402 ARG A N 1
ATOM 3100 C CA . ARG A 1 402 ? 12.638 -1.681 -8.670 1.00 96.31 402 ARG A CA 1
ATOM 3101 C C . ARG A 1 402 ? 11.854 -1.000 -9.796 1.00 96.31 402 ARG A C 1
ATOM 3103 O O . ARG A 1 402 ? 11.965 -1.440 -10.933 1.00 96.31 402 ARG A O 1
ATOM 3110 N N . LEU A 1 403 ? 11.081 0.051 -9.496 1.00 94.62 403 LEU A N 1
ATOM 3111 C CA . LEU A 1 403 ? 10.370 0.824 -10.524 1.00 94.62 403 LEU A CA 1
ATOM 3112 C C . LEU A 1 403 ? 11.346 1.520 -11.469 1.00 94.62 403 LEU A C 1
ATOM 3114 O O . LEU A 1 403 ? 11.171 1.441 -12.681 1.00 94.62 403 LEU A O 1
ATOM 3118 N N . ARG A 1 404 ? 12.389 2.155 -10.921 1.00 91.94 404 ARG A N 1
ATOM 3119 C CA . ARG A 1 404 ? 13.409 2.850 -11.717 1.00 91.94 404 ARG A CA 1
ATOM 3120 C C . ARG A 1 404 ? 14.163 1.890 -12.628 1.00 91.94 404 ARG A C 1
ATOM 3122 O O . ARG A 1 404 ? 14.317 2.183 -13.805 1.00 91.94 404 ARG A O 1
ATOM 3129 N N . VAL A 1 405 ? 14.576 0.738 -12.098 1.00 94.44 405 VAL A N 1
ATOM 3130 C CA . VAL A 1 405 ? 15.260 -0.310 -12.872 1.00 94.44 405 VAL A CA 1
ATOM 3131 C C . VAL A 1 405 ? 14.348 -0.883 -13.960 1.00 94.44 405 VAL A C 1
ATOM 3133 O O . VAL A 1 405 ? 14.768 -1.043 -15.102 1.00 94.44 405 VAL A O 1
ATOM 3136 N N . PHE A 1 406 ? 13.080 -1.150 -13.644 1.00 94.88 406 PHE A N 1
ATOM 3137 C CA . PHE A 1 406 ? 12.129 -1.590 -14.661 1.00 94.88 406 PHE A CA 1
ATOM 3138 C C . PHE A 1 406 ? 11.948 -0.539 -15.760 1.00 94.88 406 PHE A C 1
ATOM 3140 O O . PHE A 1 406 ? 11.945 -0.884 -16.935 1.00 94.88 406 PHE A O 1
ATOM 3147 N N . ARG A 1 407 ? 11.831 0.744 -15.393 1.00 91.50 407 ARG A N 1
ATOM 3148 C CA . ARG A 1 407 ? 11.703 1.835 -16.362 1.00 91.50 407 ARG A CA 1
ATOM 3149 C C . ARG A 1 407 ? 12.924 1.924 -17.275 1.00 91.50 407 ARG A C 1
ATOM 3151 O O . ARG A 1 407 ? 12.735 2.136 -18.462 1.00 91.50 407 ARG A O 1
ATOM 3158 N N . THR A 1 408 ? 14.141 1.718 -16.761 1.00 90.19 408 THR A N 1
ATOM 3159 C CA . THR A 1 408 ? 15.333 1.686 -17.624 1.00 90.19 408 THR A CA 1
ATOM 3160 C C . THR A 1 408 ? 15.273 0.548 -18.641 1.00 90.19 408 THR A C 1
ATOM 3162 O O . THR A 1 408 ? 15.558 0.787 -19.804 1.00 90.19 408 THR A O 1
ATOM 3165 N N . TRP A 1 409 ? 14.822 -0.650 -18.248 1.00 92.31 409 TRP A N 1
ATOM 3166 C CA . TRP A 1 409 ? 14.623 -1.750 -19.202 1.00 92.31 409 TRP A CA 1
ATOM 3167 C C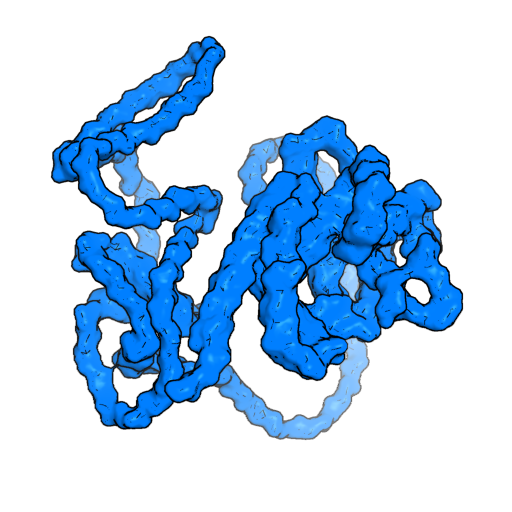 . TRP A 1 409 ? 13.534 -1.430 -20.225 1.00 92.31 409 TRP A C 1
ATOM 3169 O O . TRP A 1 409 ? 13.733 -1.636 -21.415 1.00 92.31 409 TRP A O 1
ATOM 3179 N N . TRP A 1 410 ? 12.413 -0.858 -19.777 1.00 90.12 410 TRP A N 1
ATOM 3180 C CA . TRP A 1 410 ? 11.342 -0.429 -20.674 1.00 90.12 410 TRP A CA 1
ATOM 3181 C C . TRP A 1 410 ? 11.839 0.587 -21.703 1.00 90.12 410 TRP A C 1
ATOM 3183 O O . TRP A 1 410 ? 11.560 0.449 -22.883 1.00 90.12 410 TRP A O 1
ATOM 3193 N N . GLU A 1 411 ? 12.568 1.613 -21.263 1.00 87.06 411 GLU A N 1
ATOM 3194 C CA . GLU A 1 411 ? 13.101 2.655 -22.143 1.00 87.06 411 GLU A CA 1
ATOM 3195 C C . GLU A 1 411 ? 14.118 2.110 -23.143 1.00 87.06 411 GLU A C 1
ATOM 3197 O O . GLU A 1 411 ? 14.165 2.625 -24.250 1.00 87.06 411 GLU A O 1
ATOM 3202 N N . GLU A 1 412 ? 14.899 1.089 -22.779 1.00 88.00 412 GLU A N 1
ATOM 3203 C CA . GLU A 1 412 ? 15.820 0.398 -23.690 1.00 88.00 412 GLU A CA 1
ATOM 3204 C C . GLU A 1 412 ? 15.073 -0.446 -24.741 1.00 88.00 412 GLU A C 1
ATOM 3206 O O . GLU A 1 412 ? 15.457 -0.447 -25.908 1.00 88.00 412 GLU A O 1
ATOM 3211 N N . GLU A 1 413 ? 14.001 -1.140 -24.348 1.00 86.62 413 GLU A N 1
ATOM 3212 C CA . GLU A 1 413 ? 13.241 -2.059 -25.212 1.00 86.62 413 GLU A CA 1
ATOM 3213 C C . GLU A 1 413 ? 12.199 -1.351 -26.103 1.00 86.62 413 GLU A C 1
ATOM 3215 O O . GLU A 1 413 ? 11.929 -1.801 -27.215 1.00 86.62 413 GLU A O 1
ATOM 3220 N N . ASP A 1 414 ? 11.613 -0.246 -25.631 1.00 81.50 414 ASP A N 1
ATOM 3221 C CA . ASP A 1 414 ? 10.545 0.518 -26.303 1.00 81.50 414 ASP A CA 1
ATOM 3222 C C . ASP A 1 414 ? 11.096 1.594 -27.262 1.00 81.50 414 ASP A C 1
ATOM 3224 O O . ASP A 1 414 ? 10.334 2.347 -27.877 1.00 81.50 414 ASP A O 1
ATOM 3228 N N . VAL A 1 415 ? 12.424 1.688 -27.430 1.00 76.88 415 VAL A N 1
ATOM 3229 C CA . VAL A 1 415 ? 12.998 2.482 -28.523 1.00 76.88 415 VAL A CA 1
ATOM 3230 C C . VAL A 1 415 ? 12.609 1.810 -29.833 1.00 76.88 415 VAL A C 1
ATOM 3232 O O . VAL A 1 415 ? 13.116 0.745 -30.181 1.00 76.88 415 VAL A O 1
ATOM 3235 N N . VAL A 1 416 ? 11.727 2.451 -30.599 1.00 56.31 416 VAL A N 1
ATOM 3236 C CA . VAL A 1 416 ? 11.513 2.080 -31.999 1.00 56.31 416 VAL A CA 1
ATOM 3237 C C . VAL A 1 416 ? 12.860 2.245 -32.694 1.00 56.31 416 VAL A C 1
ATOM 3239 O O . VAL A 1 416 ? 13.318 3.373 -32.872 1.00 56.31 416 VAL A O 1
ATOM 3242 N N . ALA A 1 417 ? 13.519 1.131 -33.018 1.00 40.56 417 ALA A N 1
ATOM 3243 C CA . ALA A 1 417 ? 14.733 1.136 -33.818 1.00 40.56 417 ALA A CA 1
ATOM 3244 C C . ALA A 1 417 ? 14.440 1.907 -35.115 1.00 40.56 417 ALA A C 1
ATOM 3246 O O . ALA A 1 417 ? 13.622 1.465 -35.925 1.00 40.56 417 ALA A O 1
ATOM 3247 N N . VAL A 1 418 ? 15.035 3.097 -35.245 1.00 37.06 418 VAL A N 1
ATOM 3248 C CA . VAL A 1 418 ? 15.006 3.910 -36.468 1.00 37.06 418 VAL A CA 1
ATOM 3249 C C . VAL A 1 418 ? 16.114 3.447 -37.392 1.00 37.06 418 VAL A C 1
ATOM 3251 O O . VAL A 1 418 ? 17.254 3.298 -36.891 1.00 37.06 418 VAL A O 1
#

Sequence (418 aa):
MPPPPPGIYPSRDALVAAGKEFAKKNGYELVIGHSARSQGEPSRANTLTRTSSFLSSASKKRFEDGWVMTVKCAEHNHEPVTGVASPGASPWPELEEALSNWHQACLVQGIKVHGNTIKAKAIELWGIMPTYCDSQIPGFGSGWLDDYRRRHGFSARTIMPVTLPKDSAEKPVPQDAEILQYSTTTDLSRQDAETDTVADPNSLSLILTDNELMNSVKAYVREYMSLYDASHDYNHVLRVLALSTRILSSEQCDNPTIYYDTAAVSLAALLHDVGDHKYVLPGQDASKLIAEVLFSRGASTSLADKVQCICTHVSYSAEIRNPPQLRKVLSQHPELAIVQDADRLDAIGAVGIGRAFTFGGAKQPDRGMRGTTEHFTEKLERLEGMMKTQAGRRLARERTERLRVFRTWWEEEDVVAV

Nearest PDB structures (foldseek):
  5ihy-assembly1_B  TM=7.939E-01  e=3.567E-07  Bacillus subtilis
  3djb-assembly1_B  TM=7.847E-01  e=4.385E-06  [Bacillus thuringiensis] serovar konkukian
  1zkl-assembly1_A  TM=6.572E-01  e=1.415E-01  Homo sapiens
  8jgx-assembly1_A  TM=6.542E-01  e=1.081E+00  Acinetobacter baumannii 15827

InterPro domains:
  IPR003607 HD/PDEase domain [SM00471] (229-357)
  IPR003607 HD/PDEase domain [cd00077] (232-350)
  IPR006600 HTH CenpB-type DNA-binding domain [PF03221] (92-157)
  IPR006600 HTH CenpB-type DNA-binding domain [PS51253] (83-158)
  IPR006600 HTH CenpB-type DNA-binding domain [SM00674] (89-158)
  IPR006674 HD domain [PF01966] (234-347)
  IPR009057 Homedomain-like superfamily [SSF46689] (91-154)

Mean predicted aligned error: 20.13 Å

Foldseek 3Di:
DDDDDPDDDDDPVRVVVVVQVVQVVVVWHFDDDDDDDDDDDDDDDGDTDDDDDDDDDDDDDDDDPDDDDDDDDPDDDDDDDDDDDQQPDDPCNVLLVVLLVVVVVCVVVVHDADLVNSVVVSQVSQCPDPVRNPDDDDPCDPVNSVNSCSVSVNDPDDDDPDDDDDDDDDDDDDDDDDDDDDDDDDDDDDDDDDDDDDDDPCVVVVLQPPDQLSVLLLVVLQVLQVPPFPLRHSVLLVQLLVQLVVLVVVCCVVPVPDDADSLLLNLLSSCLCPLPVVRDDPPDDSLCVQLVSSVVSPDDSVSSNLSSLLSCCLDPCNCVVDVVVNVVNCVVHVSSLSSNLSSLLCCFAPNVLVSLQSCCVPPVVVCPVVVSLVCLVVPNLCVLVVRDGPSSNVSSVVRSVNSVVVSSVCVSVVPPDD

Radius of gyration: 28.68 Å; Cα contacts (8 Å, |Δi|>4): 307; chains: 1; bounding box: 78×64×73 Å

Solvent-accessible surface area (backbone atoms only — not comparable to full-atom values): 26240 Å² total; per-residue (Å²): 133,83,84,82,80,94,83,85,72,78,50,73,66,54,52,50,50,52,49,44,52,54,24,56,78,70,80,41,79,75,75,84,82,79,91,74,93,69,91,86,74,86,87,81,72,89,77,87,84,81,82,88,86,91,90,79,89,82,85,89,79,89,58,99,87,62,90,82,83,88,79,91,74,88,86,81,84,92,76,88,86,81,77,94,68,82,70,72,82,65,95,52,56,72,59,50,51,55,46,48,55,53,52,51,53,33,51,78,71,70,45,87,80,50,73,68,55,52,43,53,50,48,54,54,49,37,63,70,34,85,92,40,43,90,50,84,81,75,85,68,48,71,70,54,52,52,38,52,25,63,75,72,72,50,68,92,62,81,80,70,80,84,77,76,84,90,83,83,83,89,85,84,86,80,89,84,87,79,92,80,86,82,88,83,81,88,83,91,83,87,85,90,80,92,75,96,73,79,90,52,81,65,53,61,56,63,72,53,56,97,37,71,51,54,54,53,49,52,53,50,41,48,59,63,26,66,80,45,56,89,56,59,23,52,66,50,36,53,50,21,31,54,39,24,51,56,34,46,58,46,46,46,69,77,38,72,88,58,86,68,60,66,64,47,38,48,52,24,27,57,42,43,74,64,52,40,81,94,72,53,56,94,89,64,58,55,90,45,48,58,25,53,59,32,42,79,53,72,42,53,67,72,56,16,51,50,24,36,56,36,27,69,50,43,48,71,67,46,42,73,74,40,55,73,60,46,54,52,48,41,74,78,37,58,44,38,38,38,38,33,25,17,48,51,45,58,53,33,17,74,62,9,52,56,33,45,51,48,40,24,62,75,75,36,55,93,51,39,71,64,46,40,58,51,41,38,74,76,45,47,62,52,46,41,83,65,35,70,42,72,58,36,33,61,55,23,50,62,21,39,50,48,45,55,55,49,48,52,52,48,60,64,68,69,52,77,85,125

pLDDT: mean 70.65, std 26.17, range [22.31, 98.62]